Protein AF-0000000082644321 (afdb_homodimer)

InterPro domains:
  IPR001509 NAD-dependent epimerase/dehydratase [PF01370] (3-243)
  IPR020904 Short-chain dehydrogenase/reductase, conserved site [PS00061] (139-167)
  IPR036291 NAD(P)-binding domain superfamily [SSF51735] (1-312)

Structure (mmCIF, N/CA/C/O backbone):
data_AF-0000000082644321-model_v1
#
loop_
_entity.id
_entity.type
_entity.pdbx_description
1 polymer 'UDP-glucuronate 4-epimerase'
#
loop_
_atom_site.group_PDB
_atom_site.id
_atom_site.type_symbol
_atom_site.label_atom_id
_atom_site.label_alt_id
_atom_site.label_comp_id
_atom_site.label_asym_id
_atom_site.label_entity_id
_atom_site.label_seq_id
_atom_site.pdbx_PDB_ins_code
_atom_site.Cartn_x
_atom_site.Cartn_y
_atom_site.Cartn_z
_atom_site.occupancy
_atom_site.B_iso_or_equiv
_atom_site.auth_seq_id
_atom_site.auth_comp_id
_atom_site.auth_asym_id
_atom_site.auth_atom_id
_atom_site.pdbx_PDB_model_num
ATOM 1 N N . MET A 1 1 ? -21.078 19.312 14.055 1 96.12 1 MET A N 1
ATOM 2 C CA . MET A 1 1 ? -20.812 17.891 13.828 1 96.12 1 MET A CA 1
ATOM 3 C C . MET A 1 1 ? -19.859 17.344 14.883 1 96.12 1 MET A C 1
ATOM 5 O O . MET A 1 1 ? -19.094 18.109 15.484 1 96.12 1 MET A O 1
ATOM 9 N N . LYS A 1 2 ? -20.047 16.109 15.242 1 97.94 2 LYS A N 1
ATOM 10 C CA . LYS A 1 2 ? -19.062 15.414 16.062 1 97.94 2 LYS A CA 1
ATOM 11 C C . LYS A 1 2 ? -17.891 14.922 15.203 1 97.94 2 LYS A C 1
ATOM 13 O O . LYS A 1 2 ? -18.094 14.102 14.305 1 97.94 2 LYS A O 1
ATOM 18 N N . ILE A 1 3 ? -16.656 15.367 15.453 1 98.69 3 ILE A N 1
ATOM 19 C CA . ILE A 1 3 ? -15.508 15.102 14.586 1 98.69 3 ILE A CA 1
ATOM 20 C C . ILE A 1 3 ? -14.375 14.484 15.398 1 98.69 3 ILE A C 1
ATOM 22 O O . ILE A 1 3 ? -13.984 15.023 16.438 1 98.69 3 ILE A O 1
ATOM 26 N N . PHE A 1 4 ? -13.922 13.289 14.969 1 98.88 4 PHE A N 1
ATOM 27 C CA . PHE A 1 4 ? -12.727 12.68 15.539 1 98.88 4 PHE A CA 1
ATOM 28 C C . PHE A 1 4 ? -11.477 13.125 14.781 1 98.88 4 PHE A C 1
ATOM 30 O O . PHE A 1 4 ? -11.484 13.203 13.555 1 98.88 4 PHE A O 1
ATOM 37 N N . ILE A 1 5 ? -10.438 13.461 15.492 1 98.88 5 ILE A N 1
ATOM 38 C CA . ILE A 1 5 ? -9.117 13.695 14.922 1 98.88 5 ILE A CA 1
ATOM 39 C C . ILE A 1 5 ? -8.102 12.742 15.547 1 98.88 5 ILE A C 1
ATOM 41 O O . ILE A 1 5 ? -7.801 12.852 16.734 1 98.88 5 ILE A O 1
ATOM 45 N N . THR A 1 6 ? -7.625 11.766 14.766 1 98.94 6 THR A N 1
ATOM 46 C CA . THR A 1 6 ? -6.473 11.016 15.25 1 98.94 6 THR A CA 1
ATOM 47 C C . THR A 1 6 ? -5.172 11.75 14.93 1 98.94 6 THR A C 1
ATOM 49 O O . THR A 1 6 ? -5.059 12.398 13.891 1 98.94 6 THR A O 1
ATOM 52 N N . GLY A 1 7 ? -4.176 11.594 15.82 1 98.56 7 GLY A N 1
ATOM 53 C CA . GLY A 1 7 ? -3 12.438 15.695 1 98.56 7 GLY A CA 1
ATOM 54 C C . GLY A 1 7 ? -3.277 13.898 16 1 98.56 7 GLY A C 1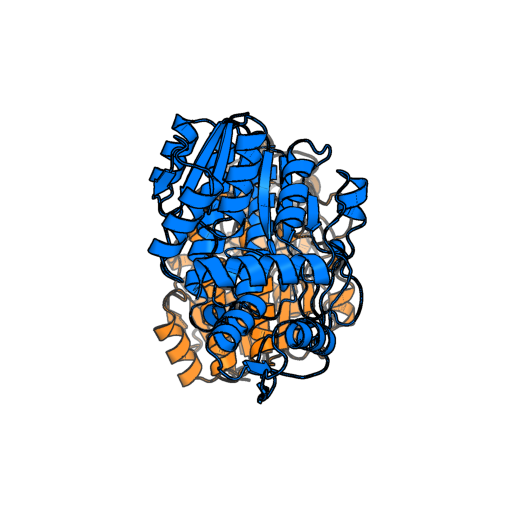
ATOM 55 O O . GLY A 1 7 ? -2.609 14.789 15.477 1 98.56 7 GLY A O 1
ATOM 56 N N . GLY A 1 8 ? -4.254 14.125 16.844 1 98.06 8 GLY A N 1
ATOM 57 C CA . GLY A 1 8 ? -4.758 15.469 17.062 1 98.06 8 GLY A CA 1
ATOM 58 C C . GLY A 1 8 ? -3.844 16.312 17.922 1 98.06 8 GLY A C 1
ATOM 59 O O . GLY A 1 8 ? -3.988 17.547 17.969 1 98.06 8 GLY A O 1
ATOM 60 N N . ALA A 1 9 ? -2.881 15.695 18.578 1 96.62 9 ALA A N 1
ATOM 61 C CA . ALA A 1 9 ? -1.948 16.453 19.406 1 96.62 9 ALA A CA 1
ATOM 62 C C . ALA A 1 9 ? -0.674 16.781 18.641 1 96.62 9 ALA A C 1
ATOM 64 O O . ALA A 1 9 ? 0.211 17.469 19.156 1 96.62 9 ALA A O 1
ATOM 65 N N . GLY A 1 10 ? -0.604 16.328 17.422 1 97.31 10 GLY A N 1
ATOM 66 C CA . GLY A 1 10 ? 0.549 16.625 16.578 1 97.31 10 GLY A CA 1
ATOM 67 C C . GLY A 1 10 ? 0.489 18 15.938 1 97.31 10 GLY A C 1
ATOM 68 O O . GLY A 1 10 ? -0.424 18.781 16.219 1 97.31 10 GLY A O 1
ATOM 69 N N . PHE A 1 11 ? 1.438 18.266 15.07 1 98.06 11 PHE A N 1
ATOM 70 C CA . PHE A 1 11 ? 1.616 19.547 14.406 1 98.06 11 PHE A CA 1
ATOM 71 C C . PHE A 1 11 ? 0.347 19.969 13.672 1 98.06 11 PHE A C 1
ATOM 73 O O . PHE A 1 11 ? -0.399 20.828 14.148 1 98.06 11 PHE A O 1
ATOM 80 N N . ILE A 1 12 ? -0.082 19.203 12.656 1 98.69 12 ILE A N 1
ATOM 81 C CA . ILE A 1 12 ? -1.228 19.578 11.836 1 98.69 12 ILE A CA 1
ATOM 82 C C . ILE A 1 12 ? -2.521 19.328 12.609 1 98.69 12 ILE A C 1
ATOM 84 O O . ILE A 1 12 ? -3.449 20.141 12.547 1 98.69 12 ILE A O 1
ATOM 88 N N . GLY A 1 13 ? -2.545 18.266 13.414 1 98.5 13 GLY A N 1
ATOM 89 C CA . GLY A 1 13 ? -3.734 17.875 14.148 1 98.5 13 GLY A CA 1
ATOM 90 C C . GLY A 1 13 ? -4.191 18.922 15.141 1 98.5 13 GLY A C 1
ATOM 91 O O . GLY A 1 13 ? -5.391 19.203 15.258 1 98.5 13 GLY A O 1
ATOM 92 N N . SER A 1 14 ? -3.25 19.547 15.875 1 97.88 14 SER A N 1
ATOM 93 C CA . SER A 1 14 ? -3.613 20.547 16.875 1 97.88 14 SER A CA 1
ATOM 94 C C . SER A 1 14 ? -4.156 21.812 16.219 1 97.88 14 SER A C 1
ATOM 96 O O . SER A 1 14 ? -5.098 22.438 16.719 1 97.88 14 SER A O 1
ATOM 98 N N . HIS A 1 15 ? -3.541 22.188 15.086 1 98.56 15 HIS A N 1
ATOM 99 C CA . HIS A 1 15 ? -4.047 23.328 14.336 1 98.56 15 HIS A CA 1
ATOM 100 C C . HIS A 1 15 ? -5.453 23.062 13.812 1 98.56 15 HIS A C 1
ATOM 102 O O . HIS A 1 15 ? -6.305 23.953 13.828 1 98.56 15 HIS A O 1
ATOM 108 N N . LEU A 1 16 ? -5.68 21.859 13.32 1 98.69 16 LEU A N 1
ATOM 109 C CA . LEU A 1 16 ? -7 21.484 12.812 1 98.69 16 LEU A CA 1
ATOM 110 C C . LEU A 1 16 ? -8.031 21.5 13.938 1 98.69 16 LEU A C 1
ATOM 112 O O . LEU A 1 16 ? -9.141 22.016 13.75 1 98.69 16 LEU A O 1
ATOM 116 N N . ALA A 1 17 ? -7.664 20.922 15.102 1 98.12 17 ALA A N 1
ATOM 117 C CA . ALA A 1 17 ? -8.57 20.922 16.25 1 98.12 17 ALA A CA 1
ATOM 118 C C . ALA A 1 17 ? -8.992 22.344 16.609 1 98.12 17 ALA A C 1
ATOM 120 O O . ALA A 1 17 ? -10.18 22.625 16.797 1 98.12 17 ALA A O 1
ATOM 121 N N . ALA A 1 18 ? -8.016 23.266 16.688 1 97.75 18 ALA A N 1
ATOM 122 C CA . ALA A 1 18 ? -8.297 24.656 17.016 1 97.75 18 ALA A CA 1
ATOM 123 C C . ALA A 1 18 ? -9.273 25.281 16.016 1 97.75 18 ALA A C 1
ATOM 125 O O . ALA A 1 18 ? -10.227 25.953 16.422 1 97.75 18 ALA A O 1
ATOM 126 N N . LYS A 1 19 ? -9.008 25.047 14.75 1 97.88 19 LYS A N 1
ATOM 127 C CA . LYS A 1 19 ? -9.852 25.609 13.703 1 97.88 19 LYS A CA 1
ATOM 128 C C . LYS A 1 19 ? -11.273 25.047 13.781 1 97.88 19 LYS A C 1
ATOM 130 O O . LYS A 1 19 ? -12.242 25.812 13.695 1 97.88 19 LYS A O 1
ATOM 135 N N . LEU A 1 20 ? -11.438 23.75 13.938 1 97.88 20 LEU A N 1
ATOM 136 C CA . LEU A 1 20 ? -12.75 23.125 13.992 1 97.88 20 LEU A CA 1
ATOM 137 C C . LEU A 1 20 ? -13.531 23.594 15.219 1 97.88 20 LEU A C 1
ATOM 139 O O . LEU A 1 20 ? -14.742 23.812 15.141 1 97.88 20 LEU A O 1
ATOM 143 N N . LEU A 1 21 ? -12.836 23.766 16.359 1 96.81 21 LEU A N 1
ATOM 144 C CA . LEU A 1 21 ? -13.469 24.297 17.562 1 96.81 21 LEU A CA 1
ATOM 145 C C . LEU A 1 21 ? -13.992 25.719 17.328 1 96.81 21 LEU A C 1
ATOM 147 O O . LEU A 1 21 ? -15.102 26.047 17.766 1 96.81 21 LEU A O 1
ATOM 151 N N . SER A 1 22 ? -13.188 26.5 16.609 1 96 22 SER A N 1
ATOM 152 C CA . SER A 1 22 ? -13.602 27.859 16.297 1 96 22 SER A CA 1
ATOM 153 C C . SER A 1 22 ? -14.844 27.891 15.422 1 96 22 SER A C 1
ATOM 155 O O . SER A 1 22 ? -15.578 28.875 15.406 1 96 22 SER A O 1
ATOM 157 N N . LEU A 1 23 ? -15.062 26.844 14.703 1 96.44 23 LEU A N 1
ATOM 158 C CA . LEU A 1 23 ? -16.234 26.719 13.844 1 96.44 23 LEU A CA 1
ATOM 159 C C . LEU A 1 23 ? -17.359 26 14.562 1 96.44 23 LEU A C 1
ATOM 161 O O . LEU A 1 23 ? -18.344 25.594 13.938 1 96.44 23 LEU A O 1
ATOM 165 N N . GLN A 1 24 ? -17.188 25.719 15.852 1 95.56 24 GLN A N 1
ATOM 166 C CA . GLN A 1 24 ? -18.203 25.234 16.781 1 95.56 24 GLN A CA 1
ATOM 167 C C . GLN A 1 24 ? -18.531 23.766 16.516 1 95.56 24 GLN A C 1
ATOM 169 O O . GLN A 1 24 ? -19.672 23.344 16.672 1 95.56 24 GLN A O 1
ATOM 174 N N . HIS A 1 25 ? -17.609 22.984 15.992 1 96.94 25 HIS A N 1
ATOM 175 C CA . HIS A 1 25 ? -17.75 21.531 15.922 1 96.94 25 HIS A CA 1
ATOM 176 C C . HIS A 1 25 ? -17.438 20.875 17.266 1 96.94 25 HIS A C 1
ATOM 178 O O . HIS A 1 25 ? -16.75 21.469 18.094 1 96.94 25 HIS A O 1
ATOM 184 N N . ASP A 1 26 ? -18.062 19.734 17.5 1 97 26 ASP A N 1
ATOM 185 C CA . ASP A 1 26 ? -17.719 18.906 18.641 1 97 26 ASP A CA 1
ATOM 186 C C . ASP A 1 26 ? -16.531 18 18.328 1 97 26 ASP A C 1
ATOM 188 O O . ASP A 1 26 ? -16.672 17 17.641 1 97 26 ASP A O 1
ATOM 192 N N . VAL A 1 27 ? -15.344 18.359 18.906 1 97.88 27 VAL A N 1
ATOM 193 C CA . VAL A 1 27 ? -14.102 17.719 18.516 1 97.88 27 VAL A CA 1
ATOM 194 C C . VAL A 1 27 ? -13.641 16.734 19.594 1 97.88 27 VAL A C 1
ATOM 196 O O . VAL A 1 27 ? -13.641 17.078 20.781 1 97.88 27 VAL A O 1
ATOM 199 N N . ILE A 1 28 ? -13.312 15.516 19.234 1 98.12 28 ILE A N 1
ATOM 200 C CA . ILE A 1 28 ? -12.656 14.523 20.078 1 98.12 28 ILE A CA 1
ATOM 201 C C . ILE A 1 28 ? -11.297 14.164 19.5 1 98.12 28 ILE A C 1
ATOM 203 O O . ILE A 1 28 ? -11.18 13.852 18.312 1 98.12 28 ILE A O 1
ATOM 207 N N . VAL A 1 29 ? -10.297 14.234 20.328 1 98.19 29 VAL A N 1
ATOM 208 C CA . VAL A 1 29 ? -8.93 14.008 19.875 1 98.19 29 VAL A CA 1
ATOM 209 C C . VAL A 1 29 ? -8.422 12.664 20.391 1 98.19 29 VAL A C 1
ATOM 211 O O . VAL A 1 29 ? -8.664 12.297 21.531 1 98.19 29 VAL A O 1
ATOM 214 N N . ILE A 1 30 ? -7.809 11.891 19.5 1 98.75 30 ILE A N 1
ATOM 215 C CA . ILE A 1 30 ? -7.109 10.656 19.828 1 98.75 30 ILE A CA 1
ATOM 216 C C . ILE A 1 30 ? -5.625 10.797 19.5 1 98.75 30 ILE A C 1
ATOM 218 O O . ILE A 1 30 ? -5.27 11.195 18.375 1 98.75 30 ILE A O 1
ATOM 222 N N . ASP A 1 31 ? -4.777 10.562 20.438 1 98.56 31 ASP A N 1
ATOM 223 C CA . ASP A 1 31 ? -3.332 10.625 20.234 1 98.56 31 ASP A CA 1
ATOM 224 C C . ASP A 1 31 ? -2.604 9.711 21.219 1 98.56 31 ASP A C 1
ATOM 226 O O . ASP A 1 31 ? -3.02 9.578 22.375 1 98.56 31 ASP A O 1
ATOM 230 N N . ASN A 1 32 ? -1.516 9.102 20.766 1 98.19 32 ASN A N 1
ATOM 231 C CA . ASN A 1 32 ? -0.769 8.266 21.703 1 98.19 32 ASN A CA 1
ATOM 232 C C . ASN A 1 32 ? 0.466 8.992 22.234 1 98.19 32 ASN A C 1
ATOM 234 O O . ASN A 1 32 ? 1.257 8.414 22.969 1 98.19 32 ASN A O 1
ATOM 238 N N . PHE A 1 33 ? 0.651 10.227 21.812 1 97.56 33 PHE A N 1
ATOM 239 C CA . PHE A 1 33 ? 1.799 11.031 22.188 1 97.56 33 PHE A CA 1
ATOM 240 C C . PHE A 1 33 ? 3.102 10.281 21.953 1 97.56 33 PHE A C 1
ATOM 242 O O . PHE A 1 33 ? 3.945 10.188 22.844 1 97.56 33 PHE A O 1
ATOM 249 N N . HIS A 1 34 ? 3.209 9.734 20.719 1 95.88 34 HIS A N 1
ATOM 250 C CA . HIS A 1 34 ? 4.414 9.016 20.312 1 95.88 34 HIS A CA 1
ATOM 251 C C . HIS A 1 34 ? 5.66 9.867 20.547 1 95.88 34 HIS A C 1
ATOM 253 O O . HIS A 1 34 ? 5.66 11.062 20.25 1 95.88 34 HIS A O 1
ATOM 259 N N . PRO A 1 35 ? 6.711 9.30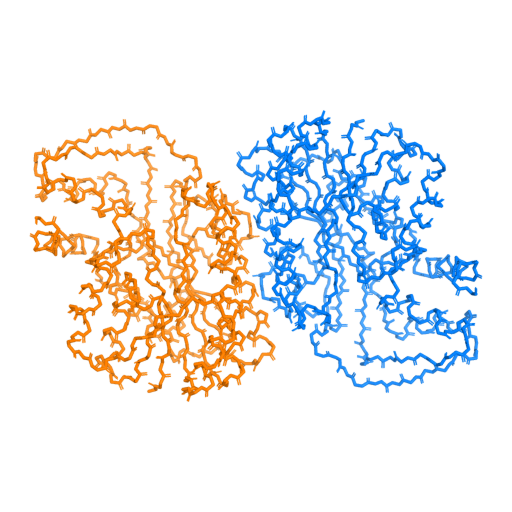5 20.953 1 95.56 35 PRO A N 1
ATOM 260 C CA . PRO A 1 35 ? 7.867 10.078 21.406 1 95.56 35 PRO A CA 1
ATOM 261 C C . PRO A 1 35 ? 8.891 10.312 20.297 1 95.56 35 PRO A C 1
ATOM 263 O O . PRO A 1 35 ? 10.07 10.555 20.578 1 95.56 35 PRO A O 1
ATOM 266 N N . TYR A 1 36 ? 8.5 10.125 19.047 1 92.81 36 TYR A N 1
ATOM 267 C CA . TYR A 1 36 ? 9.461 10.43 18 1 92.81 36 TYR A CA 1
ATOM 268 C C . TYR A 1 36 ? 9.883 11.891 18.047 1 92.81 36 TYR A C 1
ATOM 270 O O . TYR A 1 36 ? 10.898 12.266 17.453 1 92.81 36 TYR A O 1
ATOM 278 N N . TYR A 1 37 ? 9.125 12.805 18.734 1 93.06 37 TYR A N 1
ATOM 279 C CA . TYR A 1 37 ? 9.602 14.07 19.281 1 93.06 37 TYR A CA 1
ATOM 280 C C . TYR A 1 37 ? 8.945 14.367 20.625 1 93.06 37 TYR A C 1
ATOM 282 O O . TYR A 1 37 ? 8.086 13.617 21.078 1 93.06 37 T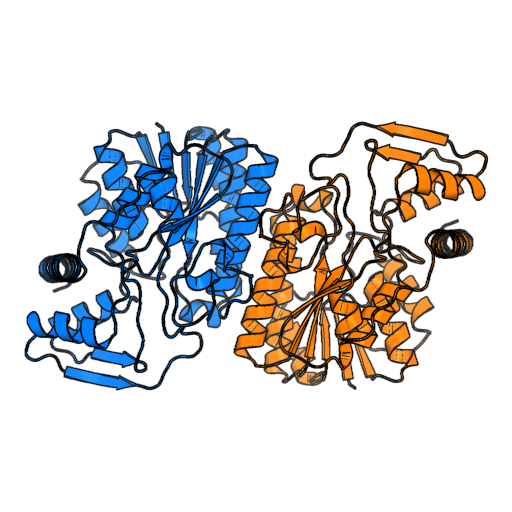YR A O 1
ATOM 290 N N . SER A 1 38 ? 9.203 15.453 21.266 1 95.5 38 SER A N 1
ATOM 291 C CA . SER A 1 38 ? 8.883 15.727 22.672 1 95.5 38 SER A CA 1
ATOM 292 C C . SER A 1 38 ? 7.383 15.641 22.922 1 95.5 38 SER A C 1
ATOM 294 O O . SER A 1 38 ? 6.602 16.359 22.281 1 95.5 38 SER A O 1
ATOM 296 N N . THR A 1 39 ? 7.035 14.742 23.891 1 97 39 THR A N 1
ATOM 297 C CA . THR A 1 39 ? 5.633 14.609 24.281 1 97 39 THR A CA 1
ATOM 298 C C . THR A 1 39 ? 5.156 15.859 25.016 1 97 39 THR A C 1
ATOM 300 O O . THR A 1 39 ? 4 16.266 24.875 1 97 39 THR A O 1
ATOM 303 N N . GLU A 1 40 ? 6.043 16.438 25.75 1 96.38 40 GLU A N 1
ATOM 304 C CA . GLU A 1 40 ? 5.73 17.672 26.453 1 96.38 40 GLU A CA 1
ATOM 305 C C . GLU A 1 40 ? 5.426 18.797 25.484 1 96.38 40 GLU A C 1
ATOM 307 O O . GLU A 1 40 ? 4.508 19.594 25.703 1 96.38 40 GLU A O 1
ATOM 312 N N . ARG A 1 41 ? 6.18 18.812 24.422 1 95.81 41 ARG A N 1
ATOM 313 C CA . ARG A 1 41 ? 5.938 19.812 23.391 1 95.81 41 ARG A CA 1
ATOM 314 C C . ARG A 1 41 ? 4.559 19.641 22.766 1 95.81 41 ARG A C 1
ATOM 316 O O . ARG A 1 41 ? 3.844 20.609 22.531 1 95.81 41 ARG A O 1
ATOM 323 N N . LYS A 1 42 ? 4.18 18.406 22.531 1 96.62 42 LYS A N 1
ATOM 324 C CA . LYS A 1 42 ? 2.863 18.109 21.953 1 96.62 42 LYS A CA 1
ATOM 325 C C . LYS A 1 42 ? 1.749 18.594 22.891 1 96.62 42 LYS A C 1
ATOM 327 O O . LYS A 1 42 ? 0.763 19.172 22.438 1 96.62 42 LYS A O 1
ATOM 332 N N . ARG A 1 43 ? 1.938 18.344 24.156 1 95.25 43 ARG A N 1
ATOM 333 C CA . ARG A 1 43 ? 0.938 18.75 25.141 1 95.25 43 ARG A CA 1
ATOM 334 C C . ARG A 1 43 ? 0.833 20.266 25.219 1 95.25 43 ARG A C 1
ATOM 336 O O . ARG A 1 43 ? -0.268 20.828 25.281 1 95.25 43 ARG A O 1
ATOM 343 N N . GLN A 1 44 ? 1.966 20.922 25.219 1 95.06 44 GLN A N 1
ATOM 344 C CA . GLN A 1 44 ? 1.982 22.375 25.266 1 95.06 44 GLN A CA 1
ATOM 345 C C . GLN A 1 44 ? 1.327 22.969 24.016 1 95.06 44 GLN A C 1
ATOM 347 O O . GLN A 1 44 ? 0.508 23.891 24.125 1 95.06 44 GLN A O 1
ATOM 352 N N . GLN A 1 45 ? 1.729 22.469 22.844 1 95.75 45 GLN A N 1
ATOM 353 C CA . GLN A 1 45 ? 1.171 22.906 21.562 1 95.75 45 GLN A CA 1
ATOM 354 C C . GLN A 1 45 ? -0.351 22.797 21.562 1 95.75 45 GLN A C 1
ATOM 356 O O . GLN A 1 45 ? -1.047 23.75 21.203 1 95.75 45 GLN A O 1
ATOM 361 N N . PHE A 1 46 ? -0.82 21.625 22.016 1 95.88 46 PHE A N 1
ATOM 362 C CA . PHE A 1 46 ? -2.256 21.375 22.016 1 95.88 46 PHE A CA 1
ATOM 363 C C . PHE A 1 46 ? -2.979 22.344 22.938 1 95.88 46 PHE A C 1
ATOM 365 O O . PHE A 1 46 ? -4.012 22.906 22.562 1 95.88 46 PHE A O 1
ATOM 372 N N . ARG A 1 47 ? -2.453 22.578 24.078 1 94.44 47 ARG A N 1
ATOM 373 C CA . ARG A 1 47 ? -3.049 23.484 25.047 1 94.44 47 ARG A CA 1
ATOM 374 C C . ARG A 1 47 ? -3.059 24.922 24.531 1 94.44 47 ARG A C 1
ATOM 376 O O . ARG A 1 47 ? -4.07 25.625 24.641 1 94.44 47 ARG A O 1
ATOM 383 N N . GLU A 1 48 ? -1.98 25.328 23.969 1 94.94 48 GLU A N 1
ATOM 384 C CA . GLU A 1 48 ? -1.841 26.719 23.5 1 94.94 48 GLU A CA 1
ATOM 385 C C . GLU A 1 48 ? -2.781 27 22.344 1 94.94 48 GLU A C 1
ATOM 387 O O . GLU A 1 48 ? -3.322 28.094 22.219 1 94.94 48 GLU A O 1
ATOM 392 N N . LEU A 1 49 ? -2.951 26.047 21.469 1 95.5 49 LEU A N 1
ATOM 393 C CA . LEU A 1 49 ? -3.721 26.281 20.25 1 95.5 49 LEU A CA 1
ATOM 394 C C . LEU A 1 49 ? -5.215 26.125 20.516 1 95.5 49 LEU A C 1
ATOM 396 O O . LEU A 1 49 ? -6.027 26.844 19.938 1 95.5 49 LEU A O 1
ATOM 400 N N . THR A 1 50 ? -5.609 25.188 21.344 1 94.19 50 THR A N 1
ATOM 401 C CA . THR A 1 50 ? -7.027 24.891 21.516 1 94.19 50 THR A CA 1
ATOM 402 C C . THR A 1 50 ? -7.59 25.609 22.734 1 94.19 50 THR A C 1
ATOM 404 O O . THR A 1 50 ? -8.805 25.703 22.906 1 94.19 50 THR A O 1
ATOM 407 N N . GLY A 1 51 ? -6.762 26.25 23.281 1 84.31 51 GLY A N 1
ATOM 408 C CA . GLY A 1 51 ? -7.207 26.938 24.484 1 84.31 51 GLY A CA 1
ATOM 409 C C . GLY A 1 51 ? -7.621 25.984 25.594 1 84.31 51 GLY A C 1
ATOM 410 O O . GLY A 1 51 ? -7.617 24.766 25.406 1 84.31 51 GLY A O 1
ATOM 411 N N . SER A 1 52 ? -7.613 26.406 26.906 1 63.81 52 SER A N 1
ATOM 412 C CA . SER A 1 52 ? -8.078 25.703 28.094 1 63.81 52 SER A CA 1
ATOM 413 C C . SER A 1 52 ? -9.398 25 27.844 1 63.81 52 SER A C 1
ATOM 415 O O . SER A 1 52 ? -10.062 24.562 28.781 1 63.81 52 SER A O 1
ATOM 417 N N . SER A 1 53 ? -9.57 24.797 26.531 1 64.44 53 SER A N 1
ATOM 418 C CA . SER A 1 53 ? -10.875 24.219 26.219 1 64.44 53 SER A CA 1
ATOM 419 C C . SER A 1 53 ? -10.945 22.75 26.641 1 64.44 53 SER A C 1
ATOM 421 O O . SER A 1 53 ? -9.914 22.125 26.906 1 64.44 53 SER A O 1
ATOM 423 N N . SER A 1 54 ? -12.102 22.312 27 1 79.19 54 SER A N 1
ATOM 424 C CA . SER A 1 54 ? -12.57 21 27.469 1 79.19 54 SER A CA 1
ATOM 425 C C . SER A 1 54 ? -12.609 19.984 26.328 1 79.19 54 SER A C 1
ATOM 427 O O . SER A 1 54 ? -13.57 19.219 26.219 1 79.19 54 SER A O 1
ATOM 429 N N . VAL A 1 55 ? -11.602 20.172 25.359 1 91 55 VAL A N 1
ATOM 430 C CA . VAL A 1 55 ? -11.617 19.172 24.281 1 91 55 VAL A CA 1
ATOM 431 C C . VAL A 1 55 ? -11.172 17.812 24.844 1 91 55 VAL A C 1
ATOM 433 O O . VAL A 1 55 ? -10.102 17.703 25.438 1 91 55 VAL A O 1
ATOM 436 N N . PRO A 1 56 ? -12 16.797 24.75 1 94.62 56 PRO A N 1
ATOM 437 C CA . PRO A 1 56 ? -11.57 15.461 25.188 1 94.62 56 PRO A CA 1
ATOM 438 C C . PRO A 1 56 ? -10.375 14.938 24.406 1 94.62 56 PRO A C 1
ATOM 440 O O . PRO A 1 56 ? -10.383 14.961 23.172 1 94.62 56 PRO A O 1
ATOM 443 N N . VAL A 1 57 ? -9.359 14.562 25.141 1 96.19 57 VAL A N 1
ATOM 444 C CA . VAL A 1 57 ? -8.18 13.922 24.562 1 96.19 57 VAL A CA 1
ATOM 445 C C . VAL A 1 57 ? -8.055 12.5 25.094 1 96.19 57 VAL A C 1
ATOM 447 O O . VAL A 1 57 ? -7.898 12.289 26.297 1 96.19 57 VAL A O 1
ATOM 450 N N . TYR A 1 58 ? -8.125 11.555 24.203 1 98.06 58 TYR A N 1
ATOM 451 C CA . TYR A 1 58 ? -7.961 10.156 24.562 1 98.06 58 TYR A CA 1
ATOM 452 C C . TYR A 1 58 ? -6.59 9.633 24.141 1 98.06 58 TYR A C 1
ATOM 454 O O . TYR A 1 58 ? -6.27 9.617 22.953 1 98.06 58 TYR A O 1
ATOM 462 N N . GLU A 1 59 ? -5.805 9.289 25.125 1 98.12 59 GLU A N 1
ATOM 463 C CA . GLU A 1 59 ? -4.496 8.711 24.844 1 98.12 59 GLU A CA 1
ATOM 464 C C . GLU A 1 59 ? -4.613 7.219 24.531 1 98.12 59 GLU A C 1
ATOM 466 O O . GLU A 1 59 ? -4.57 6.383 25.438 1 98.12 59 GLU A O 1
ATOM 471 N N . ILE A 1 60 ? -4.727 6.863 23.266 1 98.31 60 ILE A N 1
ATOM 472 C CA . ILE A 1 60 ? -4.941 5.504 22.781 1 98.31 60 ILE A CA 1
ATOM 473 C C . ILE A 1 60 ? -3.936 5.184 21.672 1 98.31 60 ILE A C 1
ATOM 475 O O . ILE A 1 60 ? -3.688 6.012 20.797 1 98.31 60 ILE A O 1
ATOM 479 N N . ASP A 1 61 ? -3.262 4.094 21.844 1 98.62 61 ASP A N 1
ATOM 480 C CA . ASP A 1 61 ? -2.514 3.52 20.734 1 98.62 61 ASP A CA 1
ATOM 481 C C . ASP A 1 61 ? -3.453 2.887 19.703 1 98.62 61 ASP A C 1
ATOM 483 O O . ASP A 1 61 ? -4.125 1.897 20 1 98.62 61 ASP A O 1
ATOM 487 N N . LEU A 1 62 ? -3.471 3.41 18.547 1 98.81 62 LEU A N 1
ATOM 488 C CA . LEU A 1 62 ? -4.426 3 17.516 1 98.81 62 LEU A CA 1
ATOM 489 C C . LEU A 1 62 ? -4.129 1.582 17.031 1 98.81 62 LEU A C 1
ATOM 491 O O . LEU A 1 62 ? -4.949 0.974 16.344 1 98.81 62 LEU A O 1
ATOM 495 N N . LEU A 1 63 ? -2.982 1.039 17.406 1 98.69 63 LEU A N 1
ATOM 496 C CA . LEU A 1 63 ? -2.715 -0.369 17.141 1 98.69 63 LEU A CA 1
ATOM 497 C C . LEU A 1 63 ? -3.6 -1.267 18 1 98.69 63 LEU A C 1
ATOM 499 O O . LEU A 1 63 ? -3.752 -2.455 17.703 1 98.69 63 LEU A O 1
ATOM 503 N N . ASP A 1 64 ? -4.098 -0.697 19.062 1 98.69 64 ASP A N 1
ATOM 504 C CA . ASP A 1 64 ? -5.098 -1.391 19.859 1 98.69 64 ASP A CA 1
ATOM 505 C C . ASP A 1 64 ? -6.484 -1.28 19.234 1 98.69 64 ASP A C 1
ATOM 507 O O . ASP A 1 64 ? -7.254 -0.377 19.562 1 98.69 64 ASP A O 1
ATOM 511 N N . GLY A 1 65 ? -6.844 -2.25 18.422 1 98.44 65 GLY A N 1
ATOM 512 C 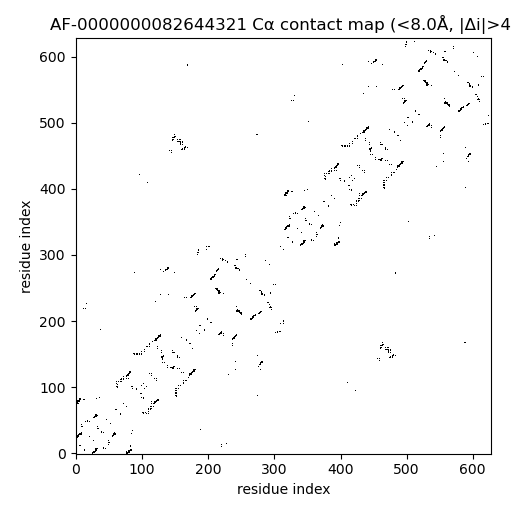CA . GLY A 1 65 ? -8.086 -2.23 17.656 1 98.44 65 GLY A CA 1
ATOM 513 C C . GLY A 1 65 ? -9.32 -2.229 18.531 1 98.44 65 GLY A C 1
ATOM 514 O O . GLY A 1 65 ? -10.305 -1.557 18.219 1 98.44 65 GLY A O 1
ATOM 515 N N . GLU A 1 66 ? -9.25 -2.918 19.578 1 98.44 66 GLU A N 1
ATOM 516 C CA . GLU A 1 66 ? -10.398 -3.027 20.484 1 98.44 66 GLU A CA 1
ATOM 517 C C . GLU A 1 66 ? -10.703 -1.693 21.156 1 98.44 66 GLU A C 1
ATOM 519 O O . GLU A 1 66 ? -11.859 -1.264 21.188 1 98.44 66 GLU A O 1
ATOM 524 N N . LYS A 1 67 ? -9.672 -1.047 21.672 1 98.69 67 LYS A N 1
ATOM 525 C CA . LYS A 1 67 ? -9.859 0.252 22.312 1 98.69 67 LYS A CA 1
ATOM 526 C C . LYS A 1 67 ? -10.32 1.301 21.312 1 98.69 67 LYS A C 1
ATOM 528 O O . LYS A 1 67 ? -11.156 2.15 21.625 1 98.69 67 LYS A O 1
ATOM 533 N N . THR A 1 68 ? -9.773 1.211 20.125 1 98.81 68 THR A N 1
ATOM 534 C CA . THR A 1 68 ? -10.164 2.133 19.062 1 98.81 68 THR A CA 1
ATOM 535 C C . THR A 1 68 ? -11.641 1.974 18.719 1 98.81 68 THR A C 1
ATOM 537 O O . THR A 1 68 ? -12.391 2.951 18.719 1 98.81 68 THR A O 1
ATOM 540 N N . GLU A 1 69 ? -12.031 0.788 18.5 1 98.69 69 GLU A N 1
ATOM 541 C CA . GLU A 1 69 ? -13.414 0.509 18.125 1 98.69 69 GLU A CA 1
ATOM 542 C C . GLU A 1 69 ? -14.383 0.912 19.234 1 98.69 69 GLU A C 1
ATOM 544 O O . GLU A 1 69 ? -15.461 1.438 18.969 1 98.69 69 GLU A O 1
ATOM 549 N N . ALA A 1 70 ? -13.977 0.624 20.453 1 98.75 70 ALA A N 1
ATOM 550 C CA . ALA A 1 70 ? -14.836 0.955 21.594 1 98.75 70 ALA A CA 1
ATOM 551 C C . ALA A 1 70 ? -15.102 2.457 21.656 1 98.75 70 ALA A C 1
ATOM 553 O O . ALA A 1 70 ? -16.219 2.883 21.938 1 98.75 70 ALA A O 1
ATOM 554 N N . LEU A 1 71 ? -14.086 3.246 21.438 1 98.81 71 LEU A N 1
ATOM 555 C CA . LEU A 1 71 ? -14.234 4.695 21.484 1 98.81 71 LEU A CA 1
ATOM 556 C C . LEU A 1 71 ? -15.156 5.18 20.359 1 98.81 71 LEU A C 1
ATOM 558 O O . LEU A 1 71 ? -16 6.051 20.578 1 98.81 71 LEU A O 1
ATOM 562 N N . PHE A 1 72 ? -14.969 4.672 19.172 1 98.88 72 PHE A N 1
ATOM 563 C CA . PHE A 1 72 ? -15.789 5.047 18.016 1 98.88 72 PHE A CA 1
ATOM 564 C C . PHE A 1 72 ? -17.25 4.68 18.25 1 98.88 72 PHE A C 1
ATOM 566 O O . PHE A 1 72 ? -18.156 5.445 17.906 1 98.88 72 PHE A O 1
ATOM 573 N N . ARG A 1 73 ? -17.406 3.512 18.812 1 98.44 73 ARG A N 1
ATOM 574 C CA . ARG A 1 73 ? -18.766 3.072 19.125 1 98.44 73 ARG A CA 1
ATOM 575 C C . ARG A 1 73 ? -19.422 3.992 20.141 1 98.44 73 ARG A C 1
ATOM 577 O O . ARG A 1 73 ? -20.609 4.312 20.031 1 98.44 73 ARG A O 1
ATOM 584 N N . ARG A 1 74 ? -18.672 4.406 21.109 1 98.25 74 ARG A N 1
ATOM 585 C CA . ARG A 1 74 ? -19.172 5.246 22.203 1 98.25 74 ARG A CA 1
ATOM 586 C C . ARG A 1 74 ? -19.641 6.598 21.672 1 98.25 74 ARG A C 1
ATOM 588 O O . ARG A 1 74 ? -20.703 7.078 22.047 1 98.25 74 ARG A O 1
ATOM 595 N N . TYR A 1 75 ? -18.844 7.211 20.703 1 98.19 75 TYR A N 1
ATOM 596 C CA . TYR A 1 75 ? -19.094 8.602 20.344 1 98.19 75 TYR A CA 1
ATOM 597 C C . TYR A 1 75 ? -19.812 8.688 19 1 98.19 75 TYR A C 1
ATOM 599 O O . TYR A 1 75 ? -20.438 9.703 18.688 1 98.19 75 TYR A O 1
ATOM 607 N N . GLN A 1 76 ? -19.625 7.648 18.109 1 98.5 76 GLN A N 1
ATOM 608 C CA . GLN A 1 76 ? -20.25 7.59 16.797 1 98.5 76 GLN A CA 1
ATOM 609 C C . GLN A 1 76 ? -20.016 8.883 16.016 1 98.5 76 GLN A C 1
ATOM 611 O O . GLN A 1 76 ? -20.969 9.57 15.648 1 98.5 76 GLN A O 1
ATOM 616 N N . PRO A 1 77 ? -18.781 9.188 15.719 1 98.75 77 PRO A N 1
ATOM 617 C CA . PRO A 1 77 ? -18.484 10.445 15.031 1 98.75 77 PRO A CA 1
ATOM 618 C C . PRO A 1 77 ? -19.141 10.531 13.656 1 98.75 77 PRO A C 1
ATOM 620 O O . PRO A 1 77 ? -19.297 9.508 12.984 1 98.75 77 PRO A O 1
ATOM 623 N N . ASP A 1 78 ? -19.5 11.797 13.266 1 98.56 78 ASP A N 1
ATOM 624 C CA . ASP A 1 78 ? -19.969 12.07 11.914 1 98.56 78 ASP A CA 1
ATOM 625 C C . ASP A 1 78 ? -18.828 11.992 10.898 1 98.56 78 ASP A C 1
ATOM 627 O O . ASP A 1 78 ? -19.031 11.508 9.781 1 98.56 78 ASP A O 1
ATOM 631 N N . CYS A 1 79 ? -17.688 12.516 11.312 1 98.38 79 CYS A N 1
ATOM 632 C CA . CYS A 1 79 ? -16.516 12.609 10.453 1 98.38 79 CYS A CA 1
ATOM 633 C C . CYS A 1 79 ? -15.242 12.266 11.219 1 98.38 79 CYS A C 1
ATOM 635 O O . CYS A 1 79 ? -15.172 12.469 12.43 1 98.38 79 CYS A O 1
ATOM 637 N N . VAL A 1 80 ? -14.32 11.703 10.5 1 98.94 80 VAL A N 1
ATOM 638 C CA . VAL A 1 80 ? -13.039 11.328 11.094 1 98.94 80 VAL A CA 1
ATOM 639 C C . VAL A 1 80 ? -11.898 11.906 10.266 1 98.94 80 VAL A C 1
ATOM 641 O O . VAL A 1 80 ? -11.797 11.641 9.062 1 98.94 80 VAL A O 1
ATOM 644 N N . TYR A 1 81 ? -11.078 12.781 10.852 1 98.94 81 TYR A N 1
ATOM 645 C CA . TYR A 1 81 ? -9.773 13.117 10.297 1 98.94 81 TYR A CA 1
ATOM 646 C C . TYR A 1 81 ? -8.695 12.18 10.828 1 98.94 81 TYR A C 1
ATOM 648 O O . TYR A 1 81 ? -8.359 12.219 12.016 1 98.94 81 TYR A O 1
ATOM 656 N N . HIS A 1 82 ? -8.164 11.336 9.992 1 99 82 HIS A N 1
ATOM 657 C CA . HIS A 1 82 ? -7.094 10.438 10.398 1 99 82 HIS A CA 1
ATOM 658 C C . HIS A 1 82 ? -5.727 11.008 10.016 1 99 82 HIS A C 1
ATOM 660 O O . HIS A 1 82 ? -5.254 10.789 8.898 1 99 82 HIS A O 1
ATOM 666 N N . LEU A 1 83 ? -5.043 11.617 10.984 1 98.88 83 LEU A N 1
ATOM 667 C CA . LEU A 1 83 ? -3.75 12.258 10.758 1 98.88 83 LEU A CA 1
ATOM 668 C C . LEU A 1 83 ? -2.635 11.492 11.461 1 98.88 83 LEU A C 1
ATOM 670 O O . LEU A 1 83 ? -1.453 11.727 11.195 1 98.88 83 LEU A O 1
ATOM 674 N N . ALA A 1 84 ? -2.988 10.547 12.359 1 98.81 84 ALA A N 1
ATOM 675 C CA . ALA A 1 84 ? -1.992 9.797 13.125 1 98.81 84 ALA A CA 1
ATOM 676 C C . ALA A 1 84 ? -1.074 9.008 12.195 1 98.81 84 ALA A C 1
ATOM 678 O O . ALA A 1 84 ? -1.545 8.289 11.305 1 98.81 84 ALA A O 1
ATOM 679 N N . ALA A 1 85 ? 0.19 9.18 12.383 1 98.38 85 ALA A N 1
ATOM 680 C CA . ALA A 1 85 ? 1.184 8.461 11.586 1 98.38 85 ALA A CA 1
ATOM 681 C C . ALA A 1 85 ? 2.586 8.656 12.156 1 98.38 85 ALA A C 1
ATOM 683 O O . ALA A 1 85 ? 2.822 9.57 12.945 1 98.38 85 ALA A O 1
ATOM 684 N N . LEU A 1 86 ? 3.49 7.77 11.82 1 97.25 86 LEU A N 1
ATOM 685 C CA . LEU A 1 86 ? 4.918 8.055 11.898 1 97.25 86 LEU A CA 1
ATOM 686 C C . LEU A 1 86 ? 5.395 8.789 10.648 1 97.25 86 LEU A C 1
ATOM 688 O O . LEU A 1 86 ? 5.238 8.281 9.531 1 97.25 86 LEU A O 1
ATOM 692 N N . PRO A 1 87 ? 5.875 9.969 10.883 1 94.44 87 PRO A N 1
ATOM 693 C CA . PRO A 1 87 ? 6.285 10.75 9.719 1 94.44 87 PRO A CA 1
ATOM 694 C C . PRO A 1 87 ? 7.766 10.578 9.383 1 94.44 87 PRO A C 1
ATOM 696 O O . PRO A 1 87 ? 8.531 10.062 10.195 1 94.44 87 PRO A O 1
ATOM 699 N N . GLY A 1 88 ? 8.156 10.93 8.148 1 91.94 88 GLY A N 1
ATOM 700 C CA . GLY A 1 88 ? 9.547 11.18 7.801 1 91.94 88 GLY A CA 1
ATOM 701 C C . GLY A 1 88 ? 10.203 9.992 7.117 1 91.94 88 GLY A C 1
ATOM 702 O O . GLY A 1 88 ? 10.062 8.852 7.566 1 91.94 88 GLY A O 1
ATOM 703 N N . VAL A 1 89 ? 10.992 10.25 6.141 1 91.12 89 VAL A N 1
ATOM 704 C CA . VAL A 1 89 ? 11.648 9.266 5.289 1 91.12 89 VAL A CA 1
ATOM 705 C C . VAL A 1 89 ? 12.844 8.664 6.023 1 91.12 89 VAL A C 1
ATOM 707 O O . VAL A 1 89 ? 13 7.441 6.07 1 91.12 89 VAL A O 1
ATOM 710 N N . PRO A 1 90 ? 13.617 9.461 6.738 1 90.81 90 PRO A N 1
ATOM 711 C CA . PRO A 1 90 ? 14.883 8.922 7.25 1 90.81 90 PRO A CA 1
ATOM 712 C C . PRO A 1 90 ? 14.664 7.77 8.234 1 90.81 90 PRO A C 1
ATOM 714 O O . PRO A 1 90 ? 15.281 6.707 8.094 1 90.81 90 PRO A O 1
ATOM 717 N N . ASN A 1 91 ? 13.758 7.977 9.141 1 93.69 91 ASN A N 1
ATOM 718 C CA . ASN A 1 91 ? 13.531 6.934 10.141 1 93.69 91 ASN A CA 1
ATOM 719 C C . ASN A 1 91 ? 12.867 5.707 9.531 1 93.69 91 ASN A C 1
ATOM 721 O O . ASN A 1 91 ? 13 4.598 10.055 1 93.69 91 ASN A O 1
ATOM 725 N N . SER A 1 92 ? 12.148 5.859 8.445 1 96.12 92 SER A N 1
ATOM 726 C CA . SER A 1 92 ? 11.461 4.746 7.797 1 96.12 92 SER A CA 1
ATOM 727 C C . SER A 1 92 ? 12.461 3.768 7.184 1 96.12 92 SER A C 1
ATOM 729 O O . SER A 1 92 ? 12.148 2.59 6.992 1 96.12 92 SER A O 1
ATOM 731 N N . LEU A 1 93 ? 13.664 4.262 6.859 1 95.25 93 LEU A N 1
ATOM 732 C CA . LEU A 1 93 ? 14.727 3.414 6.316 1 95.25 93 LEU A CA 1
ATOM 733 C C . LEU A 1 93 ? 15.281 2.488 7.395 1 95.25 93 LEU A C 1
ATOM 735 O O . LEU A 1 93 ? 15.68 1.358 7.102 1 95.25 93 LEU A O 1
ATOM 739 N N . LEU A 1 94 ? 15.211 2.994 8.641 1 95.19 94 LEU A N 1
ATOM 740 C CA . LEU A 1 94 ? 15.797 2.271 9.758 1 95.19 94 LEU A CA 1
ATOM 741 C C . LEU A 1 94 ? 14.773 1.321 10.383 1 95.19 94 LEU A C 1
ATOM 743 O O . LEU A 1 94 ? 15.133 0.237 10.844 1 95.19 94 LEU A O 1
ATOM 747 N N . GLN A 1 95 ? 13.531 1.728 10.367 1 97.06 95 GLN A N 1
ATOM 748 C CA . GLN A 1 95 ? 12.492 0.96 11.039 1 97.06 95 GLN A CA 1
ATOM 749 C C . GLN A 1 95 ? 11.258 0.824 10.148 1 97.06 95 GLN A C 1
ATOM 751 O O . GLN A 1 95 ? 10.148 1.197 10.555 1 97.06 95 GLN A O 1
ATOM 756 N N . PRO A 1 96 ? 11.438 0.167 9.023 1 98.19 96 PRO A N 1
ATOM 757 C CA . PRO A 1 96 ? 10.336 0.124 8.062 1 98.19 96 PRO A CA 1
ATOM 758 C C . PRO A 1 96 ? 9.102 -0.594 8.609 1 98.19 96 PRO A C 1
ATOM 760 O O . PRO A 1 96 ? 7.969 -0.211 8.297 1 98.19 96 PRO A O 1
ATOM 763 N N . LEU A 1 97 ? 9.258 -1.651 9.422 1 98.75 97 LEU A N 1
ATOM 764 C CA . LEU A 1 97 ? 8.125 -2.439 9.898 1 98.75 97 LEU A CA 1
ATOM 765 C C . LEU A 1 97 ? 7.289 -1.643 10.891 1 98.75 97 LEU A C 1
ATOM 767 O O . LEU A 1 97 ? 6.074 -1.833 10.977 1 98.75 97 LEU A O 1
ATOM 771 N N . GLU A 1 98 ? 7.934 -0.741 11.648 1 98.31 98 GLU A N 1
ATOM 772 C CA . GLU A 1 98 ? 7.184 0.144 12.539 1 98.31 98 GLU A CA 1
ATOM 773 C C . GLU A 1 98 ? 6.258 1.064 11.742 1 98.31 98 GLU A C 1
ATOM 775 O O . GLU A 1 98 ? 5.156 1.383 12.195 1 98.31 98 GLU A O 1
ATOM 780 N N . TYR A 1 99 ? 6.719 1.507 10.609 1 98.69 99 TYR A N 1
ATOM 781 C CA . TYR A 1 99 ? 5.895 2.346 9.742 1 98.69 99 TYR A CA 1
ATOM 782 C C . TYR A 1 99 ? 4.695 1.568 9.211 1 98.69 99 TYR A C 1
ATOM 784 O O . TYR A 1 99 ? 3.619 2.135 9.016 1 98.69 99 TYR A O 1
ATOM 792 N N . VAL A 1 100 ? 4.859 0.26 8.953 1 98.94 100 VAL A N 1
ATOM 793 C CA . VAL A 1 100 ? 3.727 -0.573 8.562 1 98.94 100 VAL A CA 1
ATOM 794 C C . VAL A 1 100 ? 2.721 -0.643 9.711 1 98.94 100 VAL A C 1
ATOM 796 O O . VAL A 1 100 ? 1.512 -0.553 9.492 1 98.94 100 VAL A O 1
ATOM 799 N N . ASP A 1 101 ? 3.215 -0.796 10.914 1 98.75 101 ASP A N 1
ATOM 800 C CA . ASP A 1 101 ? 2.328 -0.87 12.07 1 98.75 101 ASP A CA 1
ATOM 801 C C . ASP A 1 101 ? 1.538 0.426 12.234 1 98.75 101 ASP A C 1
ATOM 803 O O . ASP A 1 101 ? 0.305 0.414 12.219 1 98.75 101 ASP A O 1
ATOM 807 N N . TYR A 1 102 ? 2.193 1.53 12.234 1 98.56 102 TYR A N 1
ATOM 808 C CA . TYR A 1 102 ? 1.562 2.775 12.656 1 98.56 102 TYR A CA 1
ATOM 809 C C . TYR A 1 102 ? 0.872 3.463 11.484 1 98.56 102 TYR A C 1
ATOM 811 O O . TYR A 1 102 ? -0.117 4.176 11.672 1 98.56 102 TYR A O 1
ATOM 819 N N . ASP A 1 103 ? 1.363 3.246 10.281 1 98.75 103 ASP A N 1
ATOM 820 C CA . ASP A 1 103 ? 0.801 3.992 9.156 1 98.75 103 ASP A CA 1
ATOM 821 C C . ASP A 1 103 ? -0.185 3.135 8.367 1 98.75 103 ASP A C 1
ATOM 823 O O . ASP A 1 103 ? -1.014 3.662 7.625 1 98.75 103 ASP A O 1
ATOM 827 N N . ILE A 1 104 ? -0.116 1.802 8.547 1 98.94 104 ILE A N 1
ATOM 828 C CA . ILE A 1 104 ? -1.041 0.952 7.805 1 98.94 104 ILE A CA 1
ATOM 829 C C . ILE A 1 104 ? -1.986 0.249 8.773 1 98.94 104 ILE A C 1
ATOM 831 O O . ILE A 1 104 ? -3.199 0.469 8.742 1 98.94 104 ILE A O 1
ATOM 835 N N . LYS A 1 105 ? -1.469 -0.526 9.734 1 98.94 105 LYS A N 1
ATOM 836 C CA . LYS A 1 105 ? -2.336 -1.281 10.633 1 98.94 105 LYS A CA 1
ATOM 837 C C . LYS A 1 105 ? -3.211 -0.347 11.469 1 98.94 105 LYS A C 1
ATOM 839 O O . LYS A 1 105 ? -4.406 -0.595 11.641 1 98.94 105 LYS A O 1
ATOM 844 N N . ALA A 1 106 ? -2.588 0.7 11.984 1 98.94 106 ALA A N 1
ATOM 845 C CA . ALA A 1 106 ? -3.365 1.679 12.742 1 98.94 106 ALA A CA 1
ATOM 846 C C . ALA A 1 106 ? -4.453 2.305 11.875 1 98.94 106 ALA A C 1
ATOM 848 O O . ALA A 1 106 ? -5.57 2.533 12.336 1 98.94 106 ALA A O 1
ATOM 849 N N . THR A 1 107 ? -4.113 2.611 10.617 1 98.94 107 THR A N 1
ATOM 850 C CA . THR A 1 107 ? -5.086 3.16 9.68 1 98.94 107 THR A CA 1
ATOM 851 C C . THR A 1 107 ? -6.25 2.191 9.477 1 98.94 107 THR A C 1
ATOM 853 O O . THR A 1 107 ? -7.414 2.596 9.492 1 98.94 107 THR A O 1
ATOM 856 N N . ILE A 1 108 ? -5.965 0.908 9.336 1 98.94 108 ILE A N 1
ATOM 857 C CA . ILE A 1 108 ? -6.996 -0.11 9.172 1 98.94 108 ILE A CA 1
ATOM 858 C C . ILE A 1 108 ? -7.945 -0.089 10.367 1 98.94 108 ILE A C 1
ATOM 860 O O . ILE A 1 108 ? -9.164 -0.098 10.203 1 98.94 108 ILE A O 1
ATOM 864 N N . ASN A 1 109 ? -7.379 -0.039 11.57 1 98.94 109 ASN A N 1
ATOM 865 C CA . ASN A 1 109 ? -8.195 -0.008 12.781 1 98.94 109 ASN A CA 1
ATOM 866 C C . ASN A 1 109 ? -9.117 1.208 12.805 1 98.94 109 ASN A C 1
ATOM 868 O O . ASN A 1 109 ? -10.281 1.103 13.188 1 98.94 109 ASN A O 1
ATOM 872 N N . VAL A 1 110 ? -8.625 2.32 12.32 1 98.94 110 VAL A N 1
ATOM 873 C CA . VAL A 1 110 ? -9.375 3.57 12.359 1 98.94 110 VAL A CA 1
ATOM 874 C C . VAL A 1 110 ? -10.492 3.535 11.32 1 98.94 110 VAL A C 1
ATOM 876 O O . VAL A 1 110 ? -11.648 3.834 11.633 1 98.94 110 VAL A O 1
ATOM 879 N N . VAL A 1 111 ? -10.148 3.172 10.078 1 98.94 111 VAL A N 1
ATOM 880 C CA . VAL A 1 111 ? -11.133 3.242 9 1 98.94 111 VAL A CA 1
ATOM 881 C C . VAL A 1 111 ? -12.188 2.156 9.195 1 98.94 111 VAL A C 1
ATOM 883 O O . VAL A 1 111 ? -13.359 2.355 8.867 1 98.94 111 VAL A O 1
ATOM 886 N N . ASN A 1 112 ? -11.781 0.988 9.758 1 98.88 112 ASN A N 1
ATOM 887 C CA . ASN A 1 112 ? -12.742 -0.05 10.109 1 98.88 112 ASN A CA 1
ATOM 888 C C . ASN A 1 112 ? -13.695 0.417 11.211 1 98.88 112 ASN A C 1
ATOM 890 O O . ASN A 1 112 ? -14.906 0.248 11.102 1 98.88 112 ASN A O 1
ATOM 894 N N . ALA A 1 113 ? -13.141 1.025 12.266 1 98.94 113 ALA A N 1
ATOM 895 C CA . ALA A 1 113 ? -13.938 1.527 13.383 1 98.94 113 ALA A CA 1
ATOM 896 C C . ALA A 1 113 ? -14.898 2.623 12.914 1 98.94 113 ALA A C 1
ATOM 898 O O . ALA A 1 113 ? -16.047 2.674 13.352 1 98.94 113 ALA A O 1
ATOM 899 N N . ALA A 1 114 ? -14.422 3.521 12.055 1 98.94 114 ALA A N 1
ATOM 900 C CA . ALA A 1 114 ? -15.25 4.59 11.508 1 98.94 114 ALA A CA 1
ATOM 901 C C . ALA A 1 114 ? -16.453 4.016 10.766 1 98.94 114 ALA A C 1
ATOM 903 O O . ALA A 1 114 ? -17.594 4.461 10.977 1 98.94 114 ALA A O 1
ATOM 904 N N . GLY A 1 115 ? -16.188 3.061 9.883 1 98.75 115 GLY A N 1
ATOM 905 C CA . GLY A 1 115 ? -17.266 2.43 9.141 1 98.75 115 GLY A CA 1
ATOM 906 C C . GLY A 1 115 ? -18.297 1.763 10.039 1 98.75 115 GLY A C 1
ATOM 907 O O . GLY A 1 115 ? -19.5 1.953 9.859 1 98.75 115 GLY A O 1
ATOM 908 N N . LYS A 1 116 ? -17.812 0.994 11.023 1 98.62 116 LYS A N 1
ATOM 909 C CA . LYS A 1 116 ? -18.688 0.28 11.945 1 98.62 116 LYS A CA 1
ATOM 910 C C . LYS A 1 116 ? -19.531 1.252 12.76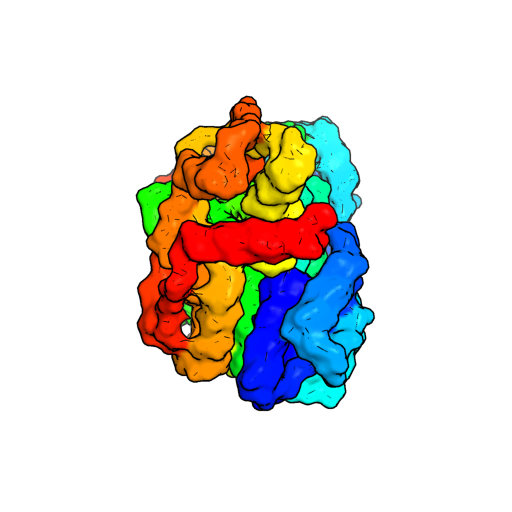6 1 98.62 116 LYS A C 1
ATOM 912 O O . LYS A 1 116 ? -20.672 0.947 13.117 1 98.62 116 LYS A O 1
ATOM 917 N N . ALA A 1 117 ? -18.953 2.424 13.023 1 98.75 117 ALA A N 1
ATOM 918 C CA . ALA A 1 117 ? -19.641 3.414 13.852 1 98.75 117 ALA A CA 1
ATOM 919 C C . ALA A 1 117 ? -20.594 4.262 13.008 1 98.75 117 ALA A C 1
ATOM 921 O O . ALA A 1 117 ? -21.328 5.094 13.547 1 98.75 117 ALA A O 1
ATOM 922 N N . GLY A 1 118 ? -20.547 4.09 11.664 1 98.56 118 GLY A N 1
ATOM 923 C CA . GLY A 1 118 ? -21.484 4.77 10.789 1 98.56 118 GLY A CA 1
ATOM 924 C C . GLY A 1 118 ? -21.031 6.152 10.367 1 98.56 118 GLY A C 1
ATOM 925 O O . GLY A 1 118 ? -21.844 7.004 10.008 1 98.56 118 GLY A O 1
ATOM 926 N N . ALA A 1 119 ? -19.719 6.445 10.5 1 98.56 119 ALA A N 1
ATOM 927 C CA . ALA A 1 119 ? -19.203 7.727 10.023 1 98.56 119 ALA A CA 1
ATOM 928 C C . ALA A 1 119 ? -19.594 7.961 8.562 1 98.56 119 ALA A C 1
ATOM 930 O O . ALA A 1 119 ? -19.578 7.031 7.754 1 98.56 119 ALA A O 1
ATOM 931 N N . SER A 1 120 ? -19.906 9.203 8.227 1 97.94 120 SER A N 1
ATOM 932 C CA . SER A 1 120 ? -20.312 9.547 6.867 1 97.94 120 SER A CA 1
ATOM 933 C C . SER A 1 120 ? -19.125 9.945 6.008 1 97.94 120 SER A C 1
ATOM 935 O O . SER A 1 120 ? -19.172 9.828 4.781 1 97.94 120 SER A O 1
ATOM 937 N N . HIS A 1 121 ? -18.062 10.43 6.68 1 98.69 121 HIS A N 1
ATOM 938 C CA . HIS A 1 121 ? -16.922 10.977 5.953 1 98.69 121 HIS A CA 1
ATOM 939 C C . HIS A 1 121 ? -15.617 10.703 6.691 1 98.69 121 HIS A C 1
ATOM 941 O O . HIS A 1 121 ? -15.516 10.961 7.895 1 98.69 121 HIS A O 1
ATOM 947 N N . VAL A 1 122 ? -14.688 10.062 6.023 1 98.88 122 VAL A N 1
ATOM 948 C CA . VAL A 1 122 ? -13.336 9.852 6.531 1 98.88 122 VAL A CA 1
ATOM 949 C C . VAL A 1 122 ? -12.344 10.633 5.672 1 98.88 122 VAL A C 1
ATOM 951 O O . VAL A 1 122 ? -12.359 10.531 4.445 1 98.88 122 VAL A O 1
ATOM 954 N N . LEU A 1 123 ? -11.531 11.484 6.277 1 98.94 123 LEU A N 1
ATOM 955 C CA . LEU A 1 123 ? -10.508 12.297 5.637 1 98.94 123 LEU A CA 1
ATOM 956 C C . LEU A 1 123 ? -9.109 11.867 6.082 1 98.94 123 LEU A C 1
ATOM 958 O O . LEU A 1 123 ? -8.781 11.953 7.266 1 98.94 123 LEU A O 1
ATOM 962 N N . PHE A 1 124 ? -8.312 11.383 5.191 1 98.94 124 PHE A N 1
ATOM 963 C CA . PHE A 1 124 ? -7.047 10.719 5.48 1 98.94 124 PHE A CA 1
ATOM 964 C C . PHE A 1 124 ? -5.867 11.586 5.055 1 98.94 124 PHE A C 1
ATOM 966 O O . PHE A 1 124 ? -5.855 12.125 3.947 1 98.94 124 PHE A O 1
ATOM 973 N N . ALA A 1 125 ? -4.91 11.703 5.934 1 98.88 125 ALA A N 1
ATOM 974 C CA . ALA A 1 125 ? -3.678 12.438 5.66 1 98.88 125 ALA A CA 1
ATOM 975 C C . ALA A 1 125 ? -2.625 11.539 5.023 1 98.88 125 ALA A C 1
ATOM 977 O O . ALA A 1 125 ? -2.006 10.719 5.707 1 98.88 125 ALA A O 1
ATOM 978 N N . SER A 1 126 ? -2.428 11.664 3.768 1 98.75 126 SER A N 1
ATOM 979 C CA . SER A 1 126 ? -1.319 11.023 3.062 1 98.75 126 SER A CA 1
ATOM 980 C C . SER A 1 126 ? -0.18 12.008 2.822 1 98.75 126 SER A C 1
ATOM 982 O O . SER A 1 126 ? 0.109 12.852 3.676 1 98.75 126 SER A O 1
ATOM 984 N N . SER A 1 127 ? 0.628 11.773 1.868 1 97.75 127 SER A N 1
ATOM 985 C CA . SER A 1 127 ? 1.86 12.539 1.709 1 97.75 127 SER A CA 1
ATOM 986 C C . SER A 1 127 ? 2.229 12.695 0.238 1 97.75 127 SER A C 1
ATOM 988 O O . SER A 1 127 ? 1.961 11.805 -0.571 1 97.75 127 SER A O 1
ATOM 990 N N . SER A 1 128 ? 2.893 13.828 -0.047 1 96.31 128 SER A N 1
ATOM 991 C CA . SER A 1 128 ? 3.422 14.031 -1.392 1 96.31 128 SER A CA 1
ATOM 992 C C . SER A 1 128 ? 4.535 13.031 -1.701 1 96.31 128 SER A C 1
ATOM 994 O O . SER A 1 128 ? 4.922 12.867 -2.861 1 96.31 128 SER A O 1
ATOM 996 N N . SER A 1 129 ? 5.039 12.344 -0.705 1 95.69 129 SER A N 1
ATOM 997 C CA . SER A 1 129 ? 6.105 11.367 -0.915 1 95.69 129 SER A CA 1
ATOM 998 C C . SER A 1 129 ? 5.641 10.227 -1.819 1 95.69 129 SER A C 1
ATOM 1000 O O . SER A 1 129 ? 6.461 9.508 -2.393 1 95.69 129 SER A O 1
ATOM 1002 N N . VAL A 1 130 ? 4.336 10.031 -2.021 1 97.5 130 VAL A N 1
ATOM 1003 C CA . VAL A 1 130 ? 3.797 8.906 -2.779 1 97.5 130 VAL A CA 1
ATOM 1004 C C . VAL A 1 130 ? 4.082 9.102 -4.266 1 97.5 130 VAL A C 1
ATOM 1006 O O . VAL A 1 130 ? 3.945 8.172 -5.059 1 97.5 130 VAL A O 1
ATOM 1009 N N . TYR A 1 131 ? 4.508 10.328 -4.66 1 96.31 131 TYR A N 1
ATOM 1010 C CA . TYR A 1 131 ? 4.734 1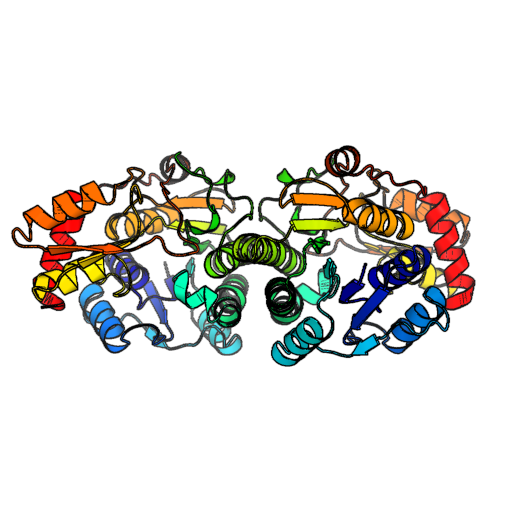0.625 -6.07 1 96.31 131 TYR A CA 1
ATOM 1011 C C . TYR A 1 131 ? 6.094 10.109 -6.523 1 96.31 131 TYR A C 1
ATOM 1013 O O . TYR A 1 131 ? 6.355 9.992 -7.723 1 96.31 131 TYR A O 1
ATOM 1021 N N . GLY A 1 132 ? 6.934 9.711 -5.574 1 93.69 132 GLY A N 1
ATOM 1022 C CA . GLY A 1 132 ? 8.289 9.344 -5.965 1 93.69 132 GLY A CA 1
ATOM 1023 C C . GLY A 1 132 ? 9.055 10.477 -6.613 1 93.69 132 GLY A C 1
ATOM 1024 O O . GLY A 1 132 ? 8.836 11.648 -6.289 1 93.69 132 GLY A O 1
ATOM 1025 N N . ASP A 1 133 ? 9.977 10.094 -7.398 1 88.5 133 ASP A N 1
ATOM 1026 C CA . ASP A 1 133 ? 10.836 11.086 -8.047 1 88.5 133 ASP A CA 1
ATOM 1027 C C . ASP A 1 133 ? 10.383 11.352 -9.477 1 88.5 133 ASP A C 1
ATOM 1029 O O . ASP A 1 133 ? 10.859 10.703 -10.414 1 88.5 133 ASP A O 1
ATOM 1033 N N . GLN A 1 134 ? 9.328 12.078 -9.695 1 85.12 134 GLN A N 1
ATOM 1034 C CA . GLN A 1 134 ? 8.773 12.312 -11.023 1 85.12 134 GLN A CA 1
ATOM 1035 C C . GLN A 1 134 ? 9.242 13.656 -11.586 1 85.12 134 GLN A C 1
ATOM 1037 O O . GLN A 1 134 ? 8.742 14.109 -12.609 1 85.12 134 GLN A O 1
ATOM 1042 N N . GLY A 1 135 ? 10.156 14.289 -11.148 1 69.56 135 GLY A N 1
ATOM 1043 C CA . GLY A 1 135 ? 11.031 15.422 -11.406 1 69.56 135 GLY A CA 1
ATOM 1044 C C . GLY A 1 135 ? 10.297 16.625 -11.984 1 69.56 135 GLY A C 1
ATOM 1045 O O . GLY A 1 135 ? 9.141 16.516 -12.383 1 69.56 135 GLY A O 1
ATOM 1046 N N . ASN A 1 136 ? 10.438 17.828 -12.141 1 77.69 136 ASN A N 1
ATOM 1047 C CA . ASN A 1 136 ? 10.469 19.266 -12.359 1 77.69 136 ASN A CA 1
ATOM 1048 C C . ASN A 1 136 ? 9.188 19.766 -13.016 1 77.69 136 ASN A C 1
ATOM 1050 O O . ASN A 1 136 ? 9.234 20.531 -13.984 1 77.69 136 ASN A O 1
ATOM 1054 N N . MET A 1 137 ? 8.062 19.125 -12.523 1 88.75 137 MET A N 1
ATOM 1055 C CA . MET A 1 137 ? 6.746 19.578 -12.961 1 88.75 137 MET A CA 1
ATOM 1056 C C . MET A 1 137 ? 5.734 19.484 -11.828 1 88.75 137 MET A C 1
ATOM 1058 O O . MET A 1 137 ? 5.957 18.781 -10.844 1 88.75 137 MET A O 1
ATOM 1062 N N . PRO A 1 138 ? 4.652 20.344 -11.961 1 94.69 138 PRO A N 1
ATOM 1063 C CA . PRO A 1 138 ? 3.59 20.188 -10.961 1 94.69 138 PRO A CA 1
ATOM 1064 C C . PRO A 1 138 ? 3.016 18.766 -10.93 1 94.69 138 PRO A C 1
ATOM 1066 O O . PRO A 1 138 ? 2.738 18.188 -11.977 1 94.69 138 PRO A O 1
ATOM 1069 N N . LEU A 1 139 ? 2.91 18.25 -9.797 1 96.94 139 LEU A N 1
ATOM 1070 C CA . LEU A 1 139 ? 2.451 16.875 -9.633 1 96.94 139 LEU A CA 1
ATOM 1071 C C . LEU A 1 139 ? 0.929 16.812 -9.555 1 96.94 139 LEU A C 1
ATOM 1073 O O . LEU A 1 139 ? 0.323 17.422 -8.672 1 96.94 139 LEU A O 1
ATOM 1077 N N . LYS A 1 140 ? 0.373 16.172 -10.484 1 97.56 140 LYS A N 1
ATOM 1078 C CA . LYS A 1 140 ? -1.066 15.93 -10.484 1 97.56 140 LYS A CA 1
ATOM 1079 C C . LYS A 1 140 ? -1.399 14.625 -9.773 1 97.56 140 LYS A C 1
ATOM 1081 O O . LYS A 1 140 ? -0.598 13.688 -9.773 1 97.56 140 LYS A O 1
ATOM 1086 N N . GLU A 1 141 ? -2.586 14.539 -9.203 1 97.94 141 GLU A N 1
ATOM 1087 C CA . GLU A 1 141 ? -2.959 13.43 -8.336 1 97.94 141 GLU A CA 1
ATOM 1088 C C . GLU A 1 141 ? -2.809 12.094 -9.062 1 97.94 141 GLU A C 1
ATOM 1090 O O . GLU A 1 141 ? -2.377 11.102 -8.461 1 97.94 141 GLU A O 1
ATOM 1095 N N . GLU A 1 142 ? -3.059 12.031 -10.375 1 96.06 142 GLU A N 1
ATOM 1096 C CA . GLU A 1 142 ? -3.049 10.781 -11.133 1 96.06 142 GLU A CA 1
ATOM 1097 C C . GLU A 1 142 ? -1.622 10.336 -11.43 1 96.06 142 GLU A C 1
ATOM 1099 O O . GLU A 1 142 ? -1.405 9.219 -11.914 1 96.06 142 GLU A O 1
ATOM 1104 N N . MET A 1 143 ? -0.647 11.156 -11.086 1 96.19 143 MET A N 1
ATOM 1105 C CA . MET A 1 143 ? 0.742 10.867 -11.422 1 96.19 143 MET A CA 1
ATOM 1106 C C . MET A 1 143 ? 1.354 9.891 -10.414 1 96.19 143 MET A C 1
ATOM 1108 O O . MET A 1 143 ? 2.443 9.367 -10.641 1 96.19 143 MET A O 1
ATOM 1112 N N . ALA A 1 144 ? 0.727 9.672 -9.266 1 96.5 144 ALA A N 1
ATOM 1113 C CA . ALA A 1 144 ? 1.209 8.664 -8.328 1 96.5 144 ALA A CA 1
ATOM 1114 C C . ALA A 1 144 ? 0.99 7.254 -8.867 1 96.5 144 ALA A C 1
ATOM 1116 O O . ALA A 1 144 ? -0.15 6.828 -9.078 1 96.5 144 ALA A O 1
ATOM 1117 N N . THR A 1 145 ? 2.064 6.492 -9.047 1 94.88 145 THR A N 1
ATOM 1118 C CA . THR A 1 145 ? 1.974 5.203 -9.719 1 94.88 145 THR A CA 1
ATOM 1119 C C . THR A 1 145 ? 2.332 4.066 -8.766 1 94.88 145 THR A C 1
ATOM 1121 O O . THR A 1 145 ? 2.264 2.893 -9.141 1 94.88 145 THR A O 1
ATOM 1124 N N . GLY A 1 146 ? 2.756 4.387 -7.609 1 96.94 146 GLY A N 1
ATOM 1125 C CA . GLY A 1 146 ? 3.246 3.377 -6.688 1 96.94 146 GLY A CA 1
ATOM 1126 C C . GLY A 1 146 ? 4.75 3.193 -6.746 1 96.94 146 GLY A C 1
ATOM 1127 O O . GLY A 1 146 ? 5.34 2.559 -5.871 1 96.94 146 GLY A O 1
ATOM 1128 N N . ASN A 1 147 ? 5.441 3.734 -7.793 1 96.62 147 ASN A N 1
ATOM 1129 C CA . ASN A 1 147 ? 6.895 3.711 -7.883 1 96.62 147 ASN A CA 1
ATOM 1130 C C . ASN A 1 147 ? 7.531 4.727 -6.934 1 96.62 147 ASN A C 1
ATOM 1132 O O . ASN A 1 147 ? 8.086 5.734 -7.379 1 96.62 147 ASN A O 1
ATOM 1136 N N . VAL A 1 148 ? 7.512 4.422 -5.652 1 97.06 148 VAL A N 1
ATOM 1137 C CA . VAL A 1 148 ? 7.984 5.305 -4.59 1 97.06 148 VAL A CA 1
ATOM 1138 C C . VAL A 1 148 ? 9.445 4.996 -4.273 1 97.06 148 VAL A C 1
ATOM 1140 O O . VAL A 1 148 ? 10 4.008 -4.766 1 97.06 148 VAL A O 1
ATOM 1143 N N . ILE A 1 149 ? 10.07 5.859 -3.375 1 95.5 149 ILE A N 1
ATOM 1144 C CA . ILE A 1 149 ? 11.516 5.719 -3.26 1 95.5 149 ILE A CA 1
ATOM 1145 C C . ILE A 1 149 ? 11.898 5.547 -1.792 1 95.5 149 ILE A C 1
ATOM 1147 O O . ILE A 1 149 ? 13.078 5.645 -1.438 1 95.5 149 ILE A O 1
ATOM 1151 N N . SER A 1 150 ? 10.875 5.383 -0.888 1 96.94 150 SER A N 1
ATOM 1152 C CA . SER A 1 150 ? 11.164 5.133 0.521 1 96.94 150 SER A CA 1
ATOM 1153 C C . SER A 1 150 ? 10.07 4.285 1.165 1 96.94 150 SER A C 1
ATOM 1155 O O . SER A 1 150 ? 8.922 4.293 0.711 1 96.94 150 SER A O 1
ATOM 1157 N N . PRO A 1 151 ? 10.43 3.555 2.303 1 98.31 151 PRO A N 1
ATOM 1158 C CA . PRO A 1 151 ? 9.406 2.801 3.029 1 98.31 151 PRO A CA 1
ATOM 1159 C C . PRO A 1 151 ? 8.305 3.695 3.584 1 98.31 151 PRO A C 1
ATOM 1161 O O . PRO A 1 151 ? 7.141 3.279 3.65 1 98.31 151 PRO A O 1
ATOM 1164 N N . TYR A 1 152 ? 8.656 4.945 3.977 1 98.12 152 TYR A N 1
ATOM 1165 C CA . TYR A 1 152 ? 7.641 5.891 4.414 1 98.12 152 TYR A CA 1
ATOM 1166 C C . TYR A 1 152 ? 6.613 6.137 3.312 1 98.12 152 TYR A C 1
ATOM 1168 O O . TYR A 1 152 ? 5.406 6.043 3.549 1 98.12 152 TYR A O 1
ATOM 1176 N N . ALA A 1 153 ? 7.137 6.449 2.125 1 98.19 153 ALA A N 1
ATOM 1177 C CA . ALA A 1 153 ? 6.266 6.707 0.98 1 98.19 153 ALA A CA 1
ATOM 1178 C C . ALA A 1 153 ? 5.406 5.488 0.657 1 98.19 153 ALA A C 1
ATOM 1180 O O . ALA A 1 153 ? 4.215 5.621 0.366 1 98.19 153 ALA A O 1
ATOM 1181 N N . ALA A 1 154 ? 6.016 4.316 0.738 1 98.81 154 ALA A N 1
ATOM 1182 C CA . ALA A 1 154 ? 5.289 3.074 0.469 1 98.81 154 ALA A CA 1
ATOM 1183 C C . ALA A 1 154 ? 4.184 2.852 1.497 1 98.81 154 ALA A C 1
ATOM 1185 O O . ALA A 1 154 ? 3.084 2.416 1.15 1 98.81 154 ALA A O 1
ATOM 1186 N N . ALA A 1 155 ? 4.492 3.119 2.75 1 98.88 155 ALA A N 1
ATOM 1187 C CA . ALA A 1 155 ? 3.5 2.953 3.811 1 98.88 155 ALA A CA 1
ATOM 1188 C C . ALA A 1 155 ? 2.303 3.875 3.59 1 98.88 155 ALA A C 1
ATOM 1190 O O . ALA A 1 155 ? 1.152 3.449 3.717 1 98.88 155 ALA A O 1
ATOM 1191 N N . LYS A 1 156 ? 2.572 5.121 3.258 1 98.88 156 LYS A N 1
ATOM 1192 C CA . LYS A 1 156 ? 1.49 6.066 3.002 1 98.88 156 LYS A CA 1
ATOM 1193 C C . LYS A 1 156 ? 0.684 5.66 1.771 1 98.88 156 LYS A C 1
ATOM 1195 O O . LYS A 1 156 ? -0.547 5.715 1.783 1 98.88 156 LYS A O 1
ATOM 1200 N N . TYR A 1 157 ? 1.403 5.281 0.731 1 98.75 157 TYR A N 1
ATOM 1201 C CA . TYR A 1 157 ? 0.737 4.836 -0.488 1 98.75 157 TYR A CA 1
ATOM 1202 C C . TYR A 1 157 ? -0.129 3.609 -0.22 1 98.75 157 TYR A C 1
ATOM 1204 O O . TYR A 1 157 ? -1.268 3.533 -0.687 1 98.75 157 TYR A O 1
ATOM 1212 N N . GLY A 1 158 ? 0.42 2.625 0.512 1 98.81 158 GLY A N 1
ATOM 1213 C CA . GLY A 1 158 ? -0.349 1.46 0.918 1 98.81 158 GLY A CA 1
ATOM 1214 C C . GLY A 1 158 ? -1.562 1.809 1.761 1 98.81 158 GLY A C 1
ATOM 1215 O O . GLY A 1 158 ? -2.639 1.238 1.574 1 98.81 158 GLY A O 1
ATOM 1216 N N . ALA A 1 159 ? -1.403 2.717 2.658 1 98.94 159 ALA A N 1
ATOM 1217 C CA . ALA A 1 159 ? -2.504 3.129 3.525 1 98.94 159 ALA A CA 1
ATOM 1218 C C . ALA A 1 159 ? -3.65 3.723 2.715 1 98.94 159 ALA A C 1
ATOM 1220 O O . ALA A 1 159 ? -4.82 3.529 3.049 1 98.94 159 ALA A O 1
ATOM 1221 N N . GLU A 1 160 ? -3.352 4.52 1.658 1 98.94 160 GLU A N 1
ATOM 1222 C CA . GLU A 1 160 ? -4.402 5.047 0.79 1 98.94 160 GLU A CA 1
ATOM 1223 C C . GLU A 1 160 ? -5.316 3.934 0.291 1 98.94 160 GLU A C 1
ATOM 1225 O O . GLU A 1 160 ? -6.539 4.074 0.306 1 98.94 160 GLU A O 1
ATOM 1230 N N . SER A 1 161 ? -4.699 2.838 -0.16 1 98.81 161 SER A N 1
ATOM 1231 C CA . SER A 1 161 ? -5.469 1.745 -0.743 1 98.81 161 SER A CA 1
ATOM 1232 C C . SER A 1 161 ? -6.371 1.09 0.297 1 98.81 161 SER A C 1
ATOM 1234 O O . SER A 1 161 ? -7.504 0.708 -0.009 1 98.81 161 SER A O 1
ATOM 1236 N N . PHE A 1 162 ? -5.902 0.937 1.54 1 98.94 162 PHE A N 1
ATOM 1237 C CA . PHE A 1 162 ? -6.75 0.406 2.6 1 98.94 162 PHE A CA 1
ATOM 1238 C C . PHE A 1 162 ? -7.918 1.347 2.885 1 98.94 162 PHE A C 1
ATOM 1240 O O . PHE A 1 162 ? -9.039 0.898 3.131 1 98.94 162 PHE A O 1
ATOM 1247 N N . CYS A 1 163 ? -7.625 2.662 2.857 1 98.94 163 CYS A N 1
ATOM 1248 C CA . CYS A 1 163 ? -8.719 3.615 3.023 1 98.94 163 CYS A CA 1
ATOM 1249 C C . CYS A 1 163 ? -9.781 3.414 1.955 1 98.94 163 CYS A C 1
ATOM 1251 O O . CYS A 1 163 ? -10.977 3.393 2.26 1 98.94 163 CYS A O 1
ATOM 1253 N N . TYR A 1 164 ? -9.375 3.26 0.703 1 98.75 164 TYR A N 1
ATOM 1254 C CA . TYR A 1 164 ? -10.32 3.008 -0.383 1 98.75 164 TYR A CA 1
ATOM 1255 C C . TYR A 1 164 ? -11.086 1.714 -0.149 1 98.75 164 TYR A C 1
ATOM 1257 O O . TYR A 1 164 ? -12.305 1.666 -0.339 1 98.75 164 TYR A O 1
ATOM 1265 N N . ALA A 1 165 ? -10.391 0.635 0.225 1 98.5 165 ALA A N 1
ATOM 1266 C CA . ALA A 1 165 ? -11.031 -0.659 0.449 1 98.5 165 ALA A CA 1
ATOM 1267 C C . ALA A 1 165 ? -12.164 -0.542 1.459 1 98.5 165 ALA A C 1
ATOM 1269 O O . ALA A 1 165 ? -13.273 -1.027 1.215 1 98.5 165 ALA A O 1
ATOM 1270 N N . TYR A 1 166 ? -11.922 0.155 2.539 1 98.69 166 TYR A N 1
ATOM 1271 C CA . TYR A 1 166 ? -12.914 0.222 3.607 1 98.69 166 TYR A CA 1
ATOM 1272 C C . TYR A 1 166 ? -14.016 1.219 3.268 1 98.69 166 TYR A C 1
ATOM 1274 O O . TYR A 1 166 ? -15.172 1.034 3.658 1 98.69 166 TYR A O 1
ATOM 1282 N N . ALA A 1 167 ? -13.664 2.275 2.549 1 98.62 167 ALA A N 1
ATOM 1283 C CA . ALA A 1 167 ? -14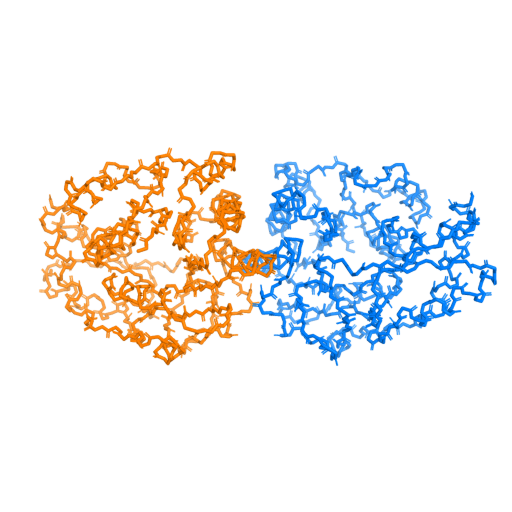.711 3.162 2.053 1 98.62 167 ALA A CA 1
ATOM 1284 C C . ALA A 1 167 ? -15.688 2.408 1.158 1 98.62 167 ALA A C 1
ATOM 1286 O O . ALA A 1 167 ? -16.906 2.607 1.25 1 98.62 167 ALA A O 1
ATOM 1287 N N . ASN A 1 168 ? -15.156 1.574 0.301 1 96.88 168 ASN A N 1
ATOM 1288 C CA . ASN A 1 168 ? -15.992 0.778 -0.592 1 96.88 168 ASN A CA 1
ATOM 1289 C C . ASN A 1 168 ? -16.797 -0.262 0.178 1 96.88 168 ASN A C 1
ATOM 1291 O O . ASN A 1 168 ? -17.922 -0.583 -0.204 1 96.88 168 ASN A O 1
ATOM 1295 N N . LEU A 1 169 ? -16.25 -0.805 1.239 1 96.31 169 LEU A N 1
ATOM 1296 C CA . LEU A 1 169 ? -16.906 -1.824 2.051 1 96.31 169 LEU A CA 1
ATOM 1297 C C . LEU A 1 169 ? -18.078 -1.229 2.832 1 96.31 169 LEU A C 1
ATOM 1299 O O . LEU A 1 169 ? -19.141 -1.838 2.922 1 96.31 169 LEU A O 1
ATOM 1303 N N . PHE A 1 170 ? -17.875 0.043 3.393 1 97.62 170 PHE A N 1
ATOM 1304 C CA . PHE A 1 170 ? -18.844 0.58 4.348 1 97.62 170 PHE A CA 1
ATOM 1305 C C . PHE A 1 170 ? -19.703 1.647 3.693 1 97.62 170 PHE A C 1
ATOM 1307 O O . PHE A 1 170 ? -20.75 2.021 4.234 1 97.62 170 PHE A O 1
ATOM 1314 N N . GLY A 1 171 ? -19.203 2.24 2.543 1 97.31 171 GLY A N 1
ATOM 1315 C CA . GLY A 1 171 ? -20.016 3.176 1.776 1 97.31 171 GLY A CA 1
ATOM 1316 C C . GLY A 1 171 ? -19.844 4.613 2.232 1 97.31 171 GLY A C 1
ATOM 1317 O O . GLY A 1 171 ? -20.547 5.508 1.734 1 97.31 171 GLY A O 1
ATOM 1318 N N . TYR A 1 172 ? -18.984 4.945 3.246 1 97.88 172 TYR A N 1
ATOM 1319 C CA . TYR A 1 172 ? -18.766 6.332 3.637 1 97.88 172 TYR A CA 1
ATOM 1320 C C . TYR A 1 172 ? -17.938 7.066 2.59 1 97.88 172 TYR A C 1
ATOM 1322 O O . TYR A 1 172 ? -17.266 6.438 1.763 1 97.88 172 TYR A O 1
ATOM 1330 N N . GLN A 1 173 ? -17.953 8.406 2.574 1 98.44 173 GLN A N 1
ATOM 1331 C CA . GLN A 1 173 ? -17.125 9.227 1.69 1 98.44 173 GLN A CA 1
ATOM 1332 C C . GLN A 1 173 ? -15.672 9.25 2.166 1 98.44 173 GLN A C 1
ATOM 1334 O O . GLN A 1 173 ? -15.406 9.383 3.361 1 98.44 173 GLN A O 1
ATOM 1339 N N . LEU A 1 174 ? -14.773 9.07 1.231 1 98.81 174 LEU A N 1
ATOM 1340 C CA . LEU A 1 174 ? -13.352 9.133 1.526 1 98.81 174 LEU A CA 1
ATOM 1341 C C . LEU A 1 174 ? -12.695 10.32 0.826 1 98.81 174 LEU A C 1
ATOM 1343 O O . LEU A 1 174 ? -12.914 10.539 -0.367 1 98.81 174 LEU A O 1
ATOM 1347 N N . THR A 1 175 ? -11.992 11.117 1.557 1 98.94 175 THR A N 1
ATOM 1348 C CA . THR A 1 175 ? -11.117 12.164 1.031 1 98.94 175 THR A CA 1
ATOM 1349 C C . THR A 1 175 ? -9.68 11.922 1.463 1 98.94 175 THR A C 1
ATOM 1351 O O . THR A 1 175 ? -9.383 11.836 2.658 1 98.94 175 THR A O 1
ATOM 1354 N N . ILE A 1 176 ? -8.82 11.75 0.545 1 98.94 176 ILE A N 1
ATOM 1355 C CA . ILE A 1 176 ? -7.398 11.609 0.829 1 98.94 176 ILE A CA 1
ATOM 1356 C C . ILE A 1 176 ? -6.676 12.914 0.506 1 98.94 176 ILE A C 1
ATOM 1358 O O . ILE A 1 176 ? -6.859 13.484 -0.573 1 98.94 176 ILE A O 1
ATOM 1362 N N . PHE A 1 177 ? -5.879 13.398 1.468 1 98.94 177 PHE A N 1
ATOM 1363 C CA . PHE A 1 177 ? -5.039 14.57 1.259 1 98.94 177 PHE A CA 1
ATOM 1364 C C . PHE A 1 177 ? -3.58 14.164 1.083 1 98.94 177 PHE A C 1
ATOM 1366 O O . PHE A 1 177 ? -3.027 13.438 1.909 1 98.94 177 PHE A O 1
ATOM 1373 N N . ARG A 1 178 ? -3.016 14.586 0.053 1 98.75 178 ARG A N 1
ATOM 1374 C CA . ARG A 1 178 ? -1.562 14.516 -0.069 1 98.75 178 ARG A CA 1
ATOM 1375 C C . ARG A 1 178 ? -0.925 15.883 0.193 1 98.75 178 ARG A C 1
ATOM 1377 O O . ARG A 1 178 ? -1.022 16.781 -0.636 1 98.75 178 ARG A O 1
ATOM 1384 N N . TYR A 1 179 ? -0.319 15.961 1.383 1 98.38 179 TYR A N 1
ATOM 1385 C CA . TYR A 1 179 ? 0.258 17.234 1.83 1 98.38 179 TYR A CA 1
ATOM 1386 C C . TYR A 1 179 ? 1.629 17.453 1.204 1 98.38 179 TYR A C 1
ATOM 1388 O O . TYR A 1 179 ? 2.418 16.516 1.066 1 98.38 179 TYR A O 1
ATOM 1396 N N . PHE A 1 180 ? 1.889 18.719 0.844 1 97.25 180 PHE A N 1
ATOM 1397 C CA . PHE A 1 180 ? 3.205 19.125 0.361 1 97.25 180 PHE A CA 1
ATOM 1398 C C . PHE A 1 180 ? 3.932 19.969 1.402 1 97.25 180 PHE A C 1
ATOM 1400 O O . PHE A 1 180 ? 3.568 21.109 1.634 1 97.25 180 PHE A O 1
ATOM 1407 N N . THR A 1 181 ? 4.961 19.562 2.004 1 95.62 181 THR A N 1
ATOM 1408 C CA . THR A 1 181 ? 5.902 20.094 2.982 1 95.62 181 THR A CA 1
ATOM 1409 C C . THR A 1 181 ? 5.25 21.172 3.832 1 95.62 181 THR A C 1
ATOM 1411 O O . THR A 1 181 ? 5.539 22.359 3.662 1 95.62 181 THR A O 1
ATOM 1414 N N . VAL A 1 182 ? 4.516 20.797 4.82 1 98.38 182 VAL A N 1
ATOM 1415 C CA . VAL A 1 182 ? 3.785 21.703 5.695 1 98.38 182 VAL A CA 1
ATOM 1416 C C . VAL A 1 182 ? 4.742 22.328 6.703 1 98.38 182 VAL A C 1
ATOM 1418 O O . VAL A 1 182 ? 5.605 21.641 7.258 1 98.38 182 VAL A O 1
ATOM 1421 N N . TYR A 1 183 ? 4.668 23.656 6.852 1 98.25 183 TYR A N 1
ATOM 1422 C CA . TYR A 1 183 ? 5.484 24.344 7.836 1 98.25 183 TYR A CA 1
ATOM 1423 C C . TYR A 1 183 ? 4.676 25.406 8.57 1 98.25 183 TYR A C 1
ATOM 1425 O O . TYR A 1 183 ? 3.559 25.734 8.156 1 98.25 183 TYR A O 1
ATOM 1433 N N . GLY A 1 184 ? 5.164 25.891 9.625 1 98.62 184 GLY A N 1
ATOM 1434 C CA . GLY A 1 184 ? 4.508 26.922 10.414 1 98.62 184 GLY A CA 1
ATOM 1435 C C . GLY A 1 184 ? 4.797 26.797 11.898 1 98.62 184 GLY A C 1
ATOM 1436 O O . GLY A 1 184 ? 5.621 25.984 12.312 1 98.62 184 GLY A O 1
ATOM 1437 N N . PRO A 1 185 ? 4.121 27.641 12.727 1 98.31 185 PRO A N 1
ATOM 1438 C CA . PRO A 1 185 ? 4.258 27.562 14.18 1 98.31 185 PRO A CA 1
ATOM 1439 C C . PRO A 1 185 ? 4.004 26.156 14.711 1 98.31 185 PRO A C 1
ATOM 1441 O O . PRO A 1 185 ? 3.061 25.484 14.281 1 98.31 185 PRO A O 1
ATOM 1444 N N . TRP A 1 186 ? 4.883 25.656 15.602 1 97.56 186 TRP A N 1
ATOM 1445 C CA . TRP A 1 186 ? 4.805 24.359 16.25 1 97.56 186 TRP A CA 1
ATOM 1446 C C . TRP A 1 186 ? 5.129 23.234 15.273 1 97.56 186 TRP A C 1
ATOM 1448 O O . TRP A 1 186 ? 4.82 22.078 15.531 1 97.56 186 TRP A O 1
ATOM 1458 N N . GLY A 1 187 ? 5.738 23.625 14.117 1 97.69 187 GLY A N 1
ATOM 1459 C CA . GLY A 1 187 ? 6.164 22.594 13.188 1 97.69 187 GLY A CA 1
ATOM 1460 C C . GLY A 1 187 ? 7.055 21.547 13.828 1 97.69 187 GLY A C 1
ATOM 1461 O O . GLY A 1 187 ? 7.754 21.828 14.805 1 97.69 187 GLY A O 1
ATOM 1462 N N . ARG A 1 188 ? 7.051 20.312 13.266 1 95.56 188 ARG A N 1
ATOM 1463 C CA . ARG A 1 188 ? 7.902 19.25 13.82 1 95.56 188 ARG A CA 1
ATOM 1464 C C . ARG A 1 188 ? 9.359 19.688 13.852 1 95.56 188 ARG A C 1
ATOM 1466 O O . ARG A 1 188 ? 9.859 20.297 12.898 1 95.56 188 ARG A O 1
ATOM 1473 N N . PRO A 1 189 ? 10.055 19.328 14.875 1 94.69 189 PRO A N 1
ATOM 1474 C CA . PRO A 1 189 ? 11.422 19.812 15.055 1 94.69 189 PRO A CA 1
ATOM 1475 C C . PRO A 1 189 ? 12.406 19.219 14.055 1 94.69 189 PRO A C 1
ATOM 1477 O O . PRO A 1 189 ? 13.484 19.766 13.836 1 94.69 189 PRO A O 1
ATOM 1480 N N . ASP A 1 190 ? 12.047 18.109 13.477 1 91.75 190 ASP A N 1
ATOM 1481 C CA . ASP A 1 190 ? 12.984 17.422 12.602 1 91.75 190 ASP A CA 1
ATOM 1482 C C . ASP A 1 190 ? 12.883 17.922 11.164 1 91.75 190 ASP A C 1
ATOM 1484 O O . ASP A 1 190 ? 13.672 17.531 10.305 1 91.75 190 ASP A O 1
ATOM 1488 N N . MET A 1 191 ? 11.984 18.844 10.875 1 93 191 MET A N 1
ATOM 1489 C CA . MET A 1 191 ? 11.812 19.359 9.523 1 93 191 MET A CA 1
ATOM 1490 C C . MET A 1 191 ? 12.789 20.5 9.258 1 93 191 MET A C 1
ATOM 1492 O O . MET A 1 191 ? 13.195 21.203 10.18 1 93 191 MET A O 1
ATOM 1496 N N . ALA A 1 192 ? 13.102 20.719 8.078 1 91.75 192 ALA A N 1
ATOM 1497 C CA . ALA A 1 192 ? 14.188 21.609 7.648 1 91.75 192 ALA A CA 1
ATOM 1498 C C . ALA A 1 192 ? 13.992 23.016 8.195 1 91.75 192 ALA A C 1
ATOM 1500 O O . ALA A 1 192 ? 14.875 23.547 8.867 1 91.75 192 ALA A O 1
ATOM 1501 N N . ILE A 1 193 ? 12.812 23.609 8 1 96.19 193 ILE A N 1
ATOM 1502 C CA . ILE A 1 193 ? 12.57 24.984 8.398 1 96.19 193 ILE A CA 1
ATOM 1503 C C . ILE A 1 193 ? 12.672 25.109 9.922 1 96.19 193 ILE A C 1
ATOM 1505 O O . ILE A 1 193 ? 13.305 26.031 10.438 1 96.19 193 ILE A O 1
ATOM 1509 N N . SER A 1 194 ? 12.07 24.172 10.625 1 96.19 194 SER A N 1
ATOM 1510 C CA . SER A 1 194 ? 12.141 24.172 12.078 1 96.19 194 SER A CA 1
ATOM 1511 C C . SER A 1 194 ? 13.578 24.031 12.562 1 96.19 194 SER A C 1
ATOM 1513 O O . SER A 1 194 ? 14.008 24.734 13.469 1 96.19 194 SER A O 1
ATOM 1515 N N . LYS A 1 195 ? 14.32 23.141 11.945 1 94.81 195 LYS A N 1
ATOM 1516 C CA . LYS A 1 195 ? 15.719 22.922 12.305 1 94.81 195 LYS A CA 1
ATOM 1517 C C . LYS A 1 195 ? 16.562 24.156 12.047 1 94.81 195 LYS A C 1
ATOM 1519 O O . LYS A 1 195 ? 17.375 24.547 12.883 1 94.81 195 LYS A O 1
ATOM 1524 N N . PHE A 1 196 ? 16.391 24.734 10.906 1 96.75 196 PHE A N 1
ATOM 1525 C CA . PHE A 1 196 ? 17.172 25.906 10.531 1 96.75 196 PHE A CA 1
ATOM 1526 C C . PHE A 1 196 ? 16.906 27.062 11.492 1 96.75 196 PHE A C 1
ATOM 1528 O O . PHE A 1 196 ? 17.844 27.672 12.008 1 96.75 196 PHE A O 1
ATOM 1535 N N . ILE A 1 197 ? 15.648 27.344 11.727 1 97.56 197 ILE A N 1
ATOM 1536 C CA . ILE A 1 197 ? 15.273 28.469 12.578 1 97.56 197 ILE A CA 1
ATOM 1537 C C . ILE A 1 197 ? 15.836 28.25 13.984 1 97.56 197 ILE A C 1
ATOM 1539 O O . ILE A 1 197 ? 16.422 29.172 14.57 1 97.56 197 ILE A O 1
ATOM 1543 N N . ARG A 1 198 ? 15.703 27.047 14.531 1 96.25 198 ARG A N 1
ATOM 1544 C CA . ARG A 1 198 ? 16.203 26.75 15.867 1 96.25 198 ARG A CA 1
ATOM 1545 C C . ARG A 1 198 ? 17.703 26.969 15.953 1 96.25 198 ARG A C 1
ATOM 1547 O O . ARG A 1 198 ? 18.188 27.578 16.906 1 96.25 198 ARG A O 1
ATOM 1554 N N . ARG A 1 199 ? 18.438 26.5 14.984 1 96.25 199 ARG A N 1
ATOM 1555 C CA . ARG A 1 199 ? 19.891 26.641 14.961 1 96.25 199 ARG A CA 1
ATOM 1556 C C . ARG A 1 199 ? 20.297 28.109 14.852 1 96.25 199 ARG A C 1
ATOM 1558 O O . ARG A 1 199 ? 21.203 28.562 15.547 1 96.25 199 ARG A O 1
ATOM 1565 N N . LEU A 1 200 ? 19.625 28.797 14.039 1 96.94 200 LEU A N 1
ATOM 1566 C CA . LEU A 1 200 ? 19.953 30.203 13.797 1 96.94 200 LEU A CA 1
ATOM 1567 C C . LEU A 1 200 ? 19.641 31.047 15.031 1 96.94 200 LEU A C 1
ATOM 1569 O O . LEU A 1 200 ? 20.391 31.969 15.352 1 96.94 200 LEU A O 1
ATOM 1573 N N . LEU A 1 201 ? 18.562 30.734 15.664 1 96.31 201 LEU A N 1
ATOM 1574 C CA . LEU A 1 201 ? 18.219 31.438 16.891 1 96.31 201 LEU A CA 1
ATOM 1575 C C . LEU A 1 201 ? 19.281 31.234 17.953 1 96.31 201 LEU A C 1
ATOM 1577 O O . LEU A 1 201 ? 19.5 32.094 18.812 1 96.31 201 LEU A O 1
ATOM 1581 N N . ASN A 1 202 ? 19.969 30.109 17.875 1 95.12 202 ASN A N 1
ATOM 1582 C CA . ASN A 1 202 ? 21.016 29.781 18.828 1 95.12 202 ASN A CA 1
ATOM 1583 C C . ASN A 1 202 ? 22.391 30.219 18.328 1 95.12 202 ASN A C 1
ATOM 1585 O O . ASN A 1 202 ? 23.422 29.875 18.922 1 95.12 202 ASN A O 1
ATOM 1589 N N . GLY A 1 203 ? 22.406 30.844 17.234 1 94.31 203 GLY A N 1
ATOM 1590 C CA . GLY A 1 203 ? 23.672 31.328 16.672 1 94.31 203 GLY A CA 1
ATOM 1591 C C . GLY A 1 203 ? 24.5 30.219 16.062 1 94.31 203 GLY A C 1
ATOM 1592 O O . GLY A 1 203 ? 25.719 30.359 15.914 1 94.31 203 GLY A O 1
ATOM 1593 N N . GLU A 1 204 ? 23.844 29.156 15.727 1 96.25 204 GLU A N 1
ATOM 1594 C CA . GLU A 1 204 ? 24.547 28.016 15.156 1 96.25 204 GLU A CA 1
ATOM 1595 C C . GLU A 1 204 ? 24.453 28.016 13.633 1 96.25 204 GLU A C 1
ATOM 1597 O O . GLU A 1 204 ? 23.562 28.656 13.055 1 96.25 204 GLU A O 1
ATOM 1602 N N . GLU A 1 205 ? 25.391 27.328 13.016 1 96.38 205 GLU A N 1
ATOM 1603 C CA . GLU A 1 205 ? 25.375 27.203 11.562 1 96.38 205 GLU A CA 1
ATOM 1604 C C . GLU A 1 205 ? 24.297 26.219 11.117 1 96.38 205 GLU A C 1
ATOM 1606 O O . GLU A 1 205 ? 23.938 25.312 11.859 1 96.38 205 GLU A O 1
ATOM 1611 N N . ILE A 1 206 ? 23.797 26.438 9.945 1 94.88 206 ILE A N 1
ATOM 1612 C CA . ILE A 1 206 ? 22.859 25.469 9.383 1 94.88 206 ILE A CA 1
ATOM 1613 C C . ILE A 1 206 ? 23.547 24.641 8.305 1 94.88 206 ILE A C 1
ATOM 1615 O O . ILE A 1 206 ? 24.469 25.109 7.641 1 94.88 206 ILE A O 1
ATOM 1619 N N . VAL A 1 207 ? 23.078 23.406 8.172 1 92.38 207 VAL A N 1
ATOM 1620 C CA . VAL A 1 207 ? 23.641 22.484 7.191 1 92.38 207 VAL A CA 1
ATOM 1621 C C . VAL A 1 207 ? 22.625 22.266 6.062 1 92.38 207 VAL A C 1
ATOM 1623 O O . VAL A 1 207 ? 21.469 21.906 6.312 1 92.38 207 VAL A O 1
ATOM 1626 N N . VAL A 1 208 ? 23.016 22.484 4.91 1 90.38 208 VAL A N 1
ATOM 1627 C CA . VAL A 1 208 ? 22.172 22.328 3.727 1 90.38 208 VAL A CA 1
ATOM 1628 C C . VAL A 1 208 ? 22.656 21.109 2.922 1 90.38 208 VAL A C 1
ATOM 1630 O O . VAL A 1 208 ? 23.828 21.047 2.541 1 90.38 208 VAL A O 1
ATOM 1633 N N . TYR A 1 209 ? 21.688 20.219 2.789 1 82.25 209 TYR A N 1
ATOM 1634 C CA . TYR A 1 209 ? 22.031 19.016 2.041 1 82.25 209 TYR A CA 1
ATOM 1635 C C . TYR A 1 209 ? 21.641 19.156 0.573 1 82.25 209 TYR A C 1
ATOM 1637 O O . TYR A 1 209 ? 20.484 19.422 0.251 1 82.25 209 TYR A O 1
ATOM 1645 N N . GLY A 1 210 ? 22.516 18.938 -0.317 1 76.62 210 GLY A N 1
ATOM 1646 C CA . GLY A 1 210 ? 22.266 18.984 -1.75 1 76.62 210 GLY A CA 1
ATOM 1647 C C . GLY A 1 210 ? 22.094 20.406 -2.277 1 76.62 210 GLY A C 1
ATOM 1648 O O . GLY A 1 210 ? 22.109 21.359 -1.508 1 76.62 210 GLY A O 1
ATOM 1649 N N . THR A 1 211 ? 22.094 20.484 -3.648 1 76.31 211 THR A N 1
ATOM 1650 C CA . THR A 1 211 ? 21.891 21.781 -4.305 1 76.31 211 THR A CA 1
ATOM 1651 C C . THR A 1 211 ? 20.75 21.688 -5.32 1 76.31 211 THR A C 1
ATOM 1653 O O . THR A 1 211 ? 20.312 20.594 -5.68 1 76.31 211 THR A O 1
ATOM 1656 N N . LYS A 1 212 ? 20.203 22.703 -5.645 1 79.62 212 LYS A N 1
ATOM 1657 C CA . LYS A 1 212 ? 19.172 22.812 -6.676 1 79.62 212 LYS A CA 1
ATOM 1658 C C . LYS A 1 212 ? 17.922 22.016 -6.297 1 79.62 212 LYS A C 1
ATOM 1660 O O . LYS A 1 212 ? 17.359 21.281 -7.117 1 79.62 212 LYS A O 1
ATOM 1665 N N . THR A 1 213 ? 17.578 22.031 -4.984 1 86.19 213 THR A N 1
ATOM 1666 C CA . THR A 1 213 ? 16.359 21.391 -4.5 1 86.19 213 THR A CA 1
ATOM 1667 C C . THR A 1 213 ? 15.242 22.422 -4.332 1 86.19 213 THR A C 1
ATOM 1669 O O . THR A 1 213 ? 15.508 23.609 -4.148 1 86.19 213 THR A O 1
ATOM 1672 N N . ALA A 1 214 ? 14.086 22.016 -4.574 1 90.81 214 ALA A N 1
ATOM 1673 C CA . ALA A 1 214 ? 12.914 22.859 -4.355 1 90.81 214 ALA A CA 1
ATOM 1674 C C . ALA A 1 214 ? 11.789 22.078 -3.691 1 90.81 214 ALA A C 1
ATOM 1676 O O . ALA A 1 214 ? 11.625 20.875 -3.947 1 90.81 214 ALA A O 1
ATOM 1677 N N . ARG A 1 215 ? 11.086 22.719 -2.854 1 93.31 215 ARG A N 1
ATOM 1678 C CA . ARG A 1 215 ? 9.938 22.125 -2.184 1 93.31 215 ARG A CA 1
ATOM 1679 C C . ARG A 1 215 ? 8.719 23.047 -2.244 1 93.31 215 ARG A C 1
ATOM 1681 O O . ARG A 1 215 ? 8.867 24.266 -2.326 1 93.31 215 ARG A O 1
ATOM 1688 N N . ASP A 1 216 ? 7.609 22.438 -2.305 1 96.06 216 ASP A N 1
ATOM 1689 C CA . ASP A 1 216 ? 6.352 23.156 -2.152 1 96.06 216 ASP A CA 1
ATOM 1690 C C . ASP A 1 216 ? 6 23.344 -0.678 1 96.06 216 ASP A C 1
ATOM 1692 O O . ASP A 1 216 ? 5.129 22.656 -0.146 1 96.06 216 ASP A O 1
ATOM 1696 N N . TYR A 1 217 ? 6.629 24.375 -0.048 1 97.12 217 TYR A N 1
ATOM 1697 C CA . TYR A 1 217 ? 6.344 24.703 1.347 1 97.12 217 TYR A CA 1
ATOM 1698 C C . TYR A 1 217 ? 4.953 25.297 1.495 1 97.12 217 TYR A C 1
ATOM 1700 O O . TYR A 1 217 ? 4.66 26.344 0.92 1 97.12 217 TYR A O 1
ATOM 1708 N N . THR A 1 218 ? 4.109 24.656 2.277 1 98.5 218 THR A N 1
ATOM 1709 C CA . THR A 1 218 ? 2.73 25.094 2.463 1 98.5 218 THR A CA 1
ATOM 1710 C C . THR A 1 218 ? 2.473 25.469 3.922 1 98.5 218 THR A C 1
ATOM 1712 O O . THR A 1 218 ? 2.668 24.641 4.816 1 98.5 218 THR A O 1
ATOM 1715 N N . PHE A 1 219 ? 2.047 26.688 4.125 1 98.81 219 PHE A N 1
ATOM 1716 C CA . PHE A 1 219 ? 1.815 27.156 5.484 1 98.81 219 PHE A CA 1
ATOM 1717 C C . PHE A 1 219 ? 0.675 26.375 6.141 1 98.81 219 PHE A C 1
ATOM 1719 O O . PHE A 1 219 ? -0.334 26.094 5.492 1 98.81 219 PHE A O 1
ATOM 1726 N N . VAL A 1 220 ? 0.761 26.047 7.402 1 98.81 220 VAL A N 1
ATOM 1727 C CA . VAL A 1 220 ? -0.117 25.125 8.117 1 98.81 220 VAL A CA 1
ATOM 1728 C C . VAL A 1 220 ? -1.552 25.641 8.078 1 98.81 220 VAL A C 1
ATOM 1730 O O . VAL A 1 220 ? -2.5 24.875 7.969 1 98.81 220 VAL A O 1
ATOM 1733 N N . ASP A 1 221 ? -1.768 26.938 8.141 1 98.69 221 ASP A N 1
ATOM 1734 C CA . ASP A 1 221 ? -3.121 27.5 8.102 1 98.69 221 ASP A CA 1
ATOM 1735 C C . ASP A 1 221 ? -3.811 27.156 6.781 1 98.69 221 ASP A C 1
ATOM 1737 O O . ASP A 1 221 ? -5.016 26.891 6.754 1 98.69 221 ASP A O 1
ATOM 1741 N N . ASP A 1 222 ? -3.043 27.25 5.719 1 98.81 222 ASP A N 1
ATOM 1742 C CA . ASP A 1 222 ? -3.602 26.922 4.41 1 98.81 222 ASP A CA 1
ATOM 1743 C C . ASP A 1 222 ? -3.969 25.453 4.316 1 98.81 222 ASP A C 1
ATOM 1745 O O . ASP A 1 222 ? -4.988 25.094 3.725 1 98.81 222 ASP A O 1
ATOM 1749 N N . ILE A 1 223 ? -3.129 24.578 4.855 1 98.81 223 ILE A N 1
ATOM 1750 C CA . ILE A 1 223 ? -3.408 23.141 4.906 1 98.81 223 ILE A CA 1
ATOM 1751 C C . ILE A 1 223 ? -4.707 22.906 5.668 1 98.81 223 ILE A C 1
ATOM 1753 O O . ILE A 1 223 ? -5.605 22.203 5.18 1 98.81 223 ILE A O 1
ATOM 1757 N N . VAL A 1 224 ? -4.809 23.484 6.852 1 98.81 224 VAL A N 1
ATOM 1758 C CA . VAL A 1 224 ? -5.961 23.297 7.727 1 98.81 224 VAL A CA 1
ATOM 1759 C C . VAL A 1 224 ? -7.219 23.828 7.047 1 98.81 224 VAL A C 1
ATOM 1761 O O . VAL A 1 224 ? -8.273 23.203 7.09 1 98.81 224 VAL A O 1
ATOM 1764 N N . ASN A 1 225 ? -7.082 24.984 6.41 1 98.56 225 ASN A N 1
ATOM 1765 C CA . ASN A 1 225 ? -8.219 25.547 5.684 1 98.56 225 ASN A CA 1
ATOM 1766 C C . ASN A 1 225 ? -8.688 24.625 4.57 1 98.56 225 ASN A C 1
ATOM 1768 O O . ASN A 1 225 ? -9.891 24.484 4.336 1 98.56 225 ASN A O 1
ATOM 1772 N N . GLY A 1 226 ? -7.734 24.047 3.867 1 98.75 226 GLY A N 1
ATOM 1773 C CA . GLY A 1 226 ? -8.086 23.078 2.852 1 98.75 226 GLY A CA 1
ATOM 1774 C C . GLY A 1 226 ? -8.805 21.859 3.412 1 98.75 226 GLY A C 1
ATOM 1775 O O . GLY A 1 226 ? -9.789 21.391 2.838 1 98.75 226 GLY A O 1
ATOM 1776 N N . MET A 1 227 ? -8.344 21.312 4.535 1 98.81 227 MET A N 1
ATOM 1777 C CA . MET A 1 227 ? -8.969 20.172 5.195 1 98.81 227 MET A CA 1
ATOM 1778 C C . MET A 1 227 ? -10.414 20.484 5.574 1 98.81 227 MET A C 1
ATOM 1780 O O . MET A 1 227 ? -11.312 19.688 5.34 1 98.81 227 MET A O 1
ATOM 1784 N N . VAL A 1 228 ? -10.609 21.656 6.16 1 98.69 228 VAL A N 1
ATOM 1785 C CA . VAL A 1 228 ? -11.938 22.062 6.613 1 98.69 228 VAL A CA 1
ATOM 1786 C C . VAL A 1 228 ? -12.859 22.266 5.414 1 98.69 228 VAL A C 1
ATOM 1788 O O . VAL A 1 228 ? -14.031 21.891 5.449 1 98.69 228 VAL A O 1
ATOM 1791 N N . ALA A 1 229 ? -12.305 22.875 4.34 1 98.38 229 ALA A N 1
ATOM 1792 C CA . ALA A 1 229 ? -13.094 23.109 3.139 1 98.38 229 ALA A CA 1
ATOM 1793 C C . ALA A 1 229 ? -13.609 21.812 2.545 1 98.38 229 ALA A C 1
ATOM 1795 O O . ALA A 1 229 ? -14.688 21.766 1.957 1 98.38 229 ALA A O 1
ATOM 1796 N N . ALA A 1 230 ? -12.867 20.75 2.697 1 98.5 230 ALA A N 1
ATOM 1797 C CA . ALA A 1 230 ? -13.188 19.453 2.098 1 98.5 230 ALA A CA 1
ATOM 1798 C C . ALA A 1 230 ? -14.281 18.734 2.896 1 98.5 230 ALA A C 1
ATOM 1800 O O . ALA A 1 230 ? -14.867 17.766 2.418 1 98.5 230 ALA A O 1
ATOM 1801 N N . LEU A 1 231 ? -14.547 19.156 4.105 1 96.94 231 LEU A N 1
ATOM 1802 C CA . LEU A 1 231 ? -15.484 18.5 5.016 1 96.94 231 LEU A CA 1
ATOM 1803 C C . LEU A 1 231 ? -16.844 18.312 4.352 1 96.94 231 LEU A C 1
ATOM 1805 O O . LEU A 1 231 ? -17.469 17.266 4.516 1 96.94 231 LEU A O 1
ATOM 1809 N N . HIS A 1 232 ? -17.234 19.234 3.533 1 92.44 232 HIS A N 1
ATOM 1810 C CA . HIS A 1 232 ? -18.578 19.172 2.973 1 92.44 232 HIS A CA 1
ATOM 1811 C C . HIS A 1 232 ? -18.531 19 1.457 1 92.44 232 HIS A C 1
ATOM 1813 O O . HIS A 1 232 ? -19.516 19.266 0.77 1 92.44 232 HIS A O 1
ATOM 1819 N N . ARG A 1 233 ? -17.328 18.609 1.016 1 94.62 233 ARG A N 1
ATOM 1820 C CA . ARG A 1 233 ? -17.234 18.453 -0.432 1 94.62 233 ARG A CA 1
ATOM 1821 C C . ARG A 1 233 ? -18.234 17.406 -0.927 1 94.62 233 ARG A C 1
ATOM 1823 O O . ARG A 1 233 ? -18.609 16.5 -0.178 1 94.62 233 ARG A O 1
ATOM 1830 N N . ARG A 1 234 ? -18.641 17.578 -2.139 1 90.12 234 ARG A N 1
ATOM 1831 C CA . ARG A 1 234 ? -19.484 16.609 -2.818 1 90.12 234 ARG A CA 1
ATOM 1832 C C . ARG A 1 234 ? -18.688 15.766 -3.799 1 90.12 234 ARG A C 1
ATOM 1834 O O . ARG A 1 234 ? -17.625 16.188 -4.262 1 90.12 234 ARG A O 1
ATOM 1841 N N . GLY A 1 235 ? -19.156 14.562 -3.957 1 89.44 235 GLY A N 1
ATOM 1842 C CA . GLY A 1 235 ? -18.469 13.68 -4.879 1 89.44 235 GLY A CA 1
ATOM 1843 C C . GLY A 1 235 ? -18.078 12.352 -4.25 1 89.44 235 GLY A C 1
ATOM 1844 O O . GLY A 1 235 ? -18.25 12.148 -3.049 1 89.44 235 GLY A O 1
ATOM 1845 N N . GLY A 1 236 ? -17.516 11.367 -5.043 1 93.81 236 GLY A N 1
ATOM 1846 C CA . GLY A 1 236 ? -17.125 10.047 -4.574 1 93.81 236 GLY A CA 1
ATOM 1847 C C . GLY A 1 236 ? -15.766 10.047 -3.891 1 93.81 236 GLY A C 1
ATOM 1848 O O . GLY A 1 236 ? -15.227 11.102 -3.561 1 93.81 236 GLY A O 1
ATOM 1849 N N . ASN A 1 237 ? -15.289 8.898 -3.482 1 98 237 ASN A N 1
ATOM 1850 C CA . ASN A 1 237 ? -13.953 8.727 -2.92 1 98 237 ASN A CA 1
ATOM 1851 C C . ASN A 1 237 ? -12.875 9.297 -3.844 1 98 237 ASN A C 1
ATOM 1853 O O . ASN A 1 237 ? -12.891 9.039 -5.047 1 98 237 ASN A O 1
ATOM 1857 N N . ASP A 1 238 ? -12.023 10.195 -3.289 1 98.12 238 ASP A N 1
ATOM 1858 C CA . ASP A 1 238 ? -11.07 10.875 -4.168 1 98.12 238 ASP A CA 1
ATOM 1859 C C . ASP A 1 238 ? -9.844 11.336 -3.389 1 98.12 238 ASP A C 1
ATOM 1861 O O . ASP A 1 238 ? -9.805 11.234 -2.162 1 98.12 238 ASP A O 1
ATOM 1865 N N . VAL A 1 239 ? -8.828 11.719 -4.098 1 98.69 239 VAL A N 1
ATOM 1866 C CA . VAL A 1 239 ? -7.551 12.18 -3.566 1 98.69 239 VAL A CA 1
ATOM 1867 C C . VAL A 1 239 ? -7.27 13.602 -4.047 1 98.69 239 VAL A C 1
ATOM 1869 O O . VAL A 1 239 ? -7.562 13.945 -5.195 1 98.69 239 VAL A O 1
ATOM 1872 N N . PHE A 1 240 ? -6.715 14.469 -3.172 1 98.81 240 PHE A N 1
ATOM 1873 C CA . PHE A 1 240 ? -6.441 15.859 -3.512 1 98.81 240 PHE A CA 1
ATOM 1874 C C . PHE A 1 240 ? -5.078 16.297 -2.99 1 98.81 240 PHE A C 1
ATOM 1876 O O . PHE A 1 240 ? -4.707 15.961 -1.862 1 98.81 240 PHE A O 1
ATOM 1883 N N . ASN A 1 241 ? -4.359 17 -3.811 1 98.69 241 ASN A N 1
ATOM 1884 C CA . ASN A 1 241 ? -3.154 17.703 -3.369 1 98.69 241 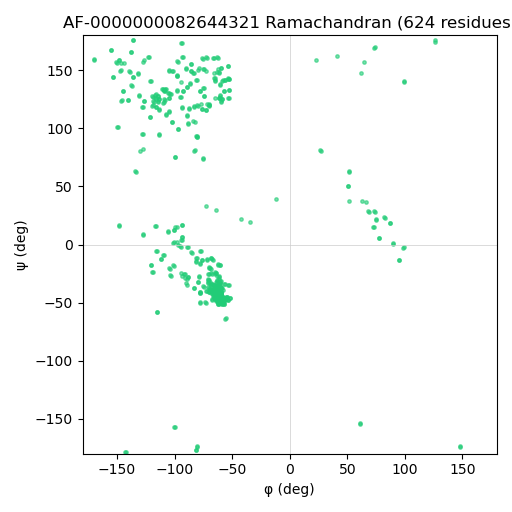ASN A CA 1
ATOM 1885 C C . ASN A 1 241 ? -3.492 18.938 -2.555 1 98.69 241 ASN A C 1
ATOM 1887 O O . ASN A 1 241 ? -4.316 19.766 -2.973 1 98.69 241 ASN A O 1
ATOM 1891 N N . LEU A 1 242 ? -2.91 19.031 -1.413 1 98.75 242 LEU A N 1
ATOM 1892 C CA . LEU A 1 242 ? -2.912 20.281 -0.677 1 98.75 242 LEU A CA 1
ATOM 1893 C C . LEU A 1 242 ? -1.504 20.859 -0.576 1 98.75 242 LEU A C 1
ATOM 1895 O O . LEU A 1 242 ? -0.734 20.469 0.307 1 98.75 242 LEU A O 1
ATOM 1899 N N . GLY A 1 243 ? -1.161 21.703 -1.436 1 98.31 243 GLY A N 1
ATOM 1900 C CA . GLY A 1 243 ? 0.105 22.422 -1.501 1 98.31 243 GLY A CA 1
ATOM 1901 C C . GLY A 1 243 ? -0.057 23.891 -1.805 1 98.31 243 GLY A C 1
ATOM 1902 O O . GLY A 1 243 ? -1.179 24.391 -1.936 1 98.31 243 GLY A O 1
ATOM 1903 N N . SER A 1 244 ? 1.017 24.578 -1.791 1 97.25 244 SER A N 1
ATOM 1904 C CA . SER A 1 244 ? 1.002 26 -2.166 1 97.25 244 SER A CA 1
ATOM 1905 C C . SER A 1 244 ? 0.958 26.156 -3.68 1 97.25 244 SER A C 1
ATOM 1907 O O . SER A 1 244 ? 0.477 27.188 -4.184 1 97.25 244 SER A O 1
ATOM 1909 N N . GLY A 1 245 ? 1.495 25.172 -4.359 1 95.25 245 GLY A N 1
ATOM 1910 C CA . GLY A 1 245 ? 1.585 25.219 -5.812 1 95.25 245 GLY A CA 1
ATOM 1911 C C . GLY A 1 245 ? 2.707 26.109 -6.312 1 95.25 245 GLY A C 1
ATOM 1912 O O . GLY A 1 245 ? 2.824 26.344 -7.516 1 95.25 245 GLY A O 1
ATOM 1913 N N . ARG A 1 246 ? 3.498 26.609 -5.41 1 93.62 246 ARG A N 1
ATOM 1914 C CA . ARG A 1 246 ? 4.609 27.5 -5.715 1 93.62 246 ARG A CA 1
ATOM 1915 C C . ARG A 1 246 ? 5.902 27 -5.082 1 93.62 246 ARG A C 1
ATOM 1917 O O . ARG A 1 246 ? 6.227 27.359 -3.945 1 93.62 246 ARG A O 1
ATOM 1924 N N . PRO A 1 247 ? 6.645 26.297 -5.824 1 93.69 247 PRO A N 1
ATOM 1925 C CA . PRO A 1 247 ? 7.863 25.734 -5.223 1 93.69 247 PRO A CA 1
ATOM 1926 C C . PRO A 1 247 ? 8.859 26.812 -4.812 1 93.69 247 PRO A C 1
ATOM 1928 O O . PRO A 1 247 ? 9 27.828 -5.496 1 93.69 247 PRO A O 1
ATOM 1931 N N . VAL A 1 248 ? 9.523 26.578 -3.711 1 95.25 248 VAL A N 1
ATOM 1932 C CA . VAL A 1 248 ? 10.578 27.422 -3.162 1 95.25 248 VAL A CA 1
ATOM 1933 C C . VAL A 1 248 ? 11.914 26.672 -3.193 1 95.25 248 VAL A C 1
ATOM 1935 O O . VAL A 1 248 ? 12.023 25.562 -2.656 1 95.25 248 VAL A O 1
ATOM 1938 N N . THR A 1 249 ? 12.852 27.297 -3.832 1 93.38 249 THR A N 1
ATOM 1939 C CA . THR A 1 249 ? 14.164 26.672 -3.881 1 93.38 249 THR A CA 1
ATOM 1940 C C . THR A 1 249 ? 14.891 26.828 -2.551 1 93.38 249 THR A C 1
ATOM 1942 O O . THR A 1 249 ? 14.531 27.688 -1.741 1 93.38 249 THR A O 1
ATOM 1945 N N . MET A 1 250 ? 15.875 25.969 -2.359 1 93 250 MET A N 1
ATOM 1946 C CA . MET A 1 250 ? 16.703 26.094 -1.167 1 93 250 MET A CA 1
ATOM 1947 C C . MET A 1 250 ? 17.359 27.469 -1.115 1 93 250 MET A C 1
ATOM 1949 O O . MET A 1 250 ? 17.453 28.078 -0.048 1 93 250 MET A O 1
ATOM 1953 N N . GLU A 1 251 ? 17.781 27.953 -2.256 1 92.81 251 GLU A N 1
ATOM 1954 C CA . GLU A 1 251 ? 18.391 29.281 -2.346 1 92.81 251 GLU A CA 1
ATOM 1955 C C . GLU A 1 251 ? 17.422 30.359 -1.907 1 92.81 251 GLU A C 1
ATOM 1957 O O . GLU A 1 251 ? 17.797 31.297 -1.184 1 92.81 251 GLU A O 1
ATOM 1962 N N . GLU A 1 252 ? 16.234 30.219 -2.346 1 95.19 252 GLU A N 1
ATOM 1963 C CA . GLU A 1 252 ? 15.211 31.188 -1.949 1 95.19 252 GLU A CA 1
ATOM 1964 C C . GLU A 1 252 ? 14.938 31.109 -0.449 1 95.19 252 GLU A C 1
ATOM 1966 O O . GLU A 1 252 ? 14.789 32.156 0.211 1 95.19 252 GLU A O 1
ATOM 1971 N N . LEU A 1 253 ? 14.797 29.906 0.048 1 96.38 253 LEU A N 1
ATOM 1972 C CA . LEU A 1 253 ? 14.602 29.719 1.48 1 96.38 253 LEU A CA 1
ATOM 1973 C C . LEU A 1 253 ? 15.719 30.391 2.277 1 96.38 253 LEU A C 1
ATOM 1975 O O . LEU A 1 253 ? 15.453 31.125 3.229 1 96.38 253 LEU A O 1
ATOM 1979 N N . LEU A 1 254 ? 16.969 30.203 1.857 1 95.12 254 LEU A N 1
ATOM 1980 C CA . LEU A 1 254 ? 18.125 30.766 2.549 1 95.12 254 LEU A CA 1
ATOM 1981 C C . LEU A 1 254 ? 18.125 32.281 2.461 1 95.12 254 LEU A C 1
ATOM 1983 O O . LEU A 1 254 ? 18.484 32.969 3.422 1 95.12 254 LEU A O 1
ATOM 1987 N N . HIS A 1 255 ? 17.734 32.719 1.344 1 95.81 255 HIS A N 1
ATOM 1988 C CA . HIS A 1 255 ? 17.641 34.156 1.156 1 95.81 255 HIS A CA 1
ATOM 1989 C C . HIS A 1 255 ? 16.656 34.781 2.137 1 95.81 255 HIS A C 1
ATOM 1991 O O . HIS A 1 255 ? 16.938 35.812 2.752 1 95.81 255 HIS A O 1
ATOM 1997 N N . HIS A 1 256 ? 15.5 34.188 2.264 1 96.88 256 HIS A N 1
ATOM 1998 C CA . HIS A 1 256 ? 14.492 34.688 3.197 1 96.88 256 HIS A CA 1
ATOM 1999 C C . HIS A 1 256 ? 14.984 34.594 4.637 1 96.88 256 HIS A C 1
ATOM 2001 O O . HIS A 1 256 ? 14.734 35.5 5.445 1 96.88 256 HIS A O 1
ATOM 2007 N N . LEU A 1 257 ? 15.664 33.531 4.973 1 97.5 257 LEU A N 1
ATOM 2008 C CA . LEU A 1 257 ? 16.203 33.344 6.316 1 97.5 257 LEU A CA 1
ATOM 2009 C C . LEU A 1 257 ? 17.25 34.406 6.625 1 97.5 257 LEU A C 1
ATOM 2011 O O . LEU A 1 257 ? 17.312 34.906 7.75 1 97.5 257 LEU A O 1
ATOM 2015 N N . GLN A 1 258 ? 18.016 34.75 5.648 1 96.81 258 GLN A N 1
ATOM 2016 C CA . GLN A 1 258 ? 19.078 35.75 5.824 1 96.81 258 GLN A CA 1
ATOM 2017 C C . GLN A 1 258 ? 18.531 37.094 6.195 1 96.81 258 GLN A C 1
ATOM 2019 O O . GLN A 1 258 ? 19.156 37.875 6.934 1 96.81 258 GLN A O 1
ATOM 2024 N N . LYS A 1 259 ? 17.391 37.406 5.707 1 96.94 259 LYS A N 1
ATOM 2025 C CA . LYS A 1 259 ? 16.734 38.656 6.043 1 96.94 259 LYS A CA 1
ATOM 2026 C C . LYS A 1 259 ? 16.453 38.75 7.539 1 96.94 259 LYS A C 1
ATOM 2028 O O . LYS A 1 259 ? 16.484 39.844 8.117 1 96.94 259 LYS A O 1
ATOM 2033 N N . HIS A 1 260 ? 16.188 37.656 8.141 1 96.69 260 HIS A N 1
ATOM 2034 C CA . HIS A 1 260 ? 15.852 37.594 9.562 1 96.69 260 HIS A CA 1
ATOM 2035 C C . HIS A 1 260 ? 17.078 37.312 10.406 1 96.69 260 HIS A C 1
ATOM 2037 O O . HIS A 1 260 ? 17.109 37.625 11.602 1 96.69 260 HIS A O 1
ATOM 2043 N N . PHE A 1 261 ? 18.031 36.688 9.734 1 97.31 261 PHE A N 1
ATOM 2044 C CA . PHE A 1 261 ? 19.297 36.312 10.383 1 97.31 261 PHE A CA 1
ATOM 2045 C C . PHE A 1 261 ? 20.484 36.781 9.539 1 97.31 261 PHE A C 1
ATOM 2047 O O . PHE A 1 261 ? 21.156 35.969 8.914 1 97.31 261 PHE A O 1
ATOM 2054 N N . PRO A 1 262 ? 20.859 37.938 9.594 1 96.19 262 PRO A N 1
ATOM 2055 C CA . PRO A 1 262 ? 21.859 38.5 8.695 1 96.19 262 PRO A CA 1
ATOM 2056 C C . PRO A 1 262 ? 23.234 37.875 8.867 1 96.19 262 PRO A C 1
ATOM 2058 O O . PRO A 1 262 ? 24.062 37.906 7.945 1 96.19 262 PRO A O 1
ATOM 2061 N N . THR A 1 263 ? 23.547 37.312 9.984 1 95.44 263 THR A N 1
ATOM 2062 C CA . THR A 1 263 ? 24.859 36.75 10.242 1 95.44 263 THR A CA 1
ATOM 2063 C C . THR A 1 263 ? 24.859 35.25 10.078 1 95.44 263 THR A C 1
ATOM 2065 O O . THR A 1 263 ? 25.766 34.562 10.555 1 95.44 263 THR A O 1
ATOM 2068 N N . MET A 1 264 ? 23.781 34.688 9.484 1 95.75 264 MET A N 1
ATOM 2069 C CA . MET A 1 264 ? 23.656 33.25 9.391 1 95.75 264 MET A CA 1
ATOM 2070 C C . MET A 1 264 ? 24.828 32.625 8.641 1 95.75 264 MET A C 1
ATOM 2072 O O . MET A 1 264 ? 25.312 33.219 7.668 1 95.75 264 MET A O 1
ATOM 2076 N N . LYS A 1 265 ? 25.297 31.5 9.07 1 95.94 265 LYS A N 1
ATOM 2077 C CA . LYS A 1 265 ? 26.328 30.688 8.43 1 95.94 265 LYS A CA 1
ATOM 2078 C C . LYS A 1 265 ? 25.75 29.391 7.871 1 95.94 265 LYS A C 1
ATOM 2080 O O . LYS A 1 265 ? 24.938 28.734 8.531 1 95.94 265 LYS A O 1
ATOM 2085 N N . VAL A 1 266 ? 26.156 29.125 6.629 1 94.44 266 VAL A N 1
ATOM 2086 C CA . VAL A 1 266 ? 25.625 27.953 5.938 1 94.44 266 VAL A CA 1
ATOM 2087 C C . VAL A 1 266 ? 26.75 27 5.594 1 94.44 266 VAL A C 1
ATOM 2089 O O . VAL A 1 266 ? 27.781 27.422 5.059 1 94.44 266 VAL A O 1
ATOM 2092 N N . ARG A 1 267 ? 26.625 25.766 5.969 1 93.88 267 ARG A N 1
ATOM 2093 C CA . ARG A 1 267 ? 27.5 24.688 5.547 1 93.88 267 ARG A CA 1
ATOM 2094 C C . ARG A 1 267 ? 26.797 23.75 4.582 1 93.88 267 ARG A C 1
ATOM 2096 O O . ARG A 1 267 ? 25.688 23.281 4.863 1 93.88 267 ARG A O 1
ATOM 2103 N N . TYR A 1 268 ? 27.438 23.422 3.467 1 90.75 268 TYR A N 1
ATOM 2104 C CA . TYR A 1 268 ? 26.844 22.547 2.471 1 90.75 268 TYR A CA 1
ATOM 2105 C C . TYR A 1 268 ? 27.344 21.109 2.631 1 90.75 268 TYR A C 1
ATOM 2107 O O . TYR A 1 268 ? 28.531 20.891 2.891 1 90.75 268 TYR A O 1
ATOM 2115 N N . ALA A 1 269 ? 26.406 20.172 2.627 1 87.62 269 ALA A N 1
ATOM 2116 C CA . ALA A 1 269 ? 26.703 18.75 2.727 1 87.62 269 ALA A CA 1
ATOM 2117 C C . ALA A 1 269 ? 26.156 17.984 1.527 1 87.62 269 ALA A C 1
ATOM 2119 O O . ALA A 1 269 ? 25.328 18.5 0.782 1 87.62 269 ALA A O 1
ATOM 2120 N N . PRO A 1 270 ? 26.688 16.703 1.252 1 81.44 270 PRO A N 1
ATOM 2121 C CA . PRO A 1 270 ? 26.203 15.898 0.123 1 81.44 270 PRO A CA 1
ATOM 2122 C C . PRO A 1 270 ? 24.734 15.531 0.241 1 81.44 270 PRO A C 1
ATOM 2124 O O . PRO A 1 270 ? 24.172 15.555 1.34 1 81.44 270 PRO A O 1
ATOM 2127 N N . GLU A 1 271 ? 24.125 15.164 -0.899 1 77.44 271 GLU A N 1
ATOM 2128 C CA . GLU A 1 271 ? 22.719 14.766 -0.968 1 77.44 271 GLU A CA 1
ATOM 2129 C C . GLU A 1 271 ? 22.453 13.516 -0.129 1 77.44 271 GLU A C 1
ATOM 2131 O O . GLU A 1 271 ? 23.344 12.672 0.026 1 77.44 271 GLU A O 1
ATOM 2136 N N . ARG A 1 272 ? 21.219 13.461 0.342 1 71.19 272 ARG A N 1
ATOM 2137 C CA . ARG A 1 272 ? 20.797 12.32 1.147 1 71.19 272 ARG A CA 1
ATOM 2138 C C . ARG A 1 272 ? 20.047 11.297 0.297 1 71.19 272 ARG A C 1
ATOM 2140 O O . ARG A 1 272 ? 19.312 11.656 -0.614 1 71.19 272 ARG A O 1
ATOM 2147 N N . VAL A 1 273 ? 20.234 10.023 0.609 1 71.12 273 VAL A N 1
ATOM 2148 C CA . VAL A 1 273 ? 19.562 8.922 -0.082 1 71.12 273 VAL A CA 1
ATOM 2149 C C . VAL A 1 273 ? 18.062 8.992 0.153 1 71.12 273 VAL A C 1
ATOM 2151 O O . VAL A 1 273 ? 17.609 9.242 1.273 1 71.12 273 VAL A O 1
ATOM 2154 N N . GLY A 1 274 ? 17.266 8.992 -0.866 1 69.06 274 GLY A N 1
ATOM 2155 C CA . GLY A 1 274 ? 15.812 8.922 -0.753 1 69.06 274 GLY A CA 1
ATOM 2156 C C . GLY A 1 274 ? 15.141 10.281 -0.87 1 69.06 274 GLY A C 1
ATOM 2157 O O . GLY A 1 274 ? 13.906 10.367 -0.889 1 69.06 274 GLY A O 1
ATOM 2158 N N . ASP A 1 275 ? 16.062 11.289 -0.999 1 72.19 275 ASP A N 1
ATOM 2159 C CA . ASP A 1 275 ? 15.453 12.609 -1.138 1 72.19 275 ASP A CA 1
ATOM 2160 C C . ASP A 1 275 ? 15.125 12.906 -2.598 1 72.19 275 ASP A C 1
ATOM 2162 O O . ASP A 1 275 ? 15.898 12.562 -3.498 1 72.19 275 ASP A O 1
ATOM 2166 N N . VAL A 1 276 ? 13.93 13.508 -2.76 1 73.62 276 VAL A N 1
ATOM 2167 C CA . VAL A 1 276 ? 13.523 13.977 -4.082 1 73.62 276 VAL A CA 1
ATOM 2168 C C . VAL A 1 276 ? 14.07 15.383 -4.324 1 73.62 276 VAL A C 1
ATOM 2170 O O . VAL A 1 276 ? 14.219 16.156 -3.383 1 73.62 276 VAL A O 1
ATOM 2173 N N . LYS A 1 277 ? 14.367 15.742 -5.566 1 77.5 277 LYS A N 1
ATOM 2174 C CA . LYS A 1 277 ? 14.992 17.016 -5.895 1 77.5 277 LYS A CA 1
ATOM 2175 C C . LYS A 1 277 ? 13.969 18.156 -5.859 1 77.5 277 LYS A C 1
ATOM 2177 O O . LYS A 1 277 ? 14.203 19.188 -5.223 1 77.5 277 LYS A O 1
ATOM 2182 N N . ALA A 1 278 ? 12.875 17.922 -6.531 1 81.56 278 ALA A N 1
ATOM 2183 C CA . ALA A 1 278 ? 11.852 18.969 -6.559 1 81.56 278 ALA A CA 1
ATOM 2184 C C . ALA A 1 278 ? 10.453 18.359 -6.574 1 81.56 278 ALA A C 1
ATOM 2186 O O . ALA A 1 278 ? 10.195 17.406 -7.309 1 81.56 278 ALA A O 1
ATOM 2187 N N . THR A 1 279 ? 9.625 18.891 -5.711 1 87.25 279 THR A N 1
ATOM 2188 C CA . THR A 1 279 ? 8.234 18.438 -5.641 1 87.25 279 THR A CA 1
ATOM 2189 C C . THR A 1 279 ? 7.297 19.625 -5.406 1 87.25 279 THR A C 1
ATOM 2191 O O . THR A 1 279 ? 7.547 20.453 -4.527 1 87.25 279 THR A O 1
ATOM 2194 N N . TRP A 1 280 ? 6.324 19.781 -6.305 1 93.94 280 TRP A N 1
ATOM 2195 C CA . TRP A 1 280 ? 5.289 20.766 -5.996 1 93.94 280 TRP A CA 1
ATOM 2196 C C . TRP A 1 280 ? 3.947 20.359 -6.59 1 93.94 280 TRP A C 1
ATOM 2198 O O . TRP A 1 280 ? 3.896 19.547 -7.516 1 93.94 280 TRP A O 1
ATOM 2208 N N . ALA A 1 281 ? 2.934 20.875 -6.055 1 97.25 281 ALA A N 1
ATOM 2209 C CA . ALA A 1 281 ? 1.58 20.375 -6.27 1 97.25 281 ALA A CA 1
ATOM 2210 C C . ALA A 1 281 ? 0.895 21.094 -7.418 1 97.25 281 ALA A C 1
ATOM 2212 O O . ALA A 1 281 ? 1.038 22.312 -7.562 1 97.25 281 ALA A O 1
ATOM 2213 N N . ASP A 1 282 ? 0.277 20.375 -8.328 1 98.31 282 ASP A N 1
ATOM 2214 C CA . ASP A 1 282 ? -0.88 20.922 -9.031 1 98.31 282 ASP A CA 1
ATOM 2215 C C . ASP A 1 282 ? -2.121 20.906 -8.141 1 98.31 282 ASP A C 1
ATOM 2217 O O . ASP A 1 282 ? -2.59 19.828 -7.742 1 98.31 282 ASP A O 1
ATOM 2221 N N . ILE A 1 283 ? -2.701 22.094 -7.797 1 98.5 283 ILE A N 1
ATOM 2222 C CA . ILE A 1 283 ? -3.756 22.156 -6.793 1 98.5 283 ILE A CA 1
ATOM 2223 C C . ILE A 1 283 ? -5.105 22.391 -7.473 1 98.5 283 ILE A C 1
ATOM 2225 O O . ILE A 1 283 ? -6.094 22.703 -6.809 1 98.5 283 ILE A O 1
ATOM 2229 N N . THR A 1 284 ? -5.188 22.266 -8.773 1 98.5 284 THR A N 1
ATOM 2230 C CA . THR A 1 284 ? -6.379 22.547 -9.562 1 98.5 284 THR A CA 1
ATOM 2231 C C . THR A 1 284 ? -7.559 21.703 -9.086 1 98.5 284 THR A C 1
ATOM 2233 O O . THR A 1 284 ? -8.672 22.219 -8.938 1 98.5 284 THR A O 1
ATOM 2236 N N . LYS A 1 285 ? -7.355 20.438 -8.898 1 98.19 285 LYS A N 1
ATOM 2237 C CA . LYS A 1 285 ? -8.422 19.516 -8.516 1 98.19 285 LYS A CA 1
ATOM 2238 C C . LYS A 1 285 ? -9.094 19.969 -7.215 1 98.19 285 LYS A C 1
ATOM 2240 O O . LYS A 1 285 ? -10.32 19.984 -7.117 1 98.19 285 LYS A O 1
ATOM 2245 N N . ALA A 1 286 ? -8.305 20.266 -6.176 1 98.56 286 ALA A N 1
ATOM 2246 C CA . ALA A 1 286 ? -8.836 20.719 -4.887 1 98.56 286 ALA A CA 1
ATOM 2247 C C . ALA A 1 286 ? -9.547 22.047 -5.016 1 98.56 286 ALA A C 1
ATOM 2249 O O . ALA A 1 286 ? -10.586 22.281 -4.383 1 98.56 286 ALA A O 1
ATOM 2250 N N . GLN A 1 287 ? -8.961 22.953 -5.805 1 98.31 287 GLN A N 1
ATOM 2251 C CA . GLN A 1 287 ? -9.594 24.234 -6.062 1 98.31 287 GLN A CA 1
ATOM 2252 C C . GLN A 1 287 ? -10.992 24.047 -6.656 1 98.31 287 GLN A C 1
ATOM 2254 O O . GLN A 1 287 ? -11.945 24.703 -6.219 1 98.31 287 GLN A O 1
ATOM 2259 N N . GLN A 1 288 ? -11.102 23.219 -7.602 1 97.94 288 GLN A N 1
ATOM 2260 C CA . GLN A 1 288 ? -12.367 22.984 -8.297 1 97.94 288 GLN A CA 1
ATOM 2261 C C . GLN A 1 288 ? -13.359 22.25 -7.402 1 97.94 288 GLN A C 1
ATOM 2263 O O . GLN A 1 288 ? -14.555 22.547 -7.422 1 97.94 288 GLN A O 1
ATOM 2268 N N . ALA A 1 289 ? -12.898 21.328 -6.59 1 98 289 ALA A N 1
ATOM 2269 C CA . ALA A 1 289 ? -13.773 20.438 -5.828 1 98 289 ALA A CA 1
ATOM 2270 C C . ALA A 1 289 ? -14.352 21.156 -4.609 1 98 289 ALA A C 1
ATOM 2272 O O . ALA A 1 289 ? -15.516 20.953 -4.262 1 98 289 ALA A O 1
ATOM 2273 N N . PHE A 1 290 ? -13.477 21.938 -3.941 1 97.94 290 PHE A N 1
ATOM 2274 C CA . PHE A 1 290 ? -14 22.5 -2.705 1 97.94 290 PHE A CA 1
ATOM 2275 C C . PHE A 1 290 ? -13.375 23.859 -2.426 1 97.94 290 PHE A C 1
ATOM 2277 O O . PHE A 1 290 ? -13.336 24.312 -1.276 1 97.94 290 PHE A O 1
ATOM 2284 N N . GLY A 1 291 ? -12.742 24.547 -3.402 1 97.75 291 GLY A N 1
ATOM 2285 C CA . GLY A 1 291 ? -12.328 25.938 -3.318 1 97.75 291 GLY A CA 1
ATOM 2286 C C . GLY A 1 291 ? -11.008 26.125 -2.586 1 97.75 291 GLY A C 1
ATOM 2287 O O . GLY A 1 291 ? -10.758 27.188 -2.006 1 97.75 291 GLY A O 1
ATOM 2288 N N . TYR A 1 292 ? -10.18 25.125 -2.537 1 98.38 292 TYR A N 1
ATOM 2289 C CA . TYR A 1 292 ? -8.875 25.234 -1.896 1 98.38 292 TYR A CA 1
ATOM 2290 C C . TYR A 1 292 ? -8.039 26.328 -2.547 1 98.38 292 TYR A C 1
ATOM 2292 O O . TYR A 1 292 ? -7.855 26.328 -3.766 1 98.38 292 TYR A O 1
ATOM 2300 N N . LYS A 1 293 ? -7.566 27.25 -1.774 1 97.19 293 LYS A N 1
ATOM 2301 C CA . LYS A 1 293 ? -6.734 28.359 -2.229 1 97.19 293 LYS A CA 1
ATOM 2302 C C . LYS A 1 293 ? -5.766 28.812 -1.137 1 97.19 293 LYS A C 1
ATOM 2304 O O . LYS A 1 293 ? -6.137 29.562 -0.238 1 97.19 293 LYS A O 1
ATOM 2309 N N . PRO A 1 294 ? -4.527 28.375 -1.276 1 97.94 294 PRO A N 1
ATOM 2310 C CA . PRO A 1 294 ? -3.553 28.875 -0.303 1 97.94 294 PRO A CA 1
ATOM 2311 C C . PRO A 1 294 ? -3.4 30.391 -0.343 1 97.94 294 PRO A C 1
ATOM 2313 O O . PRO A 1 294 ? -3.336 30.984 -1.425 1 97.94 294 PRO A O 1
ATOM 2316 N N . THR A 1 295 ? -3.326 31.047 0.83 1 98.06 295 THR A N 1
ATOM 2317 C CA . THR A 1 295 ? -3.371 32.5 0.868 1 98.06 295 THR A CA 1
ATOM 2318 C C . THR A 1 295 ? -2.105 33.062 1.508 1 98.06 295 THR A C 1
ATOM 2320 O O . THR A 1 295 ? -1.809 34.25 1.366 1 98.06 295 THR A O 1
ATOM 2323 N N . VAL A 1 296 ? -1.353 32.312 2.209 1 98.38 296 VAL A N 1
ATOM 2324 C CA . VAL A 1 296 ? -0.183 32.812 2.932 1 98.38 296 VAL A CA 1
ATOM 2325 C C . VAL A 1 296 ? 1.062 32.656 2.061 1 98.38 296 VAL A C 1
ATOM 2327 O O . VAL A 1 296 ? 1.417 31.547 1.658 1 98.38 296 VAL A O 1
ATOM 2330 N N . SER A 1 297 ? 1.712 33.781 1.736 1 97.62 297 SER A N 1
ATOM 2331 C CA . SER A 1 297 ? 2.959 33.688 0.982 1 97.62 297 SER A CA 1
ATOM 2332 C C . SER A 1 297 ? 4.059 33.031 1.801 1 97.62 297 SER A C 1
ATOM 2334 O O . SER A 1 297 ? 3.969 32.969 3.027 1 97.62 297 SER A O 1
ATOM 2336 N N . PHE A 1 298 ? 5.09 32.531 1.086 1 97.94 298 PHE A N 1
ATOM 2337 C CA . PHE A 1 298 ? 6.195 31.906 1.789 1 97.94 298 PHE A CA 1
ATOM 2338 C C . PHE A 1 298 ? 6.867 32.875 2.744 1 97.94 298 PHE A C 1
ATOM 2340 O O . PHE A 1 298 ? 7.191 32.531 3.879 1 97.94 298 PHE A O 1
ATOM 2347 N N . GLU A 1 299 ? 7.043 34.094 2.275 1 97.5 299 GLU A N 1
ATOM 2348 C CA . GLU A 1 299 ? 7.68 35.125 3.082 1 97.5 299 GLU A CA 1
ATOM 2349 C C . GLU A 1 299 ? 6.887 35.406 4.355 1 97.5 299 GLU A C 1
ATOM 2351 O O . GLU A 1 299 ? 7.457 35.438 5.449 1 97.5 299 GLU A O 1
ATOM 2356 N N . GLU A 1 300 ? 5.59 35.562 4.215 1 98.19 300 GLU A N 1
ATOM 2357 C CA . GLU A 1 300 ? 4.723 35.844 5.355 1 98.19 300 GLU A CA 1
ATOM 2358 C C . GLU A 1 300 ? 4.715 34.656 6.328 1 98.19 300 GLU A C 1
ATOM 2360 O O . GLU A 1 300 ? 4.812 34.844 7.543 1 98.19 300 GLU A O 1
ATOM 2365 N N . GLY A 1 301 ? 4.57 33.438 5.777 1 98.56 301 GLY A N 1
ATOM 2366 C CA . GLY A 1 301 ? 4.555 32.25 6.613 1 98.56 301 GLY A CA 1
ATOM 2367 C C . GLY A 1 301 ? 5.844 32.031 7.383 1 98.56 301 GLY A C 1
ATOM 2368 O O . GLY A 1 301 ? 5.82 31.688 8.562 1 98.56 301 GLY A O 1
ATOM 2369 N N . LEU A 1 302 ? 6.965 32.281 6.68 1 98.5 302 LEU A N 1
ATOM 2370 C CA . LEU A 1 302 ? 8.266 32.156 7.332 1 98.5 302 LEU A CA 1
ATOM 2371 C C . LEU A 1 302 ? 8.422 33.156 8.461 1 98.5 302 LEU A C 1
ATOM 2373 O O . LEU A 1 302 ? 8.922 32.812 9.539 1 98.5 302 LEU A O 1
ATOM 2377 N N . ALA A 1 303 ? 7.992 34.375 8.211 1 98.38 303 ALA A N 1
ATOM 2378 C CA . ALA A 1 303 ? 8.062 35.406 9.234 1 98.38 303 ALA A CA 1
ATOM 2379 C C . ALA A 1 303 ? 7.246 35.031 10.461 1 98.38 303 ALA A C 1
ATOM 2381 O O . ALA A 1 303 ? 7.703 35.219 11.602 1 98.38 303 ALA A O 1
ATOM 2382 N N . LYS A 1 304 ? 6.039 34.531 10.242 1 98.44 304 LYS A N 1
ATOM 2383 C CA . LYS A 1 304 ? 5.18 34.094 11.336 1 98.44 304 LYS A CA 1
ATOM 2384 C C . LYS A 1 304 ? 5.828 32.969 12.117 1 98.44 304 LYS A C 1
ATOM 2386 O O . LYS A 1 304 ? 5.727 32.906 13.344 1 98.44 304 LYS A O 1
ATOM 2391 N N . THR A 1 305 ? 6.473 32.062 11.383 1 98.56 305 THR A N 1
ATOM 2392 C CA . THR A 1 305 ? 7.121 30.906 11.992 1 98.56 305 THR A CA 1
ATOM 2393 C C . THR A 1 305 ? 8.297 31.344 12.859 1 98.56 305 THR A C 1
ATOM 2395 O O . THR A 1 305 ? 8.484 30.844 13.969 1 98.56 305 THR A O 1
ATOM 2398 N N . ILE A 1 306 ? 9.086 32.281 12.359 1 98.12 306 ILE A N 1
ATOM 2399 C CA . ILE A 1 306 ? 10.242 32.812 13.086 1 98.12 306 ILE A CA 1
ATOM 2400 C C . ILE A 1 306 ? 9.781 33.531 14.336 1 98.12 306 ILE A C 1
ATOM 2402 O O . ILE A 1 306 ? 10.352 33.375 15.414 1 98.12 306 ILE A O 1
ATOM 2406 N N . ALA A 1 307 ? 8.719 34.375 14.195 1 98 307 ALA A N 1
ATOM 2407 C CA . ALA A 1 307 ? 8.164 35.125 15.336 1 98 307 ALA A CA 1
ATOM 2408 C C . ALA A 1 307 ? 7.719 34.156 16.438 1 98 307 ALA A C 1
ATOM 2410 O O . ALA A 1 307 ? 7.98 34.375 17.609 1 98 307 ALA A O 1
ATOM 2411 N N . TRP A 1 308 ? 7.016 33.094 16.047 1 97.94 308 TRP A N 1
ATOM 2412 C CA . TRP A 1 308 ? 6.609 32.062 16.984 1 97.94 308 TRP A CA 1
ATOM 2413 C C . TRP A 1 308 ? 7.82 31.453 17.672 1 97.94 308 TRP A C 1
ATOM 2415 O O . TRP A 1 308 ? 7.824 31.266 18.891 1 97.94 308 TRP A O 1
ATOM 2425 N N . ALA A 1 309 ? 8.844 31.109 16.906 1 97.5 309 ALA A N 1
ATOM 2426 C CA . ALA A 1 309 ? 10.016 30.406 17.438 1 97.5 309 ALA A CA 1
ATOM 2427 C C . ALA A 1 309 ? 10.758 31.266 18.453 1 97.5 309 ALA A C 1
ATOM 2429 O O . ALA A 1 309 ? 11.312 30.766 19.422 1 97.5 309 ALA A O 1
ATOM 2430 N N . LYS A 1 310 ? 10.789 32.562 18.219 1 96.38 310 LYS A N 1
ATOM 2431 C CA . LYS A 1 310 ? 11.438 33.5 19.141 1 96.38 310 LYS A CA 1
ATOM 2432 C C . LYS A 1 310 ? 10.758 33.469 20.5 1 96.38 310 LYS A C 1
ATOM 2434 O O . LYS A 1 310 ? 11.406 33.656 21.531 1 96.38 310 LYS A O 1
ATOM 2439 N N . ASN A 1 311 ? 9.461 33.156 20.469 1 95 311 ASN A N 1
ATOM 2440 C CA . ASN A 1 311 ? 8.68 33.156 21.703 1 95 311 ASN A CA 1
ATOM 2441 C C . ASN A 1 311 ? 8.711 31.797 22.391 1 95 311 ASN A C 1
ATOM 2443 O O . ASN A 1 311 ? 8.672 31.719 23.609 1 95 311 ASN A O 1
ATOM 2447 N N . TYR A 1 312 ? 8.844 30.703 21.578 1 92.5 312 TYR A N 1
ATOM 2448 C CA . TYR A 1 312 ? 8.594 29.391 22.141 1 92.5 312 TYR A CA 1
ATOM 2449 C C . TYR A 1 312 ? 9.828 28.516 22.062 1 92.5 312 TYR A C 1
ATOM 2451 O O . TYR A 1 312 ? 9.93 27.5 22.75 1 92.5 312 TYR A O 1
ATOM 2459 N N . GLU A 1 313 ? 10.719 28.781 21.172 1 84.69 313 GLU A N 1
ATOM 2460 C CA . GLU A 1 313 ? 11.867 27.906 20.938 1 84.69 313 GLU A CA 1
ATOM 2461 C C . GLU A 1 313 ? 13.156 28.562 21.406 1 84.69 313 GLU A C 1
ATOM 2463 O O . GLU A 1 313 ? 14.219 27.922 21.406 1 84.69 313 GLU A O 1
ATOM 2468 N N . ALA A 1 314 ? 13.164 29.922 21.812 1 72.75 314 ALA A N 1
ATOM 2469 C CA . ALA A 1 314 ? 14.367 30.641 22.234 1 72.75 314 ALA A CA 1
ATOM 2470 C C . ALA A 1 314 ? 14.688 30.359 23.703 1 72.75 314 ALA A C 1
ATOM 2472 O O . ALA A 1 314 ? 13.789 30.094 24.5 1 72.75 314 ALA A O 1
ATOM 2473 N N . MET B 1 1 ? 21.625 -20.203 -12.766 1 96.12 1 MET B N 1
ATOM 2474 C CA . MET B 1 1 ? 21.516 -19.156 -11.75 1 96.12 1 MET B CA 1
ATOM 2475 C C . MET B 1 1 ? 21.016 -19.75 -10.438 1 96.12 1 MET B C 1
ATOM 2477 O O . MET B 1 1 ? 20.375 -20.797 -10.422 1 96.12 1 MET B O 1
ATOM 2481 N N . LYS B 1 2 ? 21.484 -19.188 -9.352 1 98 2 LYS B N 1
ATOM 2482 C CA . LYS B 1 2 ? 20.891 -19.5 -8.055 1 98 2 LYS B CA 1
ATOM 2483 C C . LYS B 1 2 ? 19.609 -18.703 -7.832 1 98 2 LYS B C 1
ATOM 2485 O O . LYS B 1 2 ? 19.625 -17.469 -7.809 1 98 2 LYS B O 1
ATOM 2490 N N . ILE B 1 3 ? 18.438 -19.359 -7.641 1 98.69 3 ILE B N 1
ATOM 2491 C CA . ILE B 1 3 ? 17.141 -18.703 -7.605 1 98.69 3 ILE B CA 1
ATOM 2492 C C . ILE B 1 3 ? 16.406 -19.078 -6.324 1 98.69 3 ILE B C 1
ATOM 2494 O O . ILE B 1 3 ? 16.266 -20.266 -6 1 98.69 3 ILE B O 1
ATOM 2498 N N . PHE B 1 4 ? 16.016 -18.047 -5.543 1 98.88 4 PHE B N 1
ATOM 2499 C CA . PHE B 1 4 ? 15.141 -18.25 -4.391 1 98.88 4 PHE B CA 1
ATOM 2500 C C . PHE B 1 4 ? 13.68 -18.156 -4.797 1 98.88 4 PHE B C 1
ATOM 2502 O O . PHE B 1 4 ? 13.305 -17.281 -5.582 1 98.88 4 PHE B O 1
ATOM 2509 N N . ILE B 1 5 ? 12.859 -19.062 -4.316 1 98.88 5 ILE B N 1
ATOM 2510 C CA . ILE B 1 5 ? 11.414 -18.969 -4.434 1 98.88 5 ILE B CA 1
ATOM 2511 C C . ILE B 1 5 ? 10.781 -18.984 -3.041 1 98.88 5 ILE B C 1
ATOM 2513 O O . ILE B 1 5 ? 10.836 -19.984 -2.33 1 98.88 5 ILE B O 1
ATOM 2517 N N . THR B 1 6 ? 10.227 -17.828 -2.625 1 98.94 6 THR B N 1
ATOM 2518 C CA . THR B 1 6 ? 9.391 -17.859 -1.431 1 98.94 6 THR B CA 1
ATOM 2519 C C . THR B 1 6 ? 7.969 -18.297 -1.78 1 98.94 6 THR B C 1
ATOM 2521 O O . THR B 1 6 ? 7.461 -17.953 -2.848 1 98.94 6 THR B O 1
ATOM 2524 N N . GLY B 1 7 ? 7.32 -19 -0.828 1 98.56 7 GLY B N 1
ATOM 2525 C CA . GLY B 1 7 ? 6.055 -19.609 -1.189 1 98.56 7 GLY B CA 1
ATOM 2526 C C . GLY B 1 7 ? 6.203 -20.75 -2.186 1 98.56 7 GLY B C 1
ATOM 2527 O O . GLY B 1 7 ? 5.293 -21.016 -2.973 1 98.56 7 GLY B O 1
ATOM 2528 N N . GLY B 1 8 ? 7.348 -21.391 -2.156 1 98 8 GLY B N 1
ATOM 2529 C CA . GLY B 1 8 ? 7.699 -22.344 -3.195 1 98 8 GLY B CA 1
ATOM 2530 C C . GLY B 1 8 ? 6.973 -23.672 -3.055 1 98 8 GLY B C 1
ATOM 2531 O O . GLY B 1 8 ? 6.953 -24.469 -3.99 1 98 8 GLY B O 1
ATOM 2532 N N . ALA B 1 9 ? 6.352 -23.906 -1.905 1 96.5 9 ALA B N 1
ATOM 2533 C CA . ALA B 1 9 ? 5.613 -25.141 -1.701 1 96.5 9 ALA B CA 1
ATOM 2534 C C . ALA B 1 9 ? 4.133 -24.969 -2.025 1 96.5 9 ALA B C 1
ATOM 2536 O O . ALA B 1 9 ? 3.359 -25.922 -1.971 1 96.5 9 ALA B O 1
ATOM 2537 N N . GLY B 1 10 ? 3.77 -23.75 -2.375 1 97.38 10 GLY B N 1
ATOM 2538 C CA . GLY B 1 10 ? 2.389 -23.469 -2.742 1 97.38 10 GLY B CA 1
ATOM 2539 C C . GLY B 1 10 ? 2.061 -23.875 -4.168 1 97.38 10 GLY B C 1
ATOM 2540 O O . GLY B 1 10 ? 2.896 -24.453 -4.867 1 97.38 10 GLY B O 1
ATOM 2541 N N . PHE B 1 11 ? 0.863 -23.531 -4.602 1 98.12 11 PHE B N 1
ATOM 2542 C CA . PHE B 1 11 ? 0.312 -23.891 -5.902 1 98.12 11 PHE B CA 1
ATOM 2543 C C . PHE B 1 11 ? 1.228 -23.422 -7.023 1 98.12 11 PHE B C 1
ATOM 2545 O O . PHE B 1 11 ? 1.95 -24.219 -7.621 1 98.12 11 PHE B O 1
ATOM 2552 N N . ILE B 1 12 ? 1.429 -22.109 -7.191 1 98.69 12 ILE B N 1
ATOM 2553 C CA . ILE B 1 12 ? 2.209 -21.562 -8.297 1 98.69 12 ILE B CA 1
ATOM 2554 C C . ILE B 1 12 ? 3.697 -21.812 -8.047 1 98.69 12 ILE B C 1
ATOM 2556 O O . ILE B 1 12 ? 4.438 -22.156 -8.969 1 98.69 12 ILE B O 1
ATOM 2560 N N . GLY B 1 13 ? 4.109 -21.719 -6.773 1 98.5 13 GLY B N 1
ATOM 2561 C CA . GLY B 1 13 ? 5.508 -21.844 -6.402 1 98.5 13 GLY B CA 1
ATOM 2562 C C . GLY B 1 13 ? 6.094 -23.203 -6.742 1 98.5 13 GLY B C 1
ATOM 2563 O O . GLY B 1 13 ? 7.219 -23.297 -7.242 1 98.5 13 GLY B O 1
ATOM 2564 N N . SER B 1 14 ? 5.344 -24.281 -6.504 1 97.81 14 SER B N 1
ATOM 2565 C CA . SER B 1 14 ? 5.848 -25.625 -6.781 1 97.81 14 SER B CA 1
ATOM 2566 C C . SER B 1 14 ? 5.98 -25.875 -8.281 1 97.81 14 SER B C 1
ATOM 2568 O O . SER B 1 14 ? 6.93 -26.516 -8.727 1 97.81 14 SER B O 1
ATOM 2570 N N . HIS B 1 15 ? 5 -25.359 -9.039 1 98.56 15 HIS B N 1
ATOM 2571 C CA . HIS B 1 15 ? 5.09 -25.469 -10.484 1 98.56 15 HIS B CA 1
ATOM 2572 C C . HIS B 1 15 ? 6.293 -24.703 -11.023 1 98.56 15 HIS B C 1
ATOM 2574 O O . HIS B 1 15 ? 6.977 -25.172 -11.938 1 98.56 15 HIS B O 1
ATOM 2580 N N . LEU B 1 16 ? 6.531 -23.516 -10.477 1 98.62 16 LEU B N 1
ATOM 2581 C CA . LEU B 1 16 ? 7.676 -22.703 -10.883 1 98.62 16 LEU B CA 1
ATOM 2582 C C . LEU B 1 16 ? 8.984 -23.406 -10.555 1 98.62 16 LEU B C 1
ATOM 2584 O O . LEU B 1 16 ? 9.898 -23.438 -11.383 1 98.62 16 LEU B O 1
ATOM 2588 N N . ALA B 1 17 ? 9.07 -23.969 -9.32 1 98 17 ALA B N 1
ATOM 2589 C CA . ALA B 1 17 ? 10.273 -24.703 -8.922 1 98 17 ALA B CA 1
ATOM 2590 C C . ALA B 1 17 ? 10.578 -25.828 -9.898 1 98 17 ALA B C 1
ATOM 2592 O O . ALA B 1 17 ? 11.719 -25.984 -10.352 1 98 17 ALA B O 1
ATOM 2593 N N . ALA B 1 18 ? 9.555 -26.609 -10.258 1 97.56 18 ALA B N 1
ATOM 2594 C CA . ALA B 1 18 ? 9.719 -27.719 -11.188 1 97.56 18 ALA B CA 1
ATOM 2595 C C . ALA B 1 18 ? 10.25 -27.234 -12.531 1 97.56 18 ALA B C 1
ATOM 2597 O O . ALA B 1 18 ? 11.172 -27.828 -13.094 1 97.56 18 ALA B O 1
ATOM 2598 N N . LYS B 1 19 ? 9.648 -26.156 -13.023 1 97.75 19 LYS B N 1
ATOM 2599 C CA . LYS B 1 19 ? 10.047 -25.625 -14.32 1 97.75 19 LYS B CA 1
ATOM 2600 C C . LYS B 1 19 ? 11.492 -25.125 -14.281 1 97.75 19 LYS B C 1
ATOM 2602 O O . LYS B 1 19 ? 12.273 -25.406 -15.195 1 97.75 19 LYS B O 1
ATOM 2607 N N . LEU B 1 20 ? 11.875 -24.359 -13.266 1 97.81 20 LEU B N 1
ATOM 2608 C CA . LEU B 1 20 ? 13.219 -23.812 -13.148 1 97.81 20 LEU B CA 1
ATOM 2609 C C . LEU B 1 20 ? 14.258 -24.938 -13.023 1 97.81 20 LEU B C 1
ATOM 2611 O O . LEU B 1 20 ? 15.352 -24.844 -13.586 1 97.81 20 LEU B O 1
ATOM 2615 N N . LEU B 1 21 ? 13.93 -26 -12.281 1 96.56 21 LEU B N 1
ATOM 2616 C CA . LEU B 1 21 ? 14.812 -27.156 -12.156 1 96.56 21 LEU B CA 1
ATOM 2617 C C . LEU B 1 21 ? 15.031 -27.812 -13.516 1 96.56 21 LEU B C 1
ATOM 2619 O O . LEU B 1 21 ? 16.156 -28.203 -13.852 1 96.56 21 LEU B O 1
ATOM 2623 N N . SER B 1 22 ? 13.953 -27.906 -14.289 1 95.81 22 SER B N 1
ATOM 2624 C CA . SER B 1 22 ? 14.055 -28.5 -15.617 1 95.81 22 SER B CA 1
ATOM 2625 C C . SER B 1 22 ? 14.953 -27.672 -16.516 1 95.81 22 SER B C 1
ATOM 2627 O O . SER B 1 22 ? 15.508 -28.188 -17.5 1 95.81 22 SER B O 1
ATOM 2629 N N . LEU B 1 23 ? 15.078 -26.438 -16.234 1 96.38 23 LEU B N 1
ATOM 2630 C CA . LEU B 1 23 ? 15.938 -25.531 -17 1 96.38 23 LEU B CA 1
ATOM 2631 C C . LEU B 1 23 ? 17.328 -25.438 -16.375 1 96.38 23 LEU B C 1
ATOM 2633 O O . LEU B 1 23 ? 18.125 -24.578 -16.734 1 96.38 23 LEU B O 1
ATOM 2637 N N . GLN B 1 24 ? 17.594 -26.25 -15.352 1 95.31 24 GLN B N 1
ATOM 2638 C CA . GLN B 1 24 ? 18.906 -26.484 -14.742 1 95.31 24 GLN B CA 1
ATOM 2639 C C . GLN B 1 24 ? 19.344 -25.281 -13.898 1 95.31 24 GLN B C 1
ATOM 2641 O O . GLN B 1 24 ? 20.531 -24.969 -13.828 1 95.31 24 GLN B O 1
ATOM 2646 N N . HIS B 1 25 ? 18.406 -24.531 -13.336 1 96.81 25 HIS B N 1
ATOM 2647 C CA . HIS B 1 25 ? 18.719 -23.531 -12.336 1 96.81 25 HIS B CA 1
ATOM 2648 C C . HIS B 1 25 ? 18.922 -24.156 -10.961 1 96.81 25 HIS B C 1
ATOM 2650 O O . HIS B 1 25 ? 18.453 -25.266 -10.711 1 96.81 25 HIS B O 1
ATOM 2656 N N . ASP B 1 26 ? 19.766 -23.516 -10.148 1 96.88 26 ASP B N 1
ATOM 2657 C CA . ASP B 1 26 ? 19.906 -23.875 -8.742 1 96.88 26 ASP B CA 1
ATOM 2658 C C . ASP B 1 26 ? 18.812 -23.234 -7.891 1 96.88 26 ASP B C 1
ATOM 2660 O O . ASP B 1 26 ? 18.875 -22.047 -7.586 1 96.88 26 ASP B O 1
ATOM 2664 N N . VAL B 1 27 ? 17.828 -24.078 -7.465 1 97.69 27 VAL B N 1
ATOM 2665 C CA . VAL B 1 27 ? 16.625 -23.531 -6.844 1 97.69 27 VAL B CA 1
ATOM 2666 C C . VAL B 1 27 ? 16.656 -23.781 -5.34 1 97.69 27 VAL B C 1
ATOM 2668 O O . VAL B 1 27 ? 16.953 -24.906 -4.898 1 97.69 27 VAL B O 1
ATOM 2671 N N . ILE B 1 28 ? 16.422 -22.766 -4.527 1 98 28 ILE B N 1
ATOM 2672 C CA . ILE B 1 28 ? 16.188 -22.859 -3.09 1 98 28 ILE B CA 1
ATOM 2673 C C . ILE B 1 28 ? 14.781 -22.391 -2.754 1 98 28 ILE B C 1
ATOM 2675 O O . ILE B 1 28 ? 14.359 -21.312 -3.18 1 98 28 ILE B O 1
ATOM 2679 N N . VAL B 1 29 ? 14.078 -23.203 -2.002 1 98.06 29 VAL B N 1
ATOM 2680 C CA . VAL B 1 29 ? 12.68 -22.906 -1.696 1 98.06 29 VAL B CA 1
ATOM 2681 C C . VAL B 1 29 ? 12.547 -22.5 -0.231 1 98.06 29 VAL B C 1
ATOM 2683 O O . VAL B 1 29 ? 13.18 -23.094 0.646 1 98.06 29 VAL B O 1
ATOM 2686 N N . ILE B 1 30 ? 11.812 -21.422 0.009 1 98.75 30 ILE B N 1
ATOM 2687 C CA . ILE B 1 30 ? 11.422 -20.984 1.345 1 98.75 30 ILE B CA 1
ATOM 2688 C C . ILE B 1 30 ? 9.906 -21.031 1.486 1 98.75 30 ILE B C 1
ATOM 2690 O O . ILE B 1 30 ? 9.18 -20.5 0.643 1 98.75 30 ILE B O 1
ATOM 2694 N N . ASP B 1 31 ? 9.414 -21.703 2.475 1 98.62 31 ASP B N 1
ATOM 2695 C CA . ASP B 1 31 ? 7.984 -21.797 2.746 1 98.62 31 ASP B CA 1
ATOM 2696 C C . ASP B 1 31 ? 7.723 -22.062 4.23 1 98.62 31 ASP B C 1
ATOM 2698 O O . ASP B 1 31 ? 8.477 -22.781 4.883 1 98.62 31 ASP B O 1
ATOM 2702 N N . ASN B 1 32 ? 6.648 -21.469 4.742 1 98.19 32 ASN B N 1
ATOM 2703 C CA . ASN B 1 32 ? 6.348 -21.734 6.145 1 98.19 32 ASN B CA 1
ATOM 2704 C C . ASN B 1 32 ? 5.238 -22.781 6.281 1 98.19 32 ASN B C 1
ATOM 2706 O O . ASN B 1 32 ? 4.801 -23.078 7.395 1 98.19 32 ASN B O 1
ATOM 2710 N N . PHE B 1 33 ? 4.762 -23.297 5.16 1 97.56 33 PHE B N 1
ATOM 2711 C CA . PHE B 1 33 ? 3.682 -24.266 5.129 1 97.56 33 PHE B CA 1
ATOM 2712 C C . PHE B 1 33 ? 2.49 -23.797 5.945 1 97.56 33 PHE B C 1
ATOM 2714 O O . PHE B 1 33 ? 1.98 -24.516 6.801 1 97.56 33 PHE B O 1
ATOM 2721 N N . HIS B 1 34 ? 2.08 -22.531 5.66 1 95.88 34 HIS B N 1
ATOM 2722 C CA . HIS B 1 34 ? 0.93 -21.938 6.332 1 95.88 34 HIS B CA 1
ATOM 2723 C C . HIS B 1 34 ? -0.302 -22.828 6.203 1 95.88 34 HIS B C 1
ATOM 2725 O O . HIS B 1 34 ? -0.562 -23.391 5.133 1 95.88 34 HIS B O 1
ATOM 2731 N N . PRO B 1 35 ? -1.083 -22.922 7.188 1 95.5 35 PRO B N 1
ATOM 2732 C CA . PRO B 1 35 ? -2.15 -23.922 7.227 1 95.5 35 PRO B CA 1
ATOM 2733 C C . PRO B 1 35 ? -3.484 -23.391 6.711 1 95.5 35 PRO B C 1
ATOM 2735 O O . PRO B 1 35 ? -4.543 -23.922 7.043 1 95.5 35 PRO B O 1
ATOM 2738 N N . TYR B 1 36 ? -3.463 -22.281 5.996 1 92.81 36 TYR B N 1
ATOM 2739 C CA . TYR B 1 36 ? -4.727 -21.812 5.438 1 92.81 36 TYR B CA 1
ATOM 2740 C C . TYR B 1 36 ? -5.32 -22.859 4.496 1 92.81 36 TYR B C 1
ATOM 2742 O O . TYR B 1 36 ? -6.504 -22.797 4.156 1 92.81 36 TYR B O 1
ATOM 2750 N N . TYR B 1 37 ? -4.531 -23.875 3.988 1 93 37 TYR B N 1
ATOM 2751 C CA . TYR B 1 37 ? -4.992 -25.172 3.504 1 93 37 TYR B CA 1
ATOM 2752 C C . TYR B 1 37 ? -4.004 -26.266 3.865 1 93 37 TYR B C 1
ATOM 2754 O O . TYR B 1 37 ? -2.947 -26 4.441 1 93 37 TYR B O 1
ATOM 2762 N N . SER B 1 38 ? -4.199 -27.484 3.52 1 95.44 38 SER B N 1
ATOM 2763 C CA . SER B 1 38 ? -3.516 -28.656 4.035 1 95.44 38 SER B CA 1
ATOM 2764 C C . SER B 1 38 ? -2.012 -28.578 3.793 1 95.44 38 SER B C 1
ATOM 2766 O O . SER B 1 38 ? -1.568 -28.453 2.65 1 95.44 38 SER B O 1
ATOM 2768 N N . THR B 1 39 ? -1.263 -28.672 4.926 1 97 39 THR B N 1
ATOM 2769 C CA . THR B 1 39 ? 0.192 -28.688 4.828 1 97 39 THR B CA 1
ATOM 2770 C C . THR B 1 39 ? 0.686 -29.969 4.184 1 97 39 THR B C 1
ATOM 2772 O O . THR B 1 39 ? 1.678 -29.969 3.451 1 97 39 THR B O 1
ATOM 2775 N N . GLU B 1 40 ? -0.002 -31.031 4.457 1 96.38 40 GLU B N 1
ATOM 2776 C CA . GLU B 1 40 ? 0.332 -32.312 3.848 1 96.38 40 GLU B CA 1
ATOM 2777 C C . GLU B 1 40 ? 0.16 -32.25 2.332 1 96.38 40 GLU B C 1
ATOM 2779 O O . GLU B 1 40 ? 0.98 -32.812 1.591 1 96.38 40 GLU B O 1
ATOM 2784 N N . ARG B 1 41 ? -0.87 -31.578 1.912 1 95.81 41 ARG B N 1
ATOM 2785 C CA . ARG B 1 41 ? -1.095 -31.422 0.479 1 95.81 41 ARG B CA 1
ATOM 2786 C C . ARG B 1 41 ? 0.044 -30.641 -0.168 1 95.81 41 ARG B C 1
ATOM 2788 O O . ARG B 1 41 ? 0.507 -31 -1.254 1 95.81 41 ARG B O 1
ATOM 2795 N N . LYS B 1 42 ? 0.5 -29.609 0.504 1 96.56 42 LYS B N 1
ATOM 2796 C CA . LYS B 1 42 ? 1.609 -28.797 -0.004 1 96.56 42 LYS B CA 1
ATOM 2797 C C . LYS B 1 42 ? 2.875 -29.641 -0.149 1 96.56 42 LYS B C 1
ATOM 2799 O O . LYS B 1 42 ? 3.584 -29.547 -1.151 1 96.56 42 LYS B O 1
ATOM 2804 N N . ARG B 1 43 ? 3.104 -30.484 0.827 1 95.12 43 ARG B N 1
ATOM 2805 C CA . ARG B 1 43 ? 4.285 -31.328 0.802 1 95.12 43 ARG B CA 1
ATOM 2806 C C . ARG B 1 43 ? 4.195 -32.375 -0.32 1 95.12 43 ARG B C 1
ATOM 2808 O O . ARG B 1 43 ? 5.176 -32.594 -1.024 1 95.12 43 ARG B O 1
ATOM 2815 N N . GLN B 1 44 ? 3.043 -32.938 -0.468 1 94.88 44 GLN B N 1
ATOM 2816 C CA . GLN B 1 44 ? 2.832 -33.906 -1.529 1 94.88 44 GLN B CA 1
ATOM 2817 C C . GLN B 1 44 ? 2.988 -33.281 -2.906 1 94.88 44 GLN B C 1
ATOM 2819 O O . GLN B 1 44 ? 3.66 -33.812 -3.781 1 94.88 44 GLN B O 1
ATOM 2824 N N . GLN B 1 45 ? 2.322 -32.125 -3.096 1 95.69 45 GLN B N 1
ATOM 2825 C CA . GLN B 1 45 ? 2.396 -31.359 -4.348 1 95.69 45 GLN B CA 1
ATOM 2826 C C . GLN B 1 45 ? 3.846 -31.062 -4.723 1 95.69 45 GLN B C 1
ATOM 2828 O O . GLN B 1 45 ? 4.258 -31.312 -5.859 1 95.69 45 GLN B O 1
ATOM 2833 N N . PHE B 1 46 ? 4.59 -30.578 -3.723 1 95.69 46 PHE B N 1
ATOM 2834 C CA . PHE B 1 46 ? 5.977 -30.219 -3.965 1 95.69 46 PHE B CA 1
ATOM 2835 C C . PHE B 1 46 ? 6.801 -31.438 -4.375 1 95.69 46 PHE B C 1
ATOM 2837 O O . PHE B 1 46 ? 7.582 -31.375 -5.324 1 95.69 46 PHE B O 1
ATOM 2844 N N . ARG B 1 47 ? 6.621 -32.531 -3.719 1 94.25 47 ARG B N 1
ATOM 2845 C CA . ARG B 1 47 ? 7.352 -33.75 -4.004 1 94.25 47 ARG B CA 1
ATOM 2846 C C . ARG B 1 47 ? 7 -34.281 -5.387 1 94.25 47 ARG B C 1
ATOM 2848 O O . ARG B 1 47 ? 7.887 -34.688 -6.152 1 94.25 47 ARG B O 1
ATOM 2855 N N . GLU B 1 48 ? 5.758 -34.281 -5.699 1 94.69 48 GLU B N 1
ATOM 2856 C CA . GLU B 1 48 ? 5.293 -34.844 -6.965 1 94.69 48 GLU B CA 1
ATOM 2857 C C . GLU B 1 48 ? 5.781 -34 -8.148 1 94.69 48 GLU B C 1
ATOM 2859 O O . GLU B 1 48 ? 6.102 -34.562 -9.203 1 94.69 48 GLU B O 1
ATOM 2864 N N . LEU B 1 49 ? 5.816 -32.719 -8 1 95.38 49 LEU B N 1
ATOM 2865 C CA . LEU B 1 49 ? 6.141 -31.844 -9.117 1 95.38 49 LEU B CA 1
ATOM 2866 C C . LEU B 1 49 ? 7.652 -31.734 -9.305 1 95.38 49 LEU B C 1
ATOM 2868 O O . LEU B 1 49 ? 8.141 -31.641 -10.43 1 95.38 49 LEU B O 1
ATOM 2872 N N . THR B 1 50 ? 8.422 -31.703 -8.242 1 93.94 50 THR B N 1
ATOM 2873 C CA . THR B 1 50 ? 9.852 -31.422 -8.344 1 93.94 50 THR B CA 1
ATOM 2874 C C . THR B 1 50 ? 10.656 -32.719 -8.328 1 93.94 50 THR B C 1
ATOM 2876 O O . THR B 1 50 ? 11.844 -32.719 -8.656 1 93.94 50 THR B O 1
ATOM 2879 N N . GLY B 1 51 ? 9.984 -33.688 -8.273 1 83.5 51 GLY B N 1
ATOM 2880 C CA . GLY B 1 51 ? 10.695 -34.938 -8.188 1 83.5 51 GLY B CA 1
ATOM 2881 C C . GLY B 1 51 ? 11.555 -35.062 -6.945 1 83.5 51 GLY B C 1
ATOM 2882 O O . GLY B 1 51 ? 11.734 -34.094 -6.211 1 83.5 51 GLY B O 1
ATOM 2883 N N . SER B 1 52 ? 11.766 -36.344 -6.332 1 62.72 52 SER B N 1
ATOM 2884 C CA . SER B 1 52 ? 12.664 -36.656 -5.223 1 62.72 52 SER B CA 1
ATOM 2885 C C . SER B 1 52 ? 13.914 -35.812 -5.273 1 62.72 52 SER B C 1
ATOM 2887 O O . SER B 1 52 ? 14.898 -36.062 -4.578 1 62.72 52 SER B O 1
ATOM 2889 N N . SER B 1 53 ? 13.75 -34.719 -6.039 1 62.22 53 SER B N 1
ATOM 2890 C CA . SER B 1 53 ? 14.945 -33.906 -6.238 1 62.22 53 SER B CA 1
ATOM 2891 C C . SER B 1 53 ? 15.414 -33.281 -4.93 1 62.22 53 SER B C 1
ATOM 2893 O O . SER B 1 53 ? 14.641 -33.188 -3.971 1 62.22 53 SER B O 1
ATOM 2895 N N . SER B 1 54 ? 16.719 -33.094 -4.75 1 77.12 54 SER B N 1
ATOM 2896 C CA . SER B 1 54 ? 17.656 -32.5 -3.789 1 77.12 54 SER B CA 1
ATOM 2897 C C . SER B 1 54 ? 17.469 -31 -3.668 1 77.12 54 SER B C 1
ATOM 2899 O O . SER B 1 54 ? 18.391 -30.281 -3.281 1 77.12 54 SER B O 1
ATOM 2901 N N . VAL B 1 55 ? 16.047 -30.578 -3.939 1 90.75 55 VAL B N 1
ATOM 2902 C CA . VAL B 1 55 ? 15.875 -29.125 -3.82 1 90.75 55 VAL B CA 1
ATOM 2903 C C . VAL B 1 55 ? 15.82 -28.734 -2.346 1 90.75 55 VAL B C 1
ATOM 2905 O O . VAL B 1 55 ? 15.008 -29.266 -1.586 1 90.75 55 VAL B O 1
ATOM 2908 N N . PRO B 1 56 ? 16.672 -27.906 -1.863 1 94.5 56 PRO B N 1
ATOM 2909 C CA . PRO B 1 56 ? 16.594 -27.438 -0.478 1 94.5 56 PRO B CA 1
ATOM 2910 C C . PRO B 1 56 ? 15.297 -26.688 -0.184 1 94.5 56 PRO B C 1
ATOM 2912 O O . PRO B 1 56 ? 14.922 -25.781 -0.935 1 94.5 56 PRO B O 1
ATOM 2915 N N . VAL B 1 57 ? 14.609 -27.156 0.845 1 96 57 VAL B N 1
ATOM 2916 C CA . VAL B 1 57 ? 13.414 -26.484 1.34 1 96 57 VAL B CA 1
ATOM 2917 C C . VAL B 1 57 ? 13.656 -25.984 2.762 1 96 57 VAL B C 1
ATOM 2919 O O . VAL B 1 57 ? 13.914 -26.766 3.672 1 96 57 VAL B O 1
ATOM 2922 N N . TYR B 1 58 ? 13.586 -24.688 2.932 1 98 58 TYR B N 1
ATOM 2923 C CA . TYR B 1 58 ? 13.734 -24.078 4.25 1 98 58 TYR B CA 1
ATOM 2924 C C . TYR B 1 58 ? 12.391 -23.625 4.801 1 98 58 TYR B C 1
ATOM 2926 O O . TYR B 1 58 ? 11.734 -22.766 4.211 1 98 58 TYR B O 1
ATOM 2934 N N . GLU B 1 59 ? 11.984 -24.266 5.871 1 98.06 59 GLU B N 1
ATOM 2935 C CA . GLU B 1 59 ? 10.75 -23.875 6.539 1 98.06 59 GLU B CA 1
ATOM 2936 C C . GLU B 1 59 ? 10.977 -22.656 7.441 1 98.06 59 GLU B C 1
ATOM 2938 O O . GLU B 1 59 ? 11.328 -22.812 8.617 1 98.06 59 GLU B O 1
ATOM 2943 N N . ILE B 1 60 ? 10.75 -21.453 6.938 1 98.31 60 ILE B N 1
ATOM 2944 C CA . ILE B 1 60 ? 11 -20.188 7.613 1 98.31 60 ILE B CA 1
ATOM 2945 C C . ILE B 1 60 ? 9.766 -19.297 7.508 1 98.31 60 ILE B C 1
ATOM 2947 O O . ILE B 1 60 ? 9.148 -19.188 6.441 1 98.31 60 ILE B O 1
ATOM 2951 N N . ASP B 1 61 ? 9.336 -18.812 8.617 1 98.62 61 ASP B N 1
ATOM 2952 C CA . ASP B 1 61 ? 8.375 -17.703 8.625 1 98.62 61 ASP B CA 1
ATOM 2953 C C . ASP B 1 61 ? 9.047 -16.406 8.219 1 98.62 61 ASP B C 1
ATOM 2955 O O . ASP B 1 61 ? 9.906 -15.891 8.93 1 98.62 61 ASP B O 1
ATOM 2959 N N . LEU B 1 62 ? 8.641 -15.867 7.137 1 98.81 62 LEU B N 1
ATOM 2960 C CA . LEU B 1 62 ? 9.289 -14.703 6.555 1 98.81 62 LEU B CA 1
ATOM 2961 C C . LEU B 1 62 ? 9.07 -13.469 7.426 1 98.81 62 LEU B C 1
ATOM 2963 O O . LEU B 1 62 ? 9.727 -12.438 7.23 1 98.81 62 LEU B O 1
ATOM 2967 N N . LEU B 1 63 ? 8.172 -13.555 8.398 1 98.69 63 LEU B N 1
ATOM 2968 C CA . LEU B 1 63 ? 8.039 -12.484 9.383 1 98.69 63 LEU B CA 1
ATOM 2969 C C . LEU B 1 63 ? 9.258 -12.422 10.289 1 98.69 63 LEU B C 1
ATOM 2971 O O . LEU B 1 63 ? 9.484 -11.414 10.961 1 98.69 63 LEU B O 1
ATOM 2975 N N . ASP B 1 64 ? 9.969 -13.523 10.336 1 98.69 64 ASP B N 1
ATOM 2976 C CA . ASP B 1 64 ? 11.25 -13.531 11.031 1 98.69 64 ASP B CA 1
ATOM 2977 C C . ASP B 1 64 ? 12.352 -12.93 10.156 1 98.69 64 ASP B C 1
ATOM 2979 O O . ASP B 1 64 ? 13.047 -13.656 9.438 1 98.69 64 ASP B O 1
ATOM 2983 N N . GLY B 1 65 ? 12.586 -11.648 10.297 1 98.44 65 GLY B N 1
ATOM 2984 C CA . GLY B 1 65 ? 13.523 -10.914 9.469 1 98.44 65 GLY B CA 1
ATOM 2985 C C . GLY B 1 65 ? 14.953 -11.398 9.602 1 98.44 65 GLY B C 1
ATOM 2986 O O . GLY B 1 65 ? 15.688 -11.453 8.617 1 98.44 65 GLY B O 1
ATOM 2987 N N . GLU B 1 66 ? 15.305 -11.758 10.758 1 98.44 66 GLU B N 1
ATOM 2988 C CA . GLU B 1 66 ? 16.672 -12.195 11.016 1 98.44 66 GLU B CA 1
ATOM 2989 C C . GLU B 1 66 ? 16.969 -13.516 10.312 1 98.44 66 GLU B C 1
ATOM 2991 O O . GLU B 1 66 ? 18.016 -13.664 9.672 1 98.44 66 GLU B O 1
ATOM 2996 N N . LYS B 1 67 ? 16.062 -14.469 10.453 1 98.69 67 LYS B N 1
ATOM 2997 C CA . LYS B 1 67 ? 16.25 -15.758 9.797 1 98.69 67 LYS B CA 1
ATOM 2998 C C . LYS B 1 67 ? 16.234 -15.609 8.273 1 98.69 67 LYS B C 1
ATOM 3000 O O . LYS B 1 67 ? 17 -16.281 7.574 1 98.69 67 LYS B O 1
ATOM 3005 N N . THR B 1 68 ? 15.359 -14.742 7.812 1 98.81 68 THR B N 1
ATOM 3006 C CA . THR B 1 68 ? 15.273 -14.484 6.379 1 98.81 68 THR B CA 1
ATOM 3007 C C . THR B 1 68 ? 16.594 -13.914 5.852 1 98.81 68 THR B C 1
ATOM 3009 O O . THR B 1 68 ? 17.156 -14.438 4.887 1 98.81 68 THR B O 1
ATOM 3012 N N . GLU B 1 69 ? 17.062 -12.922 6.492 1 98.69 69 GLU B N 1
ATOM 3013 C CA . GLU B 1 69 ? 18.297 -12.266 6.066 1 98.69 69 GLU B CA 1
ATOM 3014 C C . GLU B 1 69 ? 19.484 -13.227 6.125 1 98.69 69 GLU B C 1
ATOM 3016 O O . GLU B 1 69 ? 20.344 -13.203 5.25 1 98.69 69 GLU B O 1
ATOM 3021 N N . ALA B 1 70 ? 19.516 -14.008 7.18 1 98.75 70 ALA B N 1
ATOM 3022 C CA . ALA B 1 70 ? 20.609 -14.953 7.344 1 98.75 70 ALA B CA 1
ATOM 3023 C C . ALA B 1 70 ? 20.672 -15.93 6.18 1 98.75 70 ALA B C 1
ATOM 3025 O O . ALA B 1 70 ? 21.75 -16.25 5.68 1 98.75 70 ALA B O 1
ATOM 3026 N N . LEU B 1 71 ? 19.547 -16.422 5.758 1 98.81 71 LEU B N 1
ATOM 3027 C CA . LEU B 1 71 ? 19.5 -17.375 4.648 1 98.81 71 LEU B CA 1
ATOM 3028 C C . LEU B 1 71 ? 19.969 -16.719 3.352 1 98.81 71 LEU B C 1
ATOM 3030 O O . LEU B 1 71 ? 20.703 -17.312 2.576 1 98.81 71 LEU B O 1
ATOM 3034 N N . PHE B 1 72 ? 19.484 -15.508 3.084 1 98.88 72 PHE B N 1
ATOM 3035 C CA . PHE B 1 72 ? 19.859 -14.773 1.881 1 98.88 72 PHE B CA 1
ATOM 3036 C C . PHE B 1 72 ? 21.359 -14.5 1.856 1 98.88 72 PHE B C 1
ATOM 3038 O O . PHE B 1 72 ? 22 -14.602 0.806 1 98.88 72 PHE B O 1
ATOM 3045 N N . ARG B 1 73 ? 21.859 -14.148 3.016 1 98.44 73 ARG B N 1
ATOM 3046 C CA . ARG B 1 73 ? 23.281 -13.906 3.121 1 98.44 73 ARG B CA 1
ATOM 3047 C C . ARG B 1 73 ? 24.078 -15.172 2.834 1 98.44 73 ARG B C 1
ATOM 3049 O O . ARG B 1 73 ? 25.125 -15.125 2.168 1 98.44 73 ARG B O 1
ATOM 3056 N N . ARG B 1 74 ? 23.594 -16.266 3.314 1 98.25 74 ARG B N 1
ATOM 3057 C CA . ARG B 1 74 ? 24.281 -17.562 3.17 1 98.25 74 ARG B CA 1
ATOM 3058 C C . ARG B 1 74 ? 24.375 -17.969 1.703 1 98.25 74 ARG B C 1
ATOM 3060 O O . ARG B 1 74 ? 25.422 -18.391 1.24 1 98.25 74 ARG B O 1
ATOM 3067 N N . TYR B 1 75 ? 23.25 -17.75 0.913 1 98.19 75 TYR B N 1
ATOM 3068 C CA . TYR B 1 75 ? 23.188 -18.328 -0.423 1 98.19 75 TYR B CA 1
ATOM 3069 C C . TYR B 1 75 ? 23.453 -17.281 -1.491 1 98.19 75 TYR B C 1
ATOM 3071 O O . TYR B 1 75 ? 23.797 -17.609 -2.627 1 98.19 75 TYR B O 1
ATOM 3079 N N . GLN B 1 76 ? 23.141 -15.961 -1.172 1 98.5 76 GLN B N 1
ATOM 3080 C CA . GLN B 1 76 ? 23.344 -14.844 -2.09 1 98.5 76 GLN B CA 1
ATOM 3081 C C . GLN B 1 76 ? 22.703 -15.125 -3.447 1 98.5 76 GLN B C 1
ATOM 3083 O O . GLN B 1 76 ? 23.391 -15.164 -4.469 1 98.5 76 GLN B O 1
ATOM 3088 N N . PRO B 1 77 ? 21.406 -15.281 -3.484 1 98.75 77 PRO B N 1
ATOM 3089 C CA . PRO B 1 77 ? 20.734 -15.617 -4.746 1 98.75 77 PRO B CA 1
ATOM 3090 C C . PRO B 1 77 ? 20.922 -14.547 -5.816 1 98.75 77 PRO B C 1
ATOM 3092 O O . PRO B 1 77 ? 21.016 -13.359 -5.496 1 98.75 77 PRO B O 1
ATOM 3095 N N . ASP B 1 78 ? 20.969 -15.016 -7.098 1 98.56 78 ASP B N 1
ATOM 3096 C CA . ASP B 1 78 ? 20.984 -14.109 -8.242 1 98.56 78 ASP B CA 1
ATOM 3097 C C . ASP B 1 78 ? 19.609 -13.461 -8.438 1 98.56 78 ASP B C 1
ATOM 3099 O O . ASP B 1 78 ? 19.531 -12.281 -8.781 1 98.56 78 ASP B O 1
ATOM 3103 N N . CYS B 1 79 ? 18.578 -14.273 -8.242 1 98.44 79 CYS B N 1
ATOM 3104 C CA . CYS B 1 79 ? 17.203 -13.844 -8.461 1 98.44 79 CYS B CA 1
ATOM 3105 C C . CYS B 1 79 ? 16.281 -14.383 -7.367 1 98.44 79 CYS B C 1
ATOM 3107 O O . CYS B 1 79 ? 16.547 -15.43 -6.789 1 98.44 79 CYS B O 1
ATOM 3109 N N . VAL B 1 80 ? 15.273 -13.617 -7.094 1 98.94 80 VAL B N 1
ATOM 3110 C CA . VAL B 1 80 ? 14.305 -14.008 -6.082 1 98.94 80 VAL B CA 1
ATOM 3111 C C . VAL B 1 80 ? 12.891 -13.922 -6.66 1 98.94 80 VAL B C 1
ATOM 3113 O O . VAL B 1 80 ? 12.477 -12.867 -7.145 1 98.94 80 VAL B O 1
ATOM 3116 N N . TYR B 1 81 ? 12.172 -15.047 -6.723 1 98.94 81 TYR B N 1
ATOM 3117 C CA . TYR B 1 81 ? 10.719 -15.031 -6.902 1 98.94 81 TYR B CA 1
ATOM 3118 C C . TYR B 1 81 ? 10 -14.984 -5.562 1 98.94 81 TYR B C 1
ATOM 3120 O O . TYR B 1 81 ? 10.031 -15.953 -4.797 1 98.94 81 TYR B O 1
ATOM 3128 N N . HIS B 1 82 ? 9.367 -13.883 -5.27 1 99 82 HIS B N 1
ATOM 3129 C CA . HIS B 1 82 ? 8.602 -13.758 -4.027 1 99 82 HIS B CA 1
ATOM 3130 C C . HIS B 1 82 ? 7.121 -14.031 -4.266 1 99 82 HIS B C 1
ATOM 3132 O O . HIS B 1 82 ? 6.371 -13.117 -4.617 1 99 82 HIS B O 1
ATOM 3138 N N . LEU B 1 83 ? 6.676 -15.258 -3.947 1 98.88 83 LEU B N 1
ATOM 3139 C CA . LEU B 1 83 ? 5.297 -15.68 -4.172 1 98.88 83 LEU B CA 1
ATOM 3140 C C . LEU B 1 83 ? 4.562 -15.875 -2.848 1 98.88 83 LEU B C 1
ATOM 3142 O O . LEU B 1 83 ? 3.336 -15.992 -2.824 1 98.88 83 LEU B O 1
ATOM 3146 N N . ALA B 1 84 ? 5.309 -15.898 -1.714 1 98.81 84 ALA B N 1
ATOM 3147 C CA . ALA B 1 84 ? 4.703 -16.125 -0.404 1 98.81 84 ALA B CA 1
ATOM 3148 C C . ALA B 1 84 ? 3.672 -15.047 -0.079 1 98.81 84 ALA B C 1
ATOM 3150 O O . ALA B 1 84 ? 3.951 -13.852 -0.207 1 98.81 84 ALA B O 1
ATOM 3151 N N . ALA B 1 85 ? 2.506 -15.477 0.282 1 98.44 85 ALA B N 1
ATOM 3152 C CA . ALA B 1 85 ? 1.433 -14.555 0.652 1 98.44 85 ALA B CA 1
ATOM 3153 C C . ALA B 1 85 ? 0.254 -15.305 1.266 1 98.44 85 ALA B C 1
ATOM 3155 O O . ALA B 1 85 ? 0.131 -16.531 1.103 1 98.44 85 ALA B O 1
ATOM 3156 N N . LEU B 1 86 ? -0.568 -14.609 2.008 1 97.25 86 LEU B N 1
ATOM 3157 C CA . LEU B 1 86 ? -1.933 -15.055 2.268 1 97.25 86 LEU B CA 1
ATOM 3158 C C . LEU B 1 86 ? -2.861 -14.656 1.126 1 97.25 86 LEU B C 1
ATOM 3160 O O . LEU B 1 86 ? -2.973 -13.477 0.796 1 97.25 86 LEU B O 1
ATOM 3164 N N . PRO B 1 87 ? -3.418 -15.672 0.527 1 94.5 87 PRO B N 1
ATOM 3165 C CA . PRO B 1 87 ? -4.266 -15.359 -0.627 1 94.5 87 PRO B CA 1
ATOM 3166 C C . PRO B 1 87 ? -5.734 -15.203 -0.255 1 94.5 87 PRO B C 1
ATOM 3168 O O . PRO B 1 87 ? -6.145 -15.602 0.84 1 94.5 87 PRO B O 1
ATOM 3171 N N . GLY B 1 88 ? -6.516 -14.555 -1.118 1 92 88 GLY B N 1
ATOM 3172 C CA . GLY B 1 88 ? -7.969 -14.641 -1.092 1 92 88 GLY B CA 1
ATOM 3173 C C . GLY B 1 88 ? -8.625 -13.461 -0.406 1 92 88 GLY B C 1
ATOM 3174 O O . GLY B 1 88 ? -8.195 -13.047 0.67 1 92 88 GLY B O 1
ATOM 3175 N N . VAL B 1 89 ? -9.703 -13.016 -0.938 1 91.25 89 VAL B N 1
ATOM 3176 C CA . VAL B 1 89 ? -10.445 -11.836 -0.501 1 91.25 89 VAL B CA 1
ATOM 3177 C C . VAL B 1 89 ? -11.266 -12.164 0.744 1 91.25 89 VAL B C 1
ATOM 3179 O O . VAL B 1 89 ? -11.219 -11.438 1.737 1 91.25 89 VAL B O 1
ATOM 3182 N N . PRO B 1 90 ? -11.891 -13.328 0.798 1 90.88 90 PRO B N 1
ATOM 3183 C CA . PRO B 1 90 ? -12.844 -13.547 1.889 1 90.88 90 PRO B CA 1
ATOM 3184 C C . PRO B 1 90 ? -12.188 -13.516 3.266 1 90.88 90 PRO B C 1
ATOM 3186 O O . PRO B 1 90 ? -12.656 -12.812 4.164 1 90.88 90 PRO B O 1
ATOM 3189 N N . ASN B 1 91 ? -11.078 -14.195 3.369 1 93.69 91 ASN B N 1
ATOM 3190 C CA . ASN B 1 91 ? -10.414 -14.242 4.672 1 93.69 91 ASN B CA 1
ATOM 3191 C C . ASN B 1 91 ? -9.797 -12.898 5.031 1 93.69 91 ASN B C 1
ATOM 3193 O O . ASN B 1 91 ? -9.586 -12.602 6.211 1 93.69 91 ASN B O 1
ATOM 3197 N N . SER B 1 92 ? -9.469 -12.078 4.059 1 96.12 92 SER B N 1
ATOM 3198 C CA . SER B 1 92 ? -8.867 -10.781 4.305 1 96.12 92 SER B CA 1
ATOM 3199 C C . SER B 1 92 ? -9.844 -9.828 4.984 1 96.12 92 SER B C 1
ATOM 3201 O O . SER B 1 92 ? -9.438 -8.883 5.664 1 96.12 92 SER B O 1
ATOM 3203 N N . LEU B 1 93 ? -11.148 -10.07 4.789 1 95.31 93 LEU B N 1
ATOM 3204 C CA . LEU B 1 93 ? -12.188 -9.273 5.426 1 95.31 93 LEU B CA 1
ATOM 3205 C C . LEU B 1 93 ? -12.258 -9.562 6.922 1 95.31 93 LEU B C 1
ATOM 3207 O O . LEU B 1 93 ? -12.555 -8.672 7.719 1 95.31 93 LEU B O 1
ATOM 3211 N N . LEU B 1 94 ? -11.898 -10.812 7.242 1 95.25 94 LEU B N 1
ATOM 3212 C CA . LEU B 1 94 ? -12.008 -11.273 8.625 1 95.25 94 LEU B CA 1
ATOM 3213 C C . LEU B 1 94 ? -10.727 -10.977 9.398 1 95.25 94 LEU B C 1
ATOM 3215 O O . LEU B 1 94 ? -10.773 -10.672 10.586 1 95.25 94 LEU B O 1
ATOM 3219 N N . GLN B 1 95 ? -9.609 -11.062 8.711 1 97.06 95 GLN B N 1
ATOM 3220 C CA . GLN B 1 95 ? -8.312 -10.922 9.367 1 97.06 95 GLN B CA 1
ATOM 3221 C C . GLN B 1 95 ? -7.402 -9.984 8.578 1 97.06 95 GLN B C 1
ATOM 3223 O O . GLN B 1 95 ? -6.293 -10.367 8.195 1 97.06 95 GLN B O 1
ATOM 3228 N N . PRO B 1 96 ? -7.828 -8.742 8.453 1 98.25 96 PRO B N 1
ATOM 3229 C CA . PRO B 1 96 ? -7.07 -7.836 7.59 1 98.25 96 PRO B CA 1
ATOM 3230 C C . PRO B 1 96 ? -5.641 -7.605 8.078 1 98.25 96 PRO B C 1
ATOM 3232 O O . PRO B 1 96 ? -4.723 -7.461 7.27 1 98.25 96 PRO B O 1
ATOM 3235 N N . LEU B 1 97 ? -5.398 -7.555 9.398 1 98.75 97 LEU B N 1
ATOM 3236 C CA . LEU B 1 97 ? -4.078 -7.242 9.938 1 98.75 97 LEU B CA 1
ATOM 3237 C C . LEU B 1 97 ? -3.1 -8.383 9.664 1 98.75 97 LEU B C 1
ATOM 3239 O O . LEU B 1 97 ? -1.901 -8.156 9.5 1 98.75 97 LEU B O 1
ATOM 3243 N N . GLU B 1 98 ? -3.609 -9.625 9.633 1 98.31 98 GLU B N 1
ATOM 3244 C CA . GLU B 1 98 ? -2.762 -10.758 9.266 1 98.31 98 GLU B CA 1
ATOM 3245 C C . GLU B 1 98 ? -2.254 -10.625 7.832 1 98.31 98 GLU B C 1
ATOM 3247 O O . GLU B 1 98 ? -1.126 -11.016 7.531 1 98.31 98 GLU B O 1
ATOM 3252 N N . TYR B 1 99 ? -3.09 -10.125 6.969 1 98.69 99 TYR B N 1
ATOM 3253 C CA . TYR B 1 99 ? -2.691 -9.898 5.582 1 98.69 99 TYR B CA 1
ATOM 3254 C C . TYR B 1 99 ? -1.611 -8.828 5.496 1 98.69 99 TYR B C 1
ATOM 3256 O O . TYR B 1 99 ? -0.733 -8.891 4.629 1 98.69 99 TYR B O 1
ATOM 3264 N N . VAL B 1 100 ? -1.657 -7.801 6.371 1 98.94 100 VAL B N 1
ATOM 3265 C CA . VAL B 1 100 ? -0.586 -6.812 6.434 1 98.94 100 VAL B CA 1
ATOM 3266 C C . VAL B 1 100 ? 0.716 -7.488 6.859 1 98.94 100 VAL B C 1
ATOM 3268 O O . VAL B 1 100 ? 1.779 -7.207 6.301 1 98.94 100 VAL B O 1
ATOM 3271 N N . ASP B 1 101 ? 0.637 -8.359 7.824 1 98.75 101 ASP B N 1
ATOM 3272 C CA . ASP B 1 101 ? 1.831 -9.062 8.297 1 98.75 101 ASP B CA 1
ATOM 3273 C C . ASP B 1 101 ? 2.445 -9.906 7.184 1 98.75 101 ASP B C 1
ATOM 3275 O O . ASP B 1 101 ? 3.604 -9.703 6.812 1 98.75 101 ASP B O 1
ATOM 3279 N N . TYR B 1 102 ? 1.671 -10.711 6.543 1 98.56 102 TYR B N 1
ATOM 3280 C CA . TYR B 1 102 ? 2.219 -11.75 5.668 1 98.56 102 TYR B CA 1
ATOM 3281 C C . TYR B 1 102 ? 2.418 -11.219 4.254 1 98.56 102 TYR B C 1
ATOM 3283 O O . TYR B 1 102 ? 3.305 -11.672 3.531 1 98.56 102 TYR B O 1
ATOM 3291 N N . ASP B 1 103 ? 1.625 -10.234 3.859 1 98.81 103 ASP B N 1
ATOM 3292 C CA . ASP B 1 103 ? 1.711 -9.797 2.471 1 98.81 103 ASP B CA 1
ATOM 3293 C C . ASP B 1 103 ? 2.523 -8.508 2.352 1 98.81 103 ASP B C 1
ATOM 3295 O O . ASP B 1 103 ? 3.002 -8.172 1.268 1 98.81 103 ASP B O 1
ATOM 3299 N N . ILE B 1 104 ? 2.705 -7.793 3.477 1 98.94 104 ILE B N 1
ATOM 3300 C CA . ILE B 1 104 ? 3.475 -6.555 3.4 1 98.94 104 ILE B CA 1
ATOM 3301 C C . ILE B 1 104 ? 4.758 -6.695 4.219 1 98.94 104 ILE B C 1
ATOM 3303 O O . ILE B 1 104 ? 5.859 -6.633 3.67 1 98.94 104 ILE B O 1
ATOM 3307 N N . LYS B 1 105 ? 4.66 -6.988 5.523 1 98.94 105 LYS B N 1
ATOM 3308 C CA . LYS B 1 105 ? 5.855 -7.055 6.359 1 98.94 105 LYS B CA 1
ATOM 3309 C C . LYS B 1 105 ? 6.797 -8.156 5.891 1 98.94 105 LYS B C 1
ATOM 3311 O O . LYS B 1 105 ? 8.008 -7.957 5.816 1 98.94 105 LYS B O 1
ATOM 3316 N N . ALA B 1 106 ? 6.223 -9.312 5.598 1 98.94 106 ALA B N 1
ATOM 3317 C CA . ALA B 1 106 ? 7.043 -10.398 5.074 1 98.94 106 ALA B CA 1
ATOM 3318 C C . ALA B 1 106 ? 7.715 -10 3.766 1 98.94 106 ALA B C 1
ATOM 3320 O O . ALA B 1 106 ? 8.875 -10.336 3.529 1 98.94 106 ALA B O 1
ATOM 3321 N N . THR B 1 107 ? 6.98 -9.305 2.896 1 98.94 107 THR B N 1
ATOM 3322 C CA . THR B 1 107 ? 7.539 -8.82 1.638 1 98.94 107 THR B CA 1
ATOM 3323 C C . THR B 1 107 ? 8.711 -7.879 1.893 1 98.94 107 THR B C 1
ATOM 3325 O O . THR B 1 107 ? 9.75 -7.988 1.247 1 98.94 107 THR B O 1
ATOM 3328 N N . ILE B 1 108 ? 8.578 -6.977 2.855 1 98.94 108 ILE B N 1
ATOM 3329 C CA . ILE B 1 108 ? 9.641 -6.047 3.209 1 98.94 108 ILE B CA 1
ATOM 3330 C C . ILE B 1 108 ? 10.891 -6.824 3.611 1 98.94 108 ILE B C 1
ATOM 3332 O O . ILE B 1 108 ? 11.992 -6.516 3.152 1 98.94 108 ILE B O 1
ATOM 3336 N N . ASN B 1 109 ? 10.719 -7.84 4.449 1 98.94 109 ASN B N 1
ATOM 3337 C CA . ASN B 1 109 ? 11.852 -8.648 4.891 1 98.94 109 ASN B CA 1
ATOM 3338 C C . ASN B 1 109 ? 12.555 -9.32 3.713 1 98.94 109 ASN B C 1
ATOM 3340 O O . ASN B 1 109 ? 13.781 -9.375 3.666 1 98.94 109 ASN B O 1
ATOM 3344 N N . VAL B 1 110 ? 11.781 -9.758 2.746 1 98.94 110 VAL B N 1
ATOM 3345 C CA . VAL B 1 110 ? 12.32 -10.484 1.605 1 98.94 110 VAL B CA 1
ATOM 3346 C C . VAL B 1 110 ? 13.07 -9.523 0.683 1 98.94 110 VAL B C 1
ATOM 3348 O O . VAL B 1 110 ? 14.211 -9.781 0.293 1 98.94 110 VAL B O 1
ATOM 3351 N N . VAL B 1 111 ? 12.422 -8.398 0.328 1 98.94 111 VAL B N 1
ATOM 3352 C CA . VAL B 1 111 ? 13.016 -7.5 -0.653 1 98.94 111 VAL B CA 1
ATOM 3353 C C . VAL B 1 111 ? 14.227 -6.793 -0.042 1 98.94 111 VAL B C 1
ATOM 3355 O O . VAL B 1 111 ? 15.203 -6.504 -0.739 1 98.94 111 VAL B O 1
ATOM 3358 N N . ASN B 1 112 ? 14.18 -6.523 1.29 1 98.88 112 ASN B N 1
ATOM 3359 C CA . ASN B 1 112 ? 15.344 -5.984 1.987 1 98.88 112 ASN B CA 1
ATOM 3360 C C . ASN B 1 112 ? 16.5 -6.977 1.997 1 98.88 112 ASN B C 1
ATOM 3362 O O . ASN B 1 112 ? 17.641 -6.613 1.696 1 98.88 112 ASN B O 1
ATOM 3366 N N . ALA B 1 113 ? 16.219 -8.242 2.326 1 98.94 113 ALA B N 1
ATOM 3367 C CA . ALA B 1 113 ? 17.234 -9.281 2.363 1 98.94 113 ALA B CA 1
ATOM 3368 C C . ALA B 1 113 ? 17.844 -9.508 0.979 1 98.94 113 ALA B C 1
ATOM 3370 O O . ALA B 1 113 ? 19.047 -9.695 0.849 1 98.94 113 ALA B O 1
ATOM 3371 N N . ALA B 1 114 ? 17 -9.508 -0.054 1 98.94 114 ALA B N 1
ATOM 3372 C CA . ALA B 1 114 ? 17.469 -9.664 -1.431 1 98.94 114 ALA B CA 1
ATOM 3373 C C . ALA B 1 114 ? 18.469 -8.57 -1.8 1 98.94 114 ALA B C 1
ATOM 3375 O O . ALA B 1 114 ? 19.531 -8.852 -2.352 1 98.94 114 ALA B O 1
ATOM 3376 N N . GLY B 1 115 ? 18.062 -7.32 -1.521 1 98.75 115 GLY B N 1
ATOM 3377 C CA . GLY B 1 115 ? 18.953 -6.203 -1.808 1 98.75 115 GLY B CA 1
ATOM 3378 C C . GLY B 1 115 ? 20.281 -6.301 -1.09 1 98.75 115 GLY B C 1
ATOM 3379 O O . GLY B 1 115 ? 21.344 -6.117 -1.701 1 98.75 115 GLY B O 1
ATOM 3380 N N . LYS B 1 116 ? 20.234 -6.617 0.217 1 98.62 116 LYS B N 1
ATOM 3381 C CA . LYS B 1 116 ? 21.438 -6.723 1.028 1 98.62 116 LYS B CA 1
ATOM 3382 C C . LYS B 1 116 ? 22.344 -7.848 0.529 1 98.62 116 LYS B C 1
ATOM 3384 O O . LYS B 1 116 ? 23.578 -7.754 0.626 1 98.62 116 LYS B O 1
ATOM 3389 N N . ALA B 1 117 ? 21.719 -8.875 -0.038 1 98.75 117 ALA B N 1
ATOM 3390 C CA . ALA B 1 117 ? 22.484 -10.031 -0.503 1 98.75 117 ALA B CA 1
ATOM 3391 C C . ALA B 1 117 ? 23 -9.812 -1.919 1 98.75 117 ALA B C 1
ATOM 3393 O O . ALA B 1 117 ? 23.734 -10.648 -2.451 1 98.75 117 ALA B O 1
ATOM 3394 N N . GLY B 1 118 ? 22.578 -8.695 -2.561 1 98.56 118 GLY B N 1
ATOM 3395 C CA . GLY B 1 118 ? 23.109 -8.344 -3.867 1 98.56 118 GLY B CA 1
ATOM 3396 C C . GLY B 1 118 ? 22.344 -8.992 -5.012 1 98.56 118 GLY B C 1
ATOM 3397 O O . GLY B 1 118 ? 22.891 -9.156 -6.105 1 98.56 118 GLY B O 1
ATOM 3398 N N . ALA B 1 119 ? 21.109 -9.453 -4.758 1 98.56 119 ALA B N 1
ATOM 3399 C CA . ALA B 1 119 ? 20.297 -9.992 -5.852 1 98.56 119 ALA B CA 1
ATOM 3400 C C . ALA B 1 119 ? 20.188 -9 -7 1 98.56 119 ALA B C 1
ATOM 3402 O O . ALA B 1 119 ? 20.078 -7.793 -6.773 1 98.56 119 ALA B O 1
ATOM 3403 N N . SER B 1 120 ? 20.188 -9.508 -8.227 1 98 120 SER B N 1
ATOM 3404 C CA . SER B 1 120 ? 20.125 -8.648 -9.406 1 98 120 SER B CA 1
ATOM 3405 C C . SER B 1 120 ? 18.688 -8.43 -9.852 1 98 120 SER B C 1
ATOM 3407 O O . SER B 1 120 ? 18.375 -7.426 -10.5 1 98 120 SER B O 1
ATOM 3409 N N . HIS B 1 121 ? 17.828 -9.398 -9.508 1 98.69 121 HIS B N 1
ATOM 3410 C CA . HIS B 1 121 ? 16.453 -9.359 -10 1 98.69 121 HIS B CA 1
ATOM 3411 C C . HIS B 1 121 ? 15.484 -9.93 -8.961 1 98.69 121 HIS B C 1
ATOM 3413 O O . HIS B 1 121 ? 15.711 -11.016 -8.422 1 98.69 121 HIS B O 1
ATOM 3419 N N . VAL B 1 122 ? 14.5 -9.148 -8.602 1 98.88 122 VAL B N 1
ATOM 3420 C CA . VAL B 1 122 ? 13.406 -9.586 -7.742 1 98.88 122 VAL B CA 1
ATOM 3421 C C . VAL B 1 122 ? 12.102 -9.586 -8.523 1 98.88 122 VAL B C 1
ATOM 3423 O O . VAL B 1 122 ? 11.758 -8.594 -9.172 1 98.88 122 VAL B O 1
ATOM 3426 N N . LEU B 1 123 ? 11.398 -10.711 -8.562 1 98.94 123 LEU B N 1
ATOM 3427 C CA . LEU B 1 123 ? 10.117 -10.898 -9.242 1 98.94 123 LEU B CA 1
ATOM 3428 C C . LEU B 1 123 ? 9 -11.156 -8.242 1 98.94 123 LEU B C 1
ATOM 3430 O O . LEU B 1 123 ? 9.039 -12.148 -7.508 1 98.94 123 LEU B O 1
ATOM 3434 N N . PHE B 1 124 ? 8.047 -10.289 -8.164 1 98.94 124 PHE B N 1
ATOM 3435 C CA . PHE B 1 124 ? 7.035 -10.258 -7.113 1 98.94 124 PHE B CA 1
ATOM 3436 C C . PHE B 1 124 ? 5.672 -10.664 -7.656 1 98.94 124 PHE B C 1
ATOM 3438 O O . PHE B 1 124 ? 5.25 -10.188 -8.711 1 98.94 124 PHE B O 1
ATOM 3445 N N . ALA B 1 125 ? 5.02 -11.539 -6.934 1 98.88 125 ALA B N 1
ATOM 3446 C CA . ALA B 1 125 ? 3.672 -11.977 -7.277 1 98.88 125 ALA B CA 1
ATOM 3447 C C . ALA B 1 125 ? 2.619 -11.07 -6.656 1 98.88 125 ALA B C 1
ATOM 3449 O O . ALA B 1 125 ? 2.371 -11.125 -5.449 1 98.88 125 ALA B O 1
ATOM 3450 N N . SER B 1 126 ? 2.031 -10.242 -7.438 1 98.75 126 SER B N 1
ATOM 3451 C CA . SER B 1 126 ? 0.867 -9.461 -7.039 1 98.75 126 SER B CA 1
ATOM 3452 C C . SER B 1 126 ? -0.422 -10.07 -7.578 1 98.75 126 SER B C 1
ATOM 3454 O O . SER B 1 126 ? -0.559 -11.297 -7.637 1 98.75 126 SER B O 1
ATOM 3456 N N . SER B 1 127 ? -1.429 -9.312 -7.707 1 97.75 127 SER B N 1
ATOM 3457 C CA . SER B 1 127 ? -2.75 -9.859 -8.008 1 97.75 127 SER B CA 1
ATOM 3458 C C . SER B 1 127 ? -3.559 -8.906 -8.875 1 97.75 127 SER B C 1
ATOM 3460 O O . SER B 1 127 ? -3.42 -7.688 -8.766 1 97.75 127 SER B O 1
ATOM 3462 N N . SER B 1 128 ? -4.445 -9.516 -9.695 1 96.31 128 SER B N 1
ATOM 3463 C CA . SER B 1 128 ? -5.375 -8.711 -10.477 1 96.31 128 SER B CA 1
ATOM 3464 C C . SER B 1 128 ? -6.379 -8 -9.578 1 96.31 128 SER B C 1
ATOM 3466 O O . SER B 1 128 ? -7.074 -7.082 -10.016 1 96.31 128 SER B O 1
ATOM 3468 N N . SER B 1 129 ? -6.457 -8.375 -8.32 1 95.62 129 SER B N 1
ATOM 3469 C CA . SER B 1 129 ? -7.387 -7.738 -7.391 1 95.62 129 SER B CA 1
ATOM 3470 C C . SER B 1 129 ? -7.059 -6.262 -7.211 1 95.62 129 SER B C 1
ATOM 3472 O O . SER B 1 129 ? -7.906 -5.484 -6.766 1 95.62 129 SER B O 1
ATOM 3474 N N . VAL B 1 130 ? -5.855 -5.793 -7.566 1 97.5 130 VAL B N 1
ATOM 3475 C CA . VAL B 1 130 ? -5.418 -4.422 -7.332 1 97.5 130 VAL B CA 1
ATOM 3476 C C . VAL B 1 130 ? -6.164 -3.475 -8.273 1 97.5 130 VAL B C 1
ATOM 3478 O O . VAL B 1 130 ? -6.141 -2.256 -8.078 1 97.5 130 VAL B O 1
ATOM 3481 N N . TYR B 1 131 ? -6.848 -4.031 -9.297 1 96.31 131 TYR B N 1
ATOM 3482 C CA . TYR B 1 131 ? -7.527 -3.195 -10.281 1 96.31 131 TYR B CA 1
ATOM 3483 C C . TYR B 1 131 ? -8.875 -2.717 -9.75 1 96.31 131 TYR B C 1
ATOM 3485 O O . TYR B 1 131 ? -9.469 -1.779 -10.289 1 96.31 131 TYR B O 1
ATOM 3493 N N . GLY B 1 132 ? -9.32 -3.285 -8.648 1 93.69 132 GLY B N 1
ATOM 3494 C CA . GLY B 1 132 ? -10.664 -2.945 -8.188 1 93.69 132 GLY B CA 1
ATOM 3495 C C . GLY B 1 132 ? -11.742 -3.299 -9.188 1 93.69 132 GLY B C 1
ATOM 3496 O O . GLY B 1 132 ? -11.609 -4.266 -9.938 1 93.69 132 GLY B O 1
ATOM 3497 N N . ASP B 1 133 ? -12.797 -2.592 -9.094 1 88.62 133 ASP B N 1
ATOM 3498 C CA . ASP B 1 133 ? -13.945 -2.869 -9.945 1 88.62 133 ASP B CA 1
ATOM 3499 C C . ASP B 1 133 ? -13.992 -1.908 -11.133 1 88.62 133 ASP B C 1
ATOM 3501 O O . ASP B 1 133 ? -14.633 -0.857 -11.062 1 88.62 133 ASP B O 1
ATOM 3505 N N . GLN B 1 134 ? -13.172 -2.051 -12.156 1 85.19 134 GLN B N 1
ATOM 3506 C CA . GLN B 1 134 ? -13.094 -1.14 -13.297 1 85.19 134 GLN B CA 1
ATOM 3507 C C . GLN B 1 134 ? -13.867 -1.688 -14.492 1 85.19 134 GLN B C 1
ATOM 3509 O O . GLN B 1 134 ? -13.719 -1.188 -15.609 1 85.19 134 GLN B O 1
ATOM 3514 N N . GLY B 1 135 ? -14.617 -2.529 -14.398 1 68.5 135 GLY B N 1
ATOM 3515 C CA . GLY B 1 135 ? -15.617 -3.352 -15.07 1 68.5 135 GLY B CA 1
ATOM 3516 C C . GLY B 1 135 ? -15.422 -3.41 -16.578 1 68.5 135 GLY B C 1
ATOM 3517 O O . GLY B 1 135 ? -14.625 -2.656 -17.125 1 68.5 135 GLY B O 1
ATOM 3518 N N . ASN B 1 136 ? -15.711 -4.09 -17.531 1 77.44 136 ASN B N 1
ATOM 3519 C CA . ASN B 1 136 ? -16.062 -4.785 -18.766 1 77.44 136 ASN B CA 1
ATOM 3520 C C . ASN B 1 136 ? -15.117 -4.426 -19.906 1 77.44 136 ASN B C 1
ATOM 3522 O O . ASN B 1 136 ? -15.562 -4.145 -21.016 1 77.44 136 ASN B O 1
ATOM 3526 N N . MET B 1 137 ? -13.852 -4.293 -19.453 1 88.5 137 MET B N 1
ATOM 3527 C CA . MET B 1 137 ? -12.805 -4.074 -20.453 1 88.5 137 MET B CA 1
ATOM 3528 C C . MET B 1 137 ? -11.5 -4.727 -20.031 1 88.5 137 MET B C 1
ATOM 3530 O O . MET B 1 137 ? -11.312 -5.039 -18.844 1 88.5 137 MET B O 1
ATOM 3534 N N . PRO B 1 138 ? -10.625 -5.031 -21.062 1 94.5 138 PRO B N 1
ATOM 3535 C CA . PRO B 1 138 ? -9.305 -5.523 -20.672 1 94.5 138 PRO B CA 1
ATOM 3536 C C . PRO B 1 138 ? -8.547 -4.555 -19.766 1 94.5 138 PRO B C 1
ATOM 3538 O O . PRO B 1 138 ? -8.523 -3.35 -20.031 1 94.5 138 PRO B O 1
ATOM 3541 N N . LEU B 1 139 ? -8.031 -5.055 -18.75 1 96.94 139 LEU B N 1
ATOM 3542 C CA . LEU B 1 139 ? -7.355 -4.219 -17.766 1 96.94 139 LEU B CA 1
ATOM 3543 C C . LEU B 1 139 ? -5.891 -4.023 -18.125 1 96.94 139 LEU B C 1
ATOM 3545 O O . LEU B 1 139 ? -5.141 -4.996 -18.25 1 96.94 139 LEU B O 1
ATOM 3549 N N . LYS B 1 140 ? -5.555 -2.83 -18.359 1 97.5 140 LYS B N 1
ATOM 3550 C CA . LYS B 1 140 ? -4.164 -2.467 -18.609 1 97.5 140 LYS B CA 1
ATOM 3551 C C . LYS B 1 140 ? -3.445 -2.109 -17.312 1 97.5 140 LYS B C 1
ATOM 3553 O O . LYS B 1 140 ? -4.066 -1.608 -16.359 1 97.5 140 LYS B O 1
ATOM 3558 N N . GLU B 1 141 ? -2.146 -2.334 -17.266 1 97.94 141 GLU B N 1
ATOM 3559 C CA . GLU B 1 141 ? -1.376 -2.213 -16.031 1 97.94 141 GLU B CA 1
ATOM 3560 C C . GLU B 1 141 ? -1.54 -0.829 -15.414 1 97.94 141 GLU B C 1
ATOM 3562 O O . GLU B 1 141 ? -1.62 -0.696 -14.195 1 97.94 141 GLU B O 1
ATOM 3567 N N . GLU B 1 142 ? -1.677 0.232 -16.219 1 96.06 142 GLU B N 1
ATOM 3568 C CA . GLU B 1 142 ? -1.734 1.604 -15.719 1 96.06 142 GLU B CA 1
ATOM 3569 C C . GLU B 1 142 ? -3.105 1.92 -15.133 1 96.06 142 GLU B C 1
ATOM 3571 O O . GLU B 1 142 ? -3.293 2.969 -14.508 1 96.06 142 GLU B O 1
ATOM 3576 N N . MET B 1 143 ? -4.043 0.993 -15.258 1 96.25 143 MET B N 1
ATOM 3577 C CA . MET B 1 143 ? -5.414 1.239 -14.812 1 96.25 143 MET B CA 1
ATOM 3578 C C . MET B 1 143 ? -5.547 1.019 -13.312 1 96.25 143 MET B C 1
ATOM 3580 O O . MET B 1 143 ? -6.566 1.373 -12.719 1 96.25 143 MET B O 1
ATOM 3584 N N . ALA B 1 144 ? -4.57 0.38 -12.656 1 96.5 144 ALA B N 1
ATOM 3585 C CA . ALA B 1 144 ? -4.598 0.249 -11.203 1 96.5 144 ALA B CA 1
ATOM 3586 C C . ALA B 1 144 ? -4.344 1.595 -10.531 1 96.5 144 ALA B C 1
ATOM 3588 O O . ALA B 1 144 ? -3.264 2.172 -10.664 1 96.5 144 ALA B O 1
ATOM 3589 N N . THR B 1 145 ? -5.309 2.078 -9.727 1 94.88 145 THR B N 1
ATOM 3590 C CA . THR B 1 145 ? -5.234 3.432 -9.188 1 94.88 145 THR B CA 1
ATOM 3591 C C . THR B 1 145 ? -5.121 3.396 -7.664 1 94.88 145 THR B C 1
ATOM 3593 O O . THR B 1 145 ? -4.988 4.441 -7.023 1 94.88 145 THR B O 1
ATOM 3596 N N . GLY B 1 146 ? -5.227 2.25 -7.102 1 97.06 146 GLY B N 1
ATOM 3597 C CA . GLY B 1 146 ? -5.266 2.143 -5.652 1 97.06 146 GLY B CA 1
ATOM 3598 C C . GLY B 1 146 ? -6.676 2.098 -5.094 1 97.06 146 GLY B C 1
ATOM 3599 O O . GLY B 1 146 ? -6.875 1.768 -3.922 1 97.06 146 GLY B O 1
ATOM 3600 N N . ASN B 1 147 ? -7.715 2.439 -5.906 1 96.75 147 ASN B N 1
ATOM 3601 C CA . ASN B 1 147 ? -9.117 2.316 -5.5 1 96.75 147 ASN B CA 1
ATOM 3602 C C . ASN B 1 147 ? -9.578 0.863 -5.516 1 96.75 147 ASN B C 1
ATOM 3604 O O . ASN B 1 147 ? -10.375 0.471 -6.367 1 96.75 147 ASN B O 1
ATOM 3608 N N . VAL B 1 148 ? -9.141 0.095 -4.535 1 97.06 148 VAL B N 1
ATOM 3609 C CA . VAL B 1 148 ? -9.398 -1.339 -4.438 1 97.06 148 VAL B CA 1
ATOM 3610 C C . VAL B 1 148 ? -10.633 -1.588 -3.574 1 97.06 148 VAL B C 1
ATOM 3612 O O . VAL B 1 148 ? -11.156 -0.663 -2.951 1 97.06 148 VAL B O 1
ATOM 3615 N N . ILE B 1 149 ? -11.07 -2.904 -3.512 1 95.56 149 ILE B N 1
ATOM 3616 C CA . ILE B 1 149 ? -12.383 -3.109 -2.906 1 95.56 149 ILE B CA 1
ATOM 3617 C C . ILE B 1 149 ? -12.273 -4.16 -1.801 1 95.56 149 ILE B C 1
ATOM 3619 O O . ILE B 1 149 ? -13.297 -4.664 -1.318 1 95.56 149 ILE B O 1
ATOM 3623 N N . SER B 1 150 ? -11.023 -4.574 -1.434 1 97 150 SER B N 1
ATOM 3624 C CA . SER B 1 150 ? -10.828 -5.512 -0.333 1 97 150 SER B CA 1
ATOM 3625 C C . SER B 1 150 ? -9.484 -5.293 0.352 1 97 150 SER B C 1
ATOM 3627 O O . SER B 1 150 ? -8.539 -4.789 -0.265 1 97 150 SER B O 1
ATOM 3629 N N . PRO B 1 151 ? -9.383 -5.738 1.666 1 98.31 151 PRO B N 1
ATOM 3630 C CA . PRO B 1 151 ? -8.086 -5.652 2.348 1 98.31 151 PRO B CA 1
ATOM 3631 C C . PRO B 1 151 ? -7.004 -6.488 1.669 1 98.31 151 PRO B C 1
ATOM 3633 O O . PRO B 1 151 ? -5.832 -6.105 1.668 1 98.31 151 PRO B O 1
ATOM 3636 N N . TYR B 1 152 ? -7.402 -7.637 1.076 1 98.19 152 TYR B N 1
ATOM 3637 C CA . TYR B 1 152 ? -6.445 -8.43 0.313 1 98.19 152 TYR B CA 1
ATOM 3638 C C . TYR B 1 152 ? -5.848 -7.617 -0.826 1 98.19 152 TYR B C 1
ATOM 3640 O O . TYR B 1 152 ? -4.625 -7.562 -0.983 1 98.19 152 TYR B O 1
ATOM 3648 N N . ALA B 1 153 ? -6.738 -7 -1.605 1 98.19 153 ALA B N 1
ATOM 3649 C CA . ALA B 1 153 ? -6.301 -6.184 -2.734 1 98.19 153 ALA B CA 1
ATOM 3650 C C . ALA B 1 153 ? -5.414 -5.031 -2.27 1 98.19 153 ALA B C 1
ATOM 3652 O O . ALA B 1 153 ? -4.398 -4.73 -2.898 1 98.19 153 ALA B O 1
ATOM 3653 N N . ALA B 1 154 ? -5.789 -4.414 -1.154 1 98.81 154 ALA B N 1
ATOM 3654 C CA . ALA B 1 154 ? -5.008 -3.312 -0.599 1 98.81 154 ALA B CA 1
ATOM 3655 C C . ALA B 1 154 ? -3.625 -3.783 -0.16 1 98.81 154 ALA B C 1
ATOM 3657 O O . ALA B 1 154 ? -2.629 -3.086 -0.367 1 98.81 154 ALA B O 1
ATOM 3658 N N . ALA B 1 155 ? -3.586 -4.945 0.472 1 98.88 155 ALA B N 1
ATOM 3659 C CA . ALA B 1 155 ? -2.311 -5.496 0.921 1 98.88 155 ALA B CA 1
ATOM 3660 C C . ALA B 1 155 ? -1.378 -5.754 -0.259 1 98.88 155 ALA B C 1
ATOM 3662 O O . ALA B 1 155 ? -0.194 -5.41 -0.21 1 98.88 155 ALA B O 1
ATOM 3663 N N . LYS B 1 156 ? -1.904 -6.348 -1.313 1 98.88 156 LYS B N 1
ATOM 3664 C CA . LYS B 1 156 ? -1.093 -6.609 -2.498 1 98.88 156 LYS B CA 1
ATOM 3665 C C . LYS B 1 156 ? -0.646 -5.309 -3.158 1 98.88 156 LYS B C 1
ATOM 3667 O O . LYS B 1 156 ? 0.511 -5.176 -3.564 1 98.88 156 LYS B O 1
ATOM 3672 N N . TYR B 1 157 ? -1.582 -4.379 -3.271 1 98.75 157 TYR B N 1
ATOM 3673 C CA . TYR B 1 157 ? -1.257 -3.08 -3.852 1 98.75 157 TYR B CA 1
ATOM 3674 C C . TYR B 1 157 ? -0.185 -2.371 -3.033 1 98.75 157 TYR B C 1
ATOM 3676 O O . TYR B 1 157 ? 0.761 -1.811 -3.59 1 98.75 157 TYR B O 1
ATOM 3684 N N . GLY B 1 158 ? -0.344 -2.373 -1.702 1 98.81 158 GLY B N 1
ATOM 3685 C CA . GLY B 1 158 ? 0.669 -1.819 -0.817 1 98.81 158 GLY B CA 1
ATOM 3686 C C . GLY B 1 158 ? 2.016 -2.506 -0.948 1 98.81 158 GLY B C 1
ATOM 3687 O O . GLY B 1 158 ? 3.057 -1.847 -0.952 1 98.81 158 GLY B O 1
ATOM 3688 N N . ALA B 1 159 ? 2.01 -3.791 -1.063 1 98.94 159 ALA B N 1
ATOM 3689 C CA . ALA B 1 159 ? 3.248 -4.555 -1.195 1 98.94 159 ALA B CA 1
ATOM 3690 C C . ALA B 1 159 ? 4 -4.16 -2.463 1 98.94 159 ALA B C 1
ATOM 3692 O O . ALA B 1 159 ? 5.234 -4.117 -2.473 1 98.94 159 ALA B O 1
ATOM 3693 N N . GLU B 1 160 ? 3.293 -3.918 -3.59 1 98.94 160 GLU B N 1
ATOM 3694 C CA . GLU B 1 160 ? 3.943 -3.453 -4.812 1 98.94 160 GLU B CA 1
ATOM 3695 C C . GLU B 1 160 ? 4.812 -2.229 -4.543 1 98.94 160 GLU B C 1
ATOM 3697 O O . GLU B 1 160 ? 5.949 -2.154 -5.008 1 98.94 160 GLU B O 1
ATOM 3702 N N . SER B 1 161 ? 4.246 -1.271 -3.793 1 98.81 161 SER B N 1
ATOM 3703 C CA . SER B 1 161 ? 4.953 -0.019 -3.545 1 98.81 161 SER B CA 1
ATOM 3704 C C . SER B 1 161 ? 6.211 -0.25 -2.715 1 98.81 161 SER B C 1
ATOM 3706 O O . SER B 1 161 ? 7.242 0.385 -2.949 1 98.81 161 SER B O 1
ATOM 3708 N N . PHE B 1 162 ? 6.168 -1.15 -1.73 1 98.94 162 PHE B N 1
ATOM 3709 C CA . PHE B 1 162 ? 7.363 -1.483 -0.964 1 98.94 162 PHE B CA 1
ATOM 3710 C C . PHE B 1 162 ? 8.414 -2.139 -1.855 1 98.94 162 PHE B C 1
ATOM 3712 O O . PHE B 1 162 ? 9.609 -1.876 -1.712 1 98.94 162 PHE B O 1
ATOM 3719 N N . CYS B 1 163 ? 7.941 -3.002 -2.775 1 98.94 163 CYS B N 1
ATOM 3720 C CA . CYS B 1 163 ? 8.883 -3.586 -3.723 1 98.94 163 CYS B CA 1
ATOM 3721 C C . CYS B 1 163 ? 9.602 -2.502 -4.52 1 98.94 163 CYS B C 1
ATOM 3723 O O . CYS B 1 163 ? 10.82 -2.549 -4.684 1 98.94 163 CYS B O 1
ATOM 3725 N N . TYR B 1 164 ? 8.867 -1.517 -5.016 1 98.75 164 TYR B N 1
ATOM 3726 C CA . TYR B 1 164 ? 9.461 -0.406 -5.746 1 98.75 164 TYR B CA 1
ATOM 3727 C C . TYR B 1 164 ? 10.445 0.362 -4.867 1 98.75 164 TYR B C 1
ATOM 3729 O O . TYR B 1 164 ? 11.539 0.708 -5.309 1 98.75 164 TYR B O 1
ATOM 3737 N N . ALA B 1 165 ? 10.047 0.673 -3.629 1 98.5 165 ALA B N 1
ATOM 3738 C CA . ALA B 1 165 ? 10.898 1.429 -2.717 1 98.5 165 ALA B CA 1
ATOM 3739 C C . ALA B 1 165 ? 12.258 0.756 -2.555 1 98.5 165 ALA B C 1
ATOM 3741 O O . ALA B 1 165 ? 13.297 1.409 -2.666 1 98.5 165 ALA B O 1
ATOM 3742 N N . TYR B 1 166 ? 12.258 -0.538 -2.369 1 98.69 166 TYR B N 1
ATOM 3743 C CA . TYR B 1 166 ? 13.5 -1.243 -2.09 1 98.69 166 TYR B CA 1
ATOM 3744 C C . TYR B 1 166 ? 14.297 -1.478 -3.369 1 98.69 166 TYR B C 1
ATOM 3746 O O . TYR B 1 166 ? 15.531 -1.486 -3.35 1 98.69 166 TYR B O 1
ATOM 3754 N N . ALA B 1 167 ? 13.602 -1.669 -4.48 1 98.62 167 ALA B N 1
ATOM 3755 C CA . ALA B 1 167 ? 14.312 -1.72 -5.754 1 98.62 167 ALA B CA 1
ATOM 3756 C C . ALA B 1 167 ? 15.07 -0.421 -6.008 1 98.62 167 ALA B C 1
ATOM 3758 O O . ALA B 1 167 ? 16.219 -0.444 -6.465 1 98.62 167 ALA B O 1
ATOM 3759 N N . ASN B 1 168 ? 14.43 0.68 -5.727 1 96.88 168 ASN B N 1
ATOM 3760 C CA . ASN B 1 168 ? 15.062 1.983 -5.906 1 96.88 168 ASN B CA 1
ATOM 3761 C C . ASN B 1 168 ? 16.203 2.193 -4.918 1 96.88 168 ASN B C 1
ATOM 3763 O O . ASN B 1 168 ? 17.203 2.85 -5.238 1 96.88 168 ASN B O 1
ATOM 3767 N N . LEU B 1 169 ? 16.078 1.67 -3.723 1 96.31 169 LEU B N 1
ATOM 3768 C CA . LEU B 1 169 ? 17.078 1.814 -2.678 1 96.31 169 LEU B CA 1
ATOM 3769 C C . LEU B 1 169 ? 18.328 1.01 -3.014 1 96.31 169 LEU B C 1
ATOM 3771 O O . LEU B 1 169 ? 19.453 1.488 -2.822 1 96.31 169 LEU B O 1
ATOM 3775 N N . PHE B 1 170 ? 18.141 -0.258 -3.576 1 97.62 170 PHE B N 1
ATOM 3776 C CA . PHE B 1 170 ? 19.25 -1.184 -3.707 1 97.62 170 PHE B CA 1
ATOM 3777 C C . PHE B 1 170 ? 19.734 -1.258 -5.152 1 97.62 170 PHE B C 1
ATOM 3779 O O . PHE B 1 170 ? 20.828 -1.752 -5.43 1 97.62 170 PHE B O 1
ATOM 3786 N N . GLY B 1 171 ? 18.812 -0.847 -6.121 1 97.31 171 GLY B N 1
ATOM 3787 C CA . GLY B 1 171 ? 19.219 -0.76 -7.52 1 97.31 171 GLY B CA 1
ATOM 3788 C C . GLY B 1 171 ? 19 -2.051 -8.281 1 97.31 171 GLY B C 1
ATOM 3789 O O . GLY B 1 171 ? 19.375 -2.156 -9.453 1 97.31 171 GLY B O 1
ATOM 3790 N N . TYR B 1 172 ? 18.453 -3.15 -7.668 1 97.88 172 TYR B N 1
ATOM 3791 C CA . TYR B 1 172 ? 18.156 -4.371 -8.414 1 97.88 172 TYR B CA 1
ATOM 3792 C C . TYR B 1 172 ? 16.953 -4.176 -9.328 1 97.88 172 TYR B C 1
ATOM 3794 O O . TYR B 1 172 ? 16.172 -3.246 -9.133 1 97.88 172 TYR B O 1
ATOM 3802 N N . GLN B 1 173 ? 16.781 -5.023 -10.352 1 98.44 173 GLN B N 1
ATOM 3803 C CA . GLN B 1 173 ? 15.609 -5 -11.234 1 98.44 173 GLN B CA 1
ATOM 3804 C C . GLN B 1 173 ? 14.383 -5.582 -10.539 1 98.44 173 GLN B C 1
ATOM 3806 O O . GLN B 1 173 ? 14.477 -6.609 -9.859 1 98.44 173 GLN B O 1
ATOM 3811 N N . LEU B 1 174 ? 13.273 -4.891 -10.688 1 98.81 174 LEU B N 1
ATOM 3812 C CA . LEU B 1 174 ? 12.008 -5.355 -10.133 1 98.81 174 LEU B CA 1
ATOM 3813 C C . LEU B 1 174 ? 11.016 -5.691 -11.242 1 98.81 174 LEU B C 1
ATOM 3815 O O . LEU B 1 174 ? 10.836 -4.906 -12.172 1 98.81 174 LEU B O 1
ATOM 3819 N N . THR B 1 175 ? 10.469 -6.855 -11.203 1 98.94 175 THR B N 1
ATOM 3820 C CA . THR B 1 175 ? 9.336 -7.258 -12.023 1 98.94 175 THR B CA 1
ATOM 3821 C C . THR B 1 175 ? 8.141 -7.633 -11.156 1 98.94 175 THR B C 1
ATOM 3823 O O . THR B 1 175 ? 8.242 -8.516 -10.305 1 98.94 175 THR B O 1
ATOM 3826 N N . ILE B 1 176 ? 7.078 -6.969 -11.32 1 98.94 176 ILE B N 1
ATOM 3827 C CA . ILE B 1 176 ? 5.84 -7.293 -10.617 1 98.94 176 ILE B CA 1
ATOM 3828 C C . ILE B 1 176 ? 4.875 -7.992 -11.57 1 98.94 176 ILE B C 1
ATOM 3830 O O . ILE B 1 176 ? 4.641 -7.523 -12.68 1 98.94 176 ILE B O 1
ATOM 3834 N N . PHE B 1 177 ? 4.344 -9.133 -11.117 1 98.94 177 PHE B N 1
ATOM 3835 C CA . PHE B 1 177 ? 3.324 -9.859 -11.867 1 98.94 177 PHE B CA 1
ATOM 3836 C C . PHE B 1 177 ? 1.952 -9.672 -11.234 1 98.94 177 PHE B C 1
ATOM 3838 O O . PHE B 1 177 ? 1.783 -9.906 -10.031 1 98.94 177 PHE B O 1
ATOM 3845 N N . ARG B 1 178 ? 1.051 -9.258 -11.984 1 98.75 178 ARG B N 1
ATOM 3846 C CA . ARG B 1 178 ? -0.345 -9.328 -11.57 1 98.75 178 ARG B CA 1
ATOM 3847 C C . ARG B 1 178 ? -1.061 -10.492 -12.242 1 98.75 178 ARG B C 1
ATOM 3849 O O . ARG B 1 178 ? -1.348 -10.438 -13.445 1 98.75 178 ARG B O 1
ATOM 3856 N N . TYR B 1 179 ? -1.284 -11.523 -11.43 1 98.38 179 TYR B N 1
ATOM 3857 C CA . TYR B 1 179 ? -1.874 -12.75 -11.945 1 98.38 179 TYR B CA 1
ATOM 3858 C C . TYR B 1 179 ? -3.387 -12.625 -12.07 1 98.38 179 TYR B C 1
ATOM 3860 O O . TYR B 1 179 ? -4.039 -12.023 -11.211 1 98.38 179 TYR B O 1
ATOM 3868 N N . PHE B 1 180 ? -3.928 -13.203 -13.148 1 97.19 180 PHE B N 1
ATOM 3869 C CA . PHE B 1 180 ? -5.371 -13.289 -13.336 1 97.19 180 PHE B CA 1
ATOM 3870 C C . PHE B 1 180 ? -5.867 -14.719 -13.141 1 97.19 180 PHE B C 1
ATOM 3872 O O . PHE B 1 180 ? -5.633 -15.578 -13.992 1 97.19 180 PHE B O 1
ATOM 3879 N N . THR B 1 181 ? -6.582 -15.055 -12.172 1 95.56 181 THR B N 1
ATOM 3880 C CA . THR B 1 181 ? -7.254 -16.266 -11.719 1 95.56 181 THR B CA 1
ATOM 3881 C C . THR B 1 181 ? -6.535 -17.516 -12.227 1 95.56 181 THR B C 1
ATOM 3883 O O . THR B 1 181 ? -7.027 -18.188 -13.133 1 95.56 181 THR B O 1
ATOM 3886 N N . VAL B 1 182 ? -5.492 -17.906 -11.586 1 98.38 182 VAL B N 1
ATOM 3887 C CA . VAL B 1 182 ? -4.672 -19.047 -11.977 1 98.38 182 VAL B CA 1
ATOM 3888 C C . VAL B 1 182 ? -5.355 -20.344 -11.57 1 98.38 182 VAL B C 1
ATOM 3890 O O . VAL B 1 182 ? -5.902 -20.438 -10.461 1 98.38 182 VAL B O 1
ATOM 3893 N N . TYR B 1 183 ? -5.426 -21.297 -12.5 1 98.19 183 TYR B N 1
ATOM 3894 C CA . TYR B 1 183 ? -6 -22.594 -12.195 1 98.19 183 TYR B CA 1
ATOM 3895 C C . TYR B 1 183 ? -5.16 -23.719 -12.805 1 98.19 183 TYR B C 1
ATOM 3897 O O . TYR B 1 183 ? -4.277 -23.453 -13.625 1 98.19 183 TYR B O 1
ATOM 3905 N N . GLY B 1 184 ? -5.379 -24.891 -12.398 1 98.62 184 GLY B N 1
ATOM 3906 C CA . GLY B 1 184 ? -4.668 -26.047 -12.906 1 98.62 184 GLY B CA 1
ATOM 3907 C C . GLY B 1 184 ? -4.477 -27.141 -11.859 1 98.62 184 GLY B C 1
ATOM 3908 O O . GLY B 1 184 ? -5.016 -27.047 -10.758 1 98.62 184 GLY B O 1
ATOM 3909 N N . PRO B 1 185 ? -3.707 -28.203 -12.211 1 98.31 185 PRO B N 1
ATOM 3910 C CA . PRO B 1 185 ? -3.387 -29.266 -11.25 1 98.31 185 PRO B CA 1
ATOM 3911 C C . PRO B 1 185 ? -2.785 -28.734 -9.953 1 98.31 185 PRO B C 1
ATOM 3913 O O . PRO B 1 185 ? -1.927 -27.844 -9.992 1 98.31 185 PRO B O 1
ATOM 3916 N N . TRP B 1 186 ? -3.283 -29.203 -8.805 1 97.5 186 TRP B N 1
ATOM 3917 C CA . TRP B 1 186 ? -2.826 -28.844 -7.469 1 97.5 186 TRP B CA 1
ATOM 3918 C C . TRP B 1 186 ? -3.271 -27.438 -7.102 1 97.5 186 TRP B C 1
ATOM 3920 O O . TRP B 1 186 ? -2.742 -26.828 -6.164 1 97.5 186 TRP B O 1
ATOM 3930 N N . GLY B 1 187 ? -4.25 -26.891 -7.887 1 97.62 187 GLY B N 1
ATOM 3931 C CA . GLY B 1 187 ? -4.785 -25.594 -7.531 1 97.62 187 GLY B CA 1
ATOM 3932 C C . GLY B 1 187 ? -5.277 -25.516 -6.098 1 97.62 187 GLY B C 1
ATOM 3933 O O . GLY B 1 187 ? -5.684 -26.531 -5.523 1 97.62 187 GLY B O 1
ATOM 3934 N N . ARG B 1 188 ? -5.27 -24.297 -5.5 1 95.5 188 ARG B N 1
ATOM 3935 C CA . ARG B 1 188 ? -5.754 -24.156 -4.129 1 95.5 188 ARG B CA 1
ATOM 3936 C C . ARG B 1 188 ? -7.18 -24.672 -3.994 1 95.5 188 ARG B C 1
ATOM 3938 O O . ARG B 1 188 ? -8.023 -24.406 -4.855 1 95.5 188 ARG B O 1
ATOM 3945 N N . PRO B 1 189 ? -7.461 -25.312 -2.908 1 94.62 189 PRO B N 1
ATOM 3946 C CA . PRO B 1 189 ? -8.766 -25.953 -2.754 1 94.62 189 PRO B CA 1
ATOM 3947 C C . PRO B 1 189 ? -9.906 -24.953 -2.588 1 94.62 189 PRO B C 1
ATOM 3949 O O . PRO B 1 189 ? -11.07 -25.312 -2.793 1 94.62 189 PRO B O 1
ATOM 3952 N N . ASP B 1 190 ? -9.586 -23.766 -2.215 1 91.62 190 ASP B N 1
ATOM 3953 C CA . ASP B 1 190 ? -10.641 -22.797 -1.914 1 91.62 190 ASP B CA 1
ATOM 3954 C C . ASP B 1 190 ? -11.047 -22.031 -3.166 1 91.62 190 ASP B C 1
ATOM 3956 O O . ASP B 1 190 ? -12 -21.234 -3.135 1 91.62 190 ASP B O 1
ATOM 3960 N N . MET B 1 191 ? -10.422 -22.281 -4.297 1 92.81 191 MET B N 1
ATOM 3961 C CA . MET B 1 191 ? -10.742 -21.562 -5.535 1 92.81 191 MET B CA 1
ATOM 3962 C C . MET B 1 191 ? -11.906 -22.234 -6.258 1 92.81 191 MET B C 1
ATOM 3964 O O . MET B 1 191 ? -12.109 -23.453 -6.125 1 92.81 191 MET B O 1
ATOM 3968 N N . ALA B 1 192 ? -12.586 -21.531 -7.023 1 91.69 192 ALA B N 1
ATOM 3969 C CA . ALA B 1 192 ? -13.867 -21.938 -7.609 1 91.69 192 ALA B CA 1
ATOM 3970 C C . ALA B 1 192 ? -13.727 -23.234 -8.406 1 91.69 192 ALA B C 1
ATOM 3972 O O . ALA B 1 192 ? -14.43 -24.203 -8.141 1 91.69 192 ALA B O 1
ATOM 3973 N N . ILE B 1 193 ? -12.758 -23.297 -9.328 1 96.06 193 ILE B N 1
ATOM 3974 C CA . ILE B 1 193 ? -12.609 -24.453 -10.203 1 96.06 193 ILE B CA 1
ATOM 3975 C C . ILE B 1 193 ? -12.266 -25.688 -9.383 1 96.06 193 ILE B C 1
ATOM 3977 O O . ILE B 1 193 ? -12.836 -26.75 -9.586 1 96.06 193 ILE B O 1
ATOM 3981 N N . SER B 1 194 ? -11.352 -25.531 -8.445 1 96 194 SER B N 1
ATOM 3982 C CA . SER B 1 194 ? -10.977 -26.641 -7.566 1 96 194 SER B CA 1
ATOM 3983 C C . SER B 1 194 ? -12.164 -27.109 -6.742 1 96 194 SER B C 1
ATOM 3985 O O . SER B 1 194 ? -12.398 -28.312 -6.617 1 96 194 SER B O 1
ATOM 3987 N N . LYS B 1 195 ? -12.922 -26.188 -6.215 1 94.75 195 LYS B N 1
ATOM 3988 C CA . LYS B 1 195 ? -14.102 -26.5 -5.41 1 94.75 195 LYS B CA 1
ATOM 3989 C C . LYS B 1 195 ? -15.148 -27.234 -6.246 1 94.75 195 LYS B C 1
ATOM 3991 O O . LYS B 1 195 ? -15.711 -28.234 -5.809 1 94.75 195 LYS B O 1
ATOM 3996 N N . PHE B 1 196 ? -15.414 -26.719 -7.402 1 96.69 196 PHE B N 1
ATOM 3997 C CA . PHE B 1 196 ? -16.422 -27.297 -8.281 1 96.69 196 PHE B CA 1
ATOM 3998 C C . PHE B 1 196 ? -16.047 -28.734 -8.656 1 96.69 196 PHE B C 1
ATOM 4000 O O . PHE B 1 196 ? -16.859 -29.641 -8.531 1 96.69 196 PHE B O 1
ATOM 4007 N N . ILE B 1 197 ? -14.844 -28.906 -9.102 1 97.5 197 ILE B N 1
ATOM 4008 C CA . ILE B 1 197 ? -14.398 -30.219 -9.562 1 97.5 197 ILE B CA 1
ATOM 4009 C C . ILE B 1 197 ? -14.477 -31.219 -8.414 1 97.5 197 ILE B C 1
ATOM 4011 O O . ILE B 1 197 ? -14.977 -32.344 -8.586 1 97.5 197 ILE B O 1
ATOM 4015 N N . ARG B 1 198 ? -14.008 -30.828 -7.227 1 96.19 198 ARG B N 1
ATOM 4016 C CA . ARG B 1 198 ? -14.031 -31.719 -6.066 1 96.19 198 ARG B CA 1
ATOM 4017 C C . ARG B 1 198 ? -15.453 -32.125 -5.723 1 96.19 198 ARG B C 1
ATOM 4019 O O . ARG B 1 198 ? -15.719 -33.312 -5.484 1 96.19 198 ARG B O 1
ATOM 4026 N N . ARG B 1 199 ? -16.359 -31.203 -5.723 1 96.12 199 ARG B N 1
ATOM 4027 C CA . ARG B 1 199 ? -17.766 -31.5 -5.406 1 96.12 199 ARG B CA 1
ATOM 4028 C C . ARG B 1 199 ? -18.375 -32.406 -6.457 1 96.12 199 ARG B C 1
ATOM 4030 O O . ARG B 1 199 ? -19.094 -33.344 -6.117 1 96.12 199 ARG B O 1
ATOM 4037 N N . LEU B 1 200 ? -18.109 -32.156 -7.652 1 96.88 200 LEU B N 1
ATOM 4038 C CA . LEU B 1 200 ? -18.688 -32.906 -8.75 1 96.88 200 LEU B CA 1
ATOM 4039 C C . LEU B 1 200 ? -18.156 -34.344 -8.758 1 96.88 200 LEU B C 1
ATOM 4041 O O . LEU B 1 200 ? -18.891 -35.281 -9.039 1 96.88 200 LEU B O 1
ATOM 4045 N N . LEU B 1 201 ? -16.891 -34.469 -8.484 1 96.25 201 LEU B N 1
ATOM 4046 C CA . LEU B 1 201 ? -16.297 -35.812 -8.398 1 96.25 201 LEU B CA 1
ATOM 4047 C C . LEU B 1 201 ? -16.953 -36.625 -7.293 1 96.25 201 LEU B C 1
ATOM 4049 O O . LEU B 1 201 ? -17.016 -37.844 -7.379 1 96.25 201 LEU B O 1
ATOM 4053 N N . ASN B 1 202 ? -17.469 -35.938 -6.293 1 95.06 202 ASN B N 1
ATOM 4054 C CA . ASN B 1 202 ? -18.125 -36.594 -5.168 1 95.06 202 ASN B CA 1
ATOM 4055 C C . ASN B 1 202 ? -19.625 -36.688 -5.379 1 95.06 202 ASN B C 1
ATOM 4057 O O . ASN B 1 202 ? -20.359 -37.062 -4.461 1 95.06 202 ASN B O 1
ATOM 4061 N N . GLY B 1 203 ? -20.062 -36.281 -6.473 1 94.12 203 GLY B N 1
ATOM 4062 C CA . GLY B 1 203 ? -21.484 -36.344 -6.781 1 94.12 203 GLY B CA 1
ATOM 4063 C C . GLY B 1 203 ? -22.297 -35.281 -6.062 1 94.12 203 GLY B C 1
ATOM 4064 O O . GLY B 1 203 ? -23.5 -35.438 -5.887 1 94.12 203 GLY B O 1
ATOM 4065 N N . GLU B 1 204 ? -21.625 -34.25 -5.656 1 96.19 204 GLU B N 1
ATOM 4066 C CA . GLU B 1 204 ? -22.281 -33.188 -4.922 1 96.19 204 GLU B CA 1
ATOM 4067 C C . GLU B 1 204 ? -22.672 -32.031 -5.852 1 96.19 204 GLU B C 1
ATOM 4069 O O . GLU B 1 204 ? -22.078 -31.875 -6.926 1 96.19 204 GLU B O 1
ATOM 4074 N N . GLU B 1 205 ? -23.641 -31.266 -5.426 1 96.25 205 GLU B N 1
ATOM 4075 C CA . GLU B 1 205 ? -24.031 -30.078 -6.188 1 96.25 205 GLU B CA 1
ATOM 4076 C C . GLU B 1 205 ? -23.016 -28.953 -6.035 1 96.25 205 GLU B C 1
ATOM 4078 O O . GLU B 1 205 ? -22.328 -28.875 -5.016 1 96.25 205 GLU B O 1
ATOM 4083 N N . ILE B 1 206 ? -22.922 -28.141 -7.023 1 94.69 206 ILE B N 1
ATOM 4084 C CA . ILE B 1 206 ? -22.062 -26.969 -6.914 1 94.69 206 ILE B CA 1
ATOM 4085 C C . ILE B 1 206 ? -22.922 -25.719 -6.715 1 94.69 206 ILE B C 1
ATOM 4087 O O . ILE B 1 206 ? -24.062 -25.656 -7.18 1 94.69 206 ILE B O 1
ATOM 4091 N N . VAL B 1 207 ? -22.359 -24.766 -6.008 1 92.25 207 VAL B N 1
ATOM 4092 C CA . VAL B 1 207 ? -23.047 -23.5 -5.719 1 92.25 207 VAL B CA 1
ATOM 4093 C C . VAL B 1 207 ? -22.406 -22.375 -6.516 1 92.25 207 VAL B C 1
ATOM 4095 O O . VAL B 1 207 ? -21.188 -22.172 -6.453 1 92.25 207 VAL B O 1
ATOM 4098 N N . VAL B 1 208 ? -23.141 -21.703 -7.25 1 90.19 208 VAL B N 1
ATOM 4099 C CA . VAL B 1 208 ? -22.688 -20.578 -8.062 1 90.19 208 VAL B CA 1
ATOM 4100 C C . VAL B 1 208 ? -23.219 -19.281 -7.484 1 90.19 208 VAL B C 1
ATOM 4102 O O . VAL B 1 208 ? -24.422 -19.109 -7.297 1 90.19 208 VAL B O 1
ATOM 4105 N N . TYR B 1 209 ? -22.234 -18.453 -7.191 1 82.06 209 TYR B N 1
ATOM 4106 C CA . TYR B 1 209 ? -22.609 -17.156 -6.617 1 82.06 209 TYR B CA 1
ATOM 4107 C C . TYR B 1 209 ? -22.703 -16.094 -7.699 1 82.06 209 TYR B C 1
ATOM 4109 O O . TYR B 1 209 ? -21.766 -15.867 -8.453 1 82.06 209 TYR B O 1
ATOM 4117 N N . GLY B 1 210 ? -23.766 -15.398 -7.793 1 76.5 210 GLY B N 1
ATOM 4118 C CA . GLY B 1 210 ? -23.969 -14.312 -8.742 1 76.5 210 GLY B CA 1
ATOM 4119 C C . GLY B 1 210 ? -24.188 -14.797 -10.164 1 76.5 210 GLY B C 1
ATOM 4120 O O . GLY B 1 210 ? -24.141 -16 -10.43 1 76.5 210 GLY B O 1
ATOM 4121 N N . THR B 1 211 ? -24.594 -13.805 -11.023 1 76.19 211 THR B N 1
ATOM 4122 C CA . THR B 1 211 ? -24.781 -14.102 -12.438 1 76.19 211 THR B CA 1
ATOM 4123 C C . THR B 1 211 ? -24 -13.125 -13.305 1 76.19 211 THR B C 1
ATOM 4125 O O . THR B 1 211 ? -23.531 -12.086 -12.828 1 76.19 211 THR B O 1
ATOM 4128 N N . LYS B 1 212 ? -23.703 -13.477 -14.43 1 79.38 212 LYS B N 1
ATOM 4129 C CA . LYS B 1 212 ? -23.062 -12.625 -15.43 1 79.38 212 LYS B CA 1
ATOM 4130 C C . LYS B 1 212 ? -21.641 -12.242 -14.992 1 79.38 212 LYS B C 1
ATOM 4132 O O . LYS B 1 212 ? -21.25 -11.07 -15.094 1 79.38 212 LYS B O 1
ATOM 4137 N N . THR B 1 213 ? -20.953 -13.188 -14.344 1 86 213 THR B N 1
ATOM 4138 C CA . THR B 1 213 ? -19.562 -12.977 -13.953 1 86 213 THR B CA 1
ATOM 4139 C C . THR B 1 213 ? -18.609 -13.602 -14.961 1 86 213 THR B C 1
ATOM 4141 O O . THR B 1 213 ? -18.969 -14.539 -15.672 1 86 213 THR B O 1
ATOM 4144 N N . ALA B 1 214 ? -17.547 -12.984 -15.148 1 90.56 214 ALA B N 1
ATOM 4145 C CA . ALA B 1 214 ? -16.484 -13.523 -16 1 90.56 214 ALA B CA 1
ATOM 4146 C C . ALA B 1 214 ? -15.117 -13.352 -15.359 1 90.56 214 ALA B C 1
ATOM 4148 O O . ALA B 1 214 ? -14.867 -12.367 -14.656 1 90.56 214 ALA B O 1
ATOM 4149 N N . ARG B 1 215 ? -14.289 -14.312 -15.57 1 93.19 215 ARG B N 1
ATOM 4150 C CA . ARG B 1 215 ? -12.914 -14.266 -15.07 1 93.19 215 ARG B CA 1
ATOM 4151 C C . ARG B 1 215 ? -11.922 -14.641 -16.156 1 93.19 215 ARG B C 1
ATOM 4153 O O . ARG B 1 215 ? -12.258 -15.391 -17.078 1 93.19 215 ARG B O 1
ATOM 4160 N N . ASP B 1 216 ? -10.812 -14.039 -16.078 1 96 216 ASP B N 1
ATOM 4161 C CA . ASP B 1 216 ? -9.672 -14.438 -16.891 1 96 216 ASP B CA 1
ATOM 4162 C C . ASP B 1 216 ? -8.93 -15.617 -16.266 1 96 216 ASP B C 1
ATOM 4164 O O . ASP B 1 216 ? -7.859 -15.438 -15.688 1 96 216 ASP B O 1
ATOM 4168 N N . TYR B 1 217 ? -9.469 -16.844 -16.5 1 97.06 217 TYR B N 1
ATOM 4169 C CA . TYR B 1 217 ? -8.82 -18.062 -16 1 97.06 217 TYR B CA 1
ATOM 4170 C C . TYR B 1 217 ? -7.551 -18.359 -16.781 1 97.06 217 TYR B C 1
ATOM 4172 O O . TYR B 1 217 ? -7.598 -18.562 -18 1 97.06 217 TYR B O 1
ATOM 4180 N N . THR B 1 218 ? -6.43 -18.422 -16.109 1 98.44 218 THR B N 1
ATOM 4181 C CA . THR B 1 218 ? -5.141 -18.656 -16.75 1 98.44 218 THR B CA 1
ATOM 4182 C C . THR B 1 218 ? -4.508 -19.953 -16.234 1 98.44 218 THR B C 1
ATOM 4184 O O . THR B 1 218 ? -4.305 -20.125 -15.031 1 98.44 218 THR B O 1
ATOM 4187 N N . PHE B 1 219 ? -4.219 -20.828 -17.172 1 98.81 219 PHE B N 1
ATOM 4188 C CA . PHE B 1 219 ? -3.654 -22.125 -16.797 1 98.81 219 PHE B CA 1
ATOM 4189 C C . PHE B 1 219 ? -2.273 -21.953 -16.172 1 98.81 219 PHE B C 1
ATOM 4191 O O . PHE B 1 219 ? -1.475 -21.141 -16.641 1 98.81 219 PHE B O 1
ATOM 4198 N N . VAL B 1 220 ? -1.932 -22.703 -15.141 1 98.81 220 VAL B N 1
ATOM 4199 C CA . VAL B 1 220 ? -0.759 -22.516 -14.297 1 98.81 220 VAL B CA 1
ATOM 4200 C C . VAL B 1 220 ? 0.51 -22.609 -15.141 1 98.81 220 VAL B C 1
ATOM 4202 O O . VAL B 1 220 ? 1.479 -21.891 -14.906 1 98.81 220 VAL B O 1
ATOM 4205 N N . ASP B 1 221 ? 0.558 -23.469 -16.141 1 98.69 221 ASP B N 1
ATOM 4206 C CA . ASP B 1 221 ? 1.744 -23.594 -16.984 1 98.69 221 ASP B CA 1
ATOM 4207 C C . ASP B 1 221 ? 2.047 -22.297 -17.719 1 98.69 221 ASP B C 1
ATOM 4209 O O . ASP B 1 221 ? 3.211 -21.922 -17.891 1 98.69 221 ASP B O 1
ATOM 4213 N N . ASP B 1 222 ? 0.986 -21.656 -18.188 1 98.81 222 ASP B N 1
ATOM 4214 C CA . ASP B 1 222 ? 1.165 -20.391 -18.875 1 98.81 222 ASP B CA 1
ATOM 4215 C C . ASP B 1 222 ? 1.695 -19.312 -17.938 1 98.81 222 ASP B C 1
ATOM 4217 O O . ASP B 1 222 ? 2.529 -18.484 -18.328 1 98.81 222 ASP B O 1
ATOM 4221 N N . ILE B 1 223 ? 1.182 -19.266 -16.703 1 98.81 223 ILE B N 1
ATOM 4222 C CA . ILE B 1 223 ? 1.665 -18.344 -15.688 1 98.81 223 ILE B CA 1
ATOM 4223 C C . ILE B 1 223 ? 3.154 -18.578 -15.438 1 98.81 223 ILE B C 1
ATOM 4225 O O . ILE B 1 223 ? 3.951 -17.641 -15.477 1 98.81 223 ILE B O 1
ATOM 4229 N N . VAL B 1 224 ? 3.525 -19.812 -15.219 1 98.81 224 VAL B N 1
ATOM 4230 C CA . VAL B 1 224 ? 4.898 -20.203 -14.906 1 98.81 224 VAL B CA 1
ATOM 4231 C C . VAL B 1 224 ? 5.809 -19.859 -16.094 1 98.81 224 VAL B C 1
ATOM 4233 O O . VAL B 1 224 ? 6.906 -19.328 -15.898 1 98.81 224 VAL B O 1
ATOM 4236 N N . ASN B 1 225 ? 5.328 -20.141 -17.281 1 98.56 225 ASN B N 1
ATOM 4237 C CA . ASN B 1 225 ? 6.098 -19.797 -18.484 1 98.56 225 ASN B CA 1
ATOM 4238 C C . ASN B 1 225 ? 6.34 -18.297 -18.578 1 98.56 225 ASN B C 1
ATOM 4240 O O . ASN B 1 225 ? 7.422 -17.859 -18.969 1 98.56 225 ASN B O 1
ATOM 4244 N N . GLY B 1 226 ? 5.305 -17.531 -18.281 1 98.81 226 GLY B N 1
ATOM 4245 C CA . GLY B 1 226 ? 5.469 -16.094 -18.25 1 98.81 226 GLY B CA 1
ATOM 4246 C C . GLY B 1 226 ? 6.488 -15.633 -17.219 1 98.81 226 GLY B C 1
ATOM 4247 O O . GLY B 1 226 ? 7.309 -14.758 -17.5 1 98.81 226 GLY B O 1
ATOM 4248 N N . MET B 1 227 ? 6.469 -16.188 -16.016 1 98.81 227 MET B N 1
ATOM 4249 C CA . MET B 1 227 ? 7.418 -15.867 -14.961 1 98.81 227 MET B CA 1
ATOM 4250 C C . MET B 1 227 ? 8.852 -16.141 -15.406 1 98.81 227 MET B C 1
ATOM 4252 O O . MET B 1 227 ? 9.742 -15.32 -15.203 1 98.81 227 MET B O 1
ATOM 4256 N N . VAL B 1 228 ? 9.055 -17.312 -16 1 98.69 228 VAL B N 1
ATOM 4257 C CA . VAL B 1 228 ? 10.383 -17.719 -16.438 1 98.69 228 VAL B CA 1
ATOM 4258 C C . VAL B 1 228 ? 10.859 -16.812 -17.562 1 98.69 228 VAL B C 1
ATOM 4260 O O . VAL B 1 228 ? 12.031 -16.422 -17.609 1 98.69 228 VAL B O 1
ATOM 4263 N N . ALA B 1 229 ? 9.93 -16.484 -18.484 1 98.38 229 ALA B N 1
ATOM 4264 C CA . ALA B 1 229 ? 10.281 -15.625 -19.609 1 98.38 229 ALA B CA 1
ATOM 4265 C C . ALA B 1 229 ? 10.766 -14.258 -19.141 1 98.38 229 ALA B C 1
ATOM 4267 O O . ALA B 1 229 ? 11.617 -13.633 -19.766 1 98.38 229 ALA B O 1
ATOM 4268 N N . ALA B 1 230 ? 10.258 -13.805 -18.031 1 98.56 230 ALA B N 1
ATOM 4269 C CA . ALA B 1 230 ? 10.562 -12.469 -17.5 1 98.56 230 ALA B CA 1
ATOM 4270 C C . ALA B 1 230 ? 11.93 -12.453 -16.828 1 98.56 230 ALA B C 1
ATOM 4272 O O . ALA B 1 230 ? 12.477 -11.375 -16.562 1 98.56 230 ALA B O 1
ATOM 4273 N N . LEU B 1 231 ? 12.5 -13.586 -16.5 1 97 231 LEU B N 1
ATOM 4274 C CA . LEU B 1 231 ? 13.75 -13.711 -15.758 1 97 231 LEU B CA 1
ATOM 4275 C C . LEU B 1 231 ? 14.859 -12.891 -16.422 1 97 231 LEU B C 1
ATOM 4277 O O . LEU B 1 231 ? 15.648 -12.242 -15.727 1 97 231 LEU B O 1
ATOM 4281 N N . HIS B 1 232 ? 14.844 -12.828 -17.703 1 92.62 232 HIS B N 1
ATOM 4282 C CA . HIS B 1 232 ? 15.953 -12.172 -18.391 1 92.62 232 HIS B CA 1
ATOM 4283 C C . HIS B 1 232 ? 15.477 -10.938 -19.156 1 92.62 232 HIS B C 1
ATOM 4285 O O . HIS B 1 232 ? 16.156 -10.461 -20.062 1 92.62 232 HIS B O 1
ATOM 4291 N N . ARG B 1 233 ? 14.25 -10.523 -18.766 1 94.69 233 ARG B N 1
ATOM 4292 C CA . ARG B 1 233 ? 13.75 -9.352 -19.469 1 94.69 233 ARG B CA 1
ATOM 4293 C C . ARG B 1 233 ? 14.688 -8.164 -19.281 1 94.69 233 ARG B C 1
ATOM 4295 O O . ARG B 1 233 ? 15.414 -8.086 -18.297 1 94.69 233 ARG B O 1
ATOM 4302 N N . ARG B 1 234 ? 14.68 -7.312 -20.25 1 90.19 234 ARG B N 1
ATOM 4303 C CA . ARG B 1 234 ? 15.414 -6.055 -20.188 1 90.19 234 ARG B CA 1
ATOM 4304 C C . ARG B 1 234 ? 14.484 -4.887 -19.875 1 90.19 234 ARG B C 1
ATOM 4306 O O . ARG B 1 234 ? 13.281 -4.961 -20.141 1 90.19 234 ARG B O 1
ATOM 4313 N N . GLY B 1 235 ? 15.047 -3.924 -19.203 1 89.81 235 GLY B N 1
ATOM 4314 C CA . GLY B 1 235 ? 14.25 -2.752 -18.875 1 89.81 235 GLY B CA 1
ATOM 4315 C C . GLY B 1 235 ? 14.266 -2.428 -17.391 1 89.81 235 GLY B C 1
ATOM 4316 O O . GLY B 1 235 ? 14.836 -3.174 -16.594 1 89.81 235 GLY B O 1
ATOM 4317 N N . GLY B 1 236 ? 13.617 -1.287 -16.953 1 94 236 GLY B N 1
ATOM 4318 C CA . GLY B 1 236 ? 13.57 -0.844 -15.578 1 94 236 GLY B CA 1
ATOM 4319 C C . GLY B 1 236 ? 12.516 -1.553 -14.75 1 94 236 GLY B C 1
ATOM 4320 O O . GLY B 1 236 ? 11.961 -2.566 -15.188 1 94 236 GLY B O 1
ATOM 4321 N N . ASN B 1 237 ? 12.359 -1.181 -13.508 1 98 237 ASN B N 1
ATOM 4322 C CA . ASN B 1 237 ? 11.297 -1.684 -12.641 1 98 237 ASN B CA 1
ATOM 4323 C C . ASN B 1 237 ? 9.922 -1.512 -13.273 1 98 237 ASN B C 1
ATOM 4325 O O . ASN B 1 237 ? 9.609 -0.441 -13.797 1 98 237 ASN B O 1
ATOM 4329 N N . ASP B 1 238 ? 9.164 -2.619 -13.352 1 98.12 238 ASP B N 1
ATOM 4330 C CA . ASP B 1 238 ? 7.906 -2.535 -14.086 1 98.12 238 ASP B CA 1
ATOM 4331 C C . ASP B 1 238 ? 6.914 -3.592 -13.609 1 98.12 238 ASP B C 1
ATOM 4333 O O . ASP B 1 238 ? 7.262 -4.453 -12.797 1 98.12 238 ASP B O 1
ATOM 4337 N N . VAL B 1 239 ? 5.688 -3.449 -14.016 1 98.69 239 VAL B N 1
ATOM 4338 C CA . VAL B 1 239 ? 4.578 -4.328 -13.664 1 98.69 239 VAL B CA 1
ATOM 4339 C C . VAL B 1 239 ? 3.969 -4.922 -14.93 1 98.69 239 VAL B C 1
ATOM 4341 O O . VAL B 1 239 ? 3.848 -4.234 -15.953 1 98.69 239 VAL B O 1
ATOM 4344 N N . PHE B 1 240 ? 3.578 -6.223 -14.898 1 98.81 240 PHE B N 1
ATOM 4345 C CA . PHE B 1 240 ? 3.023 -6.898 -16.062 1 98.81 240 PHE B CA 1
ATOM 4346 C C . PHE B 1 240 ? 1.831 -7.766 -15.672 1 98.81 240 PHE B C 1
ATOM 4348 O O . PHE B 1 240 ? 1.87 -8.453 -14.648 1 98.81 240 PHE B O 1
ATOM 4355 N N . ASN B 1 241 ? 0.808 -7.707 -16.469 1 98.69 241 ASN B N 1
ATOM 4356 C CA . ASN B 1 241 ? -0.293 -8.656 -16.375 1 98.69 241 ASN B CA 1
ATOM 4357 C C . ASN B 1 241 ? 0.094 -10.023 -16.938 1 98.69 241 ASN B C 1
ATOM 4359 O O . ASN B 1 241 ? 0.631 -10.117 -18.031 1 98.69 241 ASN B O 1
ATOM 4363 N N . LEU B 1 242 ? -0.125 -11.023 -16.141 1 98.75 242 LEU B N 1
ATOM 4364 C CA . LEU B 1 242 ? -0.081 -12.383 -16.656 1 98.75 242 LEU B CA 1
ATOM 4365 C C . LEU B 1 242 ? -1.461 -13.031 -16.609 1 98.75 242 LEU B C 1
ATOM 4367 O O . LEU B 1 242 ? -1.869 -13.555 -15.57 1 98.75 242 LEU B O 1
ATOM 4371 N N . GLY B 1 243 ? -2.164 -12.977 -17.656 1 98.25 243 GLY B N 1
ATOM 4372 C CA . GLY B 1 243 ? -3.479 -13.57 -17.844 1 98.25 243 GLY B CA 1
ATOM 4373 C C . GLY B 1 243 ? -3.621 -14.273 -19.188 1 98.25 243 GLY B C 1
ATOM 4374 O O . GLY B 1 243 ? -2.672 -14.328 -19.969 1 98.25 243 GLY B O 1
ATOM 4375 N N . SER B 1 244 ? -4.727 -14.875 -19.375 1 97.19 244 SER B N 1
ATOM 4376 C CA . SER B 1 244 ? -5.023 -15.5 -20.656 1 97.19 244 SER B CA 1
ATOM 4377 C C . SER B 1 244 ? -5.461 -14.461 -21.688 1 97.19 244 SER B C 1
ATOM 4379 O O . SER B 1 244 ? -5.301 -14.672 -22.891 1 97.19 244 SER B O 1
ATOM 4381 N N . GLY B 1 245 ? -6.027 -13.391 -21.188 1 95.06 245 GLY B N 1
ATOM 4382 C CA . GLY B 1 245 ? -6.555 -12.344 -22.047 1 95.06 245 GLY B CA 1
ATOM 4383 C C . GLY B 1 245 ? -7.895 -12.695 -22.656 1 95.06 245 GLY B C 1
ATOM 4384 O O . GLY B 1 245 ? -8.406 -11.961 -23.516 1 95.06 245 GLY B O 1
ATOM 4385 N N . ARG B 1 246 ? -8.445 -13.805 -22.266 1 93.19 246 ARG B N 1
ATOM 4386 C CA . ARG B 1 246 ? -9.711 -14.312 -22.781 1 93.19 246 ARG B CA 1
ATOM 4387 C C . ARG B 1 246 ? -10.672 -14.641 -21.641 1 93.19 246 ARG B C 1
ATOM 4389 O O . ARG B 1 246 ? -10.672 -15.766 -21.141 1 93.19 246 ARG B O 1
ATOM 4396 N N . PRO B 1 247 ? -11.5 -13.75 -21.328 1 93.38 247 PRO B N 1
ATOM 4397 C CA . PRO B 1 247 ? -12.383 -14.008 -20.203 1 93.38 247 PRO B CA 1
ATOM 4398 C C . PRO B 1 247 ? -13.359 -15.156 -20.469 1 93.38 247 PRO B C 1
ATOM 4400 O O . PRO B 1 247 ? -13.836 -15.32 -21.594 1 93.38 247 PRO B O 1
ATOM 4403 N N . VAL B 1 248 ? -13.617 -15.922 -19.438 1 95.12 248 VAL B N 1
ATOM 4404 C CA . VAL B 1 248 ? -14.562 -17.031 -19.422 1 95.12 248 VAL B CA 1
ATOM 4405 C C . VAL B 1 248 ? -15.719 -16.719 -18.484 1 95.12 248 VAL B C 1
ATOM 4407 O O . VAL B 1 248 ? -15.5 -16.422 -17.312 1 95.12 248 VAL B O 1
ATOM 4410 N N . THR B 1 249 ? -16.891 -16.766 -19.047 1 93.25 249 THR B N 1
ATOM 4411 C CA . THR B 1 249 ? -18.062 -16.516 -18.203 1 93.25 249 THR B CA 1
ATOM 4412 C C . THR B 1 249 ? -18.359 -17.734 -17.328 1 93.25 249 THR B C 1
ATOM 4414 O O . THR B 1 249 ? -17.906 -18.828 -17.609 1 93.25 249 THR B O 1
ATOM 4417 N N . MET B 1 250 ? -19.094 -17.453 -16.281 1 92.94 250 MET B N 1
ATOM 4418 C CA . MET B 1 250 ? -19.531 -18.562 -15.43 1 92.94 250 MET B CA 1
ATOM 4419 C C . MET B 1 250 ? -20.344 -19.578 -16.234 1 92.94 250 MET B C 1
ATOM 4421 O O . MET B 1 250 ? -20.188 -20.781 -16.031 1 92.94 250 MET B O 1
ATOM 4425 N N . GLU B 1 251 ? -21.141 -19.078 -17.141 1 92.69 251 GLU B N 1
ATOM 4426 C CA . GLU B 1 251 ? -21.938 -19.953 -18 1 92.69 251 GLU B CA 1
ATOM 4427 C C . GLU B 1 251 ? -21.047 -20.844 -18.844 1 92.69 251 GLU B C 1
ATOM 4429 O O . GLU B 1 251 ? -21.312 -22.047 -19 1 92.69 251 GLU B O 1
ATOM 4434 N N . GLU B 1 252 ? -20.031 -20.25 -19.359 1 95.06 252 GLU B N 1
ATOM 4435 C CA . GLU B 1 252 ? -19.094 -21.031 -20.156 1 95.06 252 GLU B CA 1
ATOM 4436 C C . GLU B 1 252 ? -18.375 -22.062 -19.297 1 95.06 252 GLU B C 1
ATOM 4438 O O . GLU B 1 252 ? -18.188 -23.203 -19.734 1 95.06 252 GLU B O 1
ATOM 4443 N N . LEU B 1 253 ? -17.922 -21.656 -18.156 1 96.25 253 LEU B N 1
ATOM 4444 C CA . LEU B 1 253 ? -17.281 -22.578 -17.219 1 96.25 253 LEU B CA 1
ATOM 4445 C C . LEU B 1 253 ? -18.188 -23.766 -16.922 1 96.25 253 LEU B C 1
ATOM 4447 O O . LEU B 1 253 ? -17.75 -24.922 -17 1 96.25 253 LEU B O 1
ATOM 4451 N N . LEU B 1 254 ? -19.453 -23.5 -16.641 1 95 254 LEU B N 1
ATOM 4452 C CA . LEU B 1 254 ? -20.422 -24.547 -16.312 1 95 254 LEU B CA 1
ATOM 4453 C C . LEU B 1 254 ? -20.656 -25.469 -17.516 1 95 254 LEU B C 1
ATOM 4455 O O . LEU B 1 254 ? -20.797 -26.672 -17.344 1 95 254 LEU B O 1
ATOM 4459 N N . HIS B 1 255 ? -20.688 -24.859 -18.625 1 95.75 255 HIS B N 1
ATOM 4460 C CA . HIS B 1 255 ? -20.875 -25.641 -19.844 1 95.75 255 HIS B CA 1
ATOM 4461 C C . HIS B 1 255 ? -19.734 -26.625 -20.031 1 95.75 255 HIS B C 1
ATOM 4463 O O . HIS B 1 255 ? -19.969 -27.797 -20.344 1 95.75 255 HIS B O 1
ATOM 4469 N N . HIS B 1 256 ? -18.531 -26.188 -19.859 1 96.75 256 HIS B N 1
ATOM 4470 C CA . HIS B 1 256 ? -17.359 -27.062 -19.984 1 96.75 256 HIS B CA 1
ATOM 4471 C C . HIS B 1 256 ? -17.375 -28.141 -18.922 1 96.75 256 HIS B C 1
ATOM 4473 O O . HIS B 1 256 ? -17.031 -29.297 -19.203 1 96.75 256 HIS B O 1
ATOM 4479 N N . LEU B 1 257 ? -17.766 -27.812 -17.703 1 97.38 257 LEU B N 1
ATOM 4480 C CA . LEU B 1 257 ? -17.844 -28.781 -16.625 1 97.38 257 LEU B CA 1
ATOM 4481 C C . LEU B 1 257 ? -18.875 -29.859 -16.938 1 97.38 257 LEU B C 1
ATOM 4483 O O . LEU B 1 257 ? -18.672 -31.031 -16.641 1 97.38 257 LEU B O 1
ATOM 4487 N N . GLN B 1 258 ? -19.953 -29.453 -17.547 1 96.69 258 GLN B N 1
ATOM 4488 C CA . GLN B 1 258 ? -21.047 -30.359 -17.859 1 96.69 258 GLN B CA 1
ATOM 4489 C C . GLN B 1 258 ? -20.609 -31.438 -18.844 1 96.69 258 GLN B C 1
ATOM 4491 O O . GLN B 1 258 ? -21.078 -32.562 -18.781 1 96.69 258 GLN B O 1
ATOM 4496 N N . LYS B 1 259 ? -19.734 -31.094 -19.688 1 96.88 259 LYS B N 1
ATOM 4497 C CA . LYS B 1 259 ? -19.188 -32.062 -20.641 1 96.88 259 LYS B CA 1
ATOM 4498 C C . LYS B 1 259 ? -18.484 -33.219 -19.922 1 96.88 259 LYS B C 1
ATOM 4500 O O . LYS B 1 259 ? -18.484 -34.344 -20.391 1 96.88 259 LYS B O 1
ATOM 4505 N N . HIS B 1 260 ? -17.891 -32.938 -18.812 1 96.62 260 HIS B N 1
ATOM 4506 C CA . HIS B 1 260 ? -17.141 -33.906 -18.047 1 96.62 260 HIS B CA 1
ATOM 4507 C C . HIS B 1 260 ? -18 -34.562 -16.969 1 96.62 260 HIS B C 1
ATOM 4509 O O . HIS B 1 260 ? -17.719 -35.656 -16.5 1 96.62 260 HIS B O 1
ATOM 4515 N N . PHE B 1 261 ? -19 -33.75 -16.578 1 97.25 261 PHE B N 1
ATOM 4516 C CA . PHE B 1 261 ? -19.938 -34.188 -15.562 1 97.25 261 PHE B CA 1
ATOM 4517 C C . PHE B 1 261 ? -21.375 -34.031 -16.047 1 97.25 261 PHE B C 1
ATOM 4519 O O . PHE B 1 261 ? -22.094 -33.125 -15.594 1 97.25 261 PHE B O 1
ATOM 4526 N N . PRO B 1 262 ? -21.891 -34.875 -16.766 1 96.12 262 PRO B N 1
ATOM 4527 C CA . PRO B 1 262 ? -23.188 -34.719 -17.422 1 96.12 262 PRO B CA 1
ATOM 4528 C C . PRO B 1 262 ? -24.344 -34.625 -16.422 1 96.12 262 PRO B C 1
ATOM 4530 O O . PRO B 1 262 ? -25.406 -34.094 -16.75 1 96.12 262 PRO B O 1
ATOM 4533 N N . THR B 1 263 ? -24.219 -35.156 -15.258 1 95.31 263 THR B N 1
ATOM 4534 C CA . THR B 1 263 ? -25.312 -35.188 -14.289 1 95.31 263 THR B CA 1
ATOM 4535 C C . THR B 1 263 ? -25.125 -34.062 -13.242 1 95.31 263 THR B C 1
ATOM 4537 O O . THR B 1 263 ? -25.734 -34.125 -12.172 1 95.31 263 THR B O 1
ATOM 4540 N N . MET B 1 264 ? -24.219 -33.125 -13.516 1 95.69 264 MET B N 1
ATOM 4541 C CA . MET B 1 264 ? -23.922 -32.094 -12.523 1 95.69 264 MET B CA 1
ATOM 4542 C C . MET B 1 264 ? -25.172 -31.312 -12.156 1 95.69 264 MET B C 1
ATOM 4544 O O . MET B 1 264 ? -26 -31.031 -13.016 1 95.69 264 MET B O 1
ATOM 4548 N N . LYS B 1 265 ? -25.328 -30.969 -10.914 1 95.81 265 LYS B N 1
ATOM 4549 C CA . LYS B 1 265 ? -26.375 -30.125 -10.367 1 95.81 265 LYS B CA 1
ATOM 4550 C C . LYS B 1 265 ? -25.812 -28.781 -9.906 1 95.81 265 LYS B C 1
ATOM 4552 O O . LYS B 1 265 ? -24.75 -28.734 -9.266 1 95.81 265 LYS B O 1
ATOM 4557 N N . VAL B 1 266 ? -26.516 -27.734 -10.297 1 94.31 266 VAL B N 1
ATOM 4558 C CA . VAL B 1 266 ? -26.062 -26.375 -9.984 1 94.31 266 VAL B CA 1
ATOM 4559 C C . VAL B 1 266 ? -27.109 -25.672 -9.133 1 94.31 266 VAL B C 1
ATOM 4561 O O . VAL B 1 266 ? -28.297 -25.688 -9.453 1 94.31 266 VAL B O 1
ATOM 4564 N N . ARG B 1 267 ? -26.703 -25.141 -8.031 1 93.75 267 ARG B N 1
ATOM 4565 C CA . ARG B 1 267 ? -27.516 -24.25 -7.199 1 93.75 267 ARG B CA 1
ATOM 4566 C C . ARG B 1 267 ? -27 -22.812 -7.258 1 93.75 267 ARG B C 1
ATOM 4568 O O . ARG B 1 267 ? -25.797 -22.578 -7.082 1 93.75 267 ARG B O 1
ATOM 4575 N N . TYR B 1 268 ? -27.891 -21.859 -7.477 1 90.5 268 TYR B N 1
ATOM 4576 C CA . TYR B 1 268 ? -27.5 -20.469 -7.57 1 90.5 268 TYR B CA 1
ATOM 4577 C C . TYR B 1 268 ? -27.734 -19.75 -6.246 1 90.5 268 TYR B C 1
ATOM 4579 O O . TYR B 1 268 ? -28.734 -19.969 -5.578 1 90.5 268 TYR B O 1
ATOM 4587 N N . ALA B 1 269 ? -26.719 -18.984 -5.816 1 87.25 269 ALA B N 1
ATOM 4588 C CA . ALA B 1 269 ? -26.766 -18.203 -4.594 1 87.25 269 ALA B CA 1
ATOM 4589 C C . ALA B 1 269 ? -26.5 -16.719 -4.887 1 87.25 269 ALA B C 1
ATOM 4591 O O . ALA B 1 269 ? -26.016 -16.375 -5.969 1 87.25 269 ALA B O 1
ATOM 4592 N N . PRO B 1 270 ? -26.891 -15.742 -3.918 1 81.06 270 PRO B N 1
ATOM 4593 C CA . PRO B 1 270 ? -26.672 -14.312 -4.117 1 81.06 270 PRO B CA 1
ATOM 4594 C C . PRO B 1 270 ? -25.188 -13.953 -4.219 1 81.06 270 PRO B C 1
ATOM 4596 O O . PRO B 1 270 ? -24.328 -14.711 -3.76 1 81.06 270 PRO B O 1
ATOM 4599 N N . GLU B 1 271 ? -24.875 -12.781 -4.766 1 77.38 271 GLU B N 1
ATOM 4600 C CA . GLU B 1 271 ? -23.516 -12.273 -4.945 1 77.38 271 GLU B CA 1
ATOM 4601 C C . GLU B 1 271 ? -22.828 -12.07 -3.602 1 77.38 271 GLU B C 1
ATOM 4603 O O . GLU B 1 271 ? -23.469 -11.711 -2.613 1 77.38 271 GLU B O 1
ATOM 4608 N N . ARG B 1 272 ? -21.469 -12.266 -3.643 1 71 272 ARG B N 1
ATOM 4609 C CA . ARG B 1 272 ? -20.641 -12.078 -2.447 1 71 272 ARG B CA 1
ATOM 4610 C C . ARG B 1 272 ? -20.062 -10.664 -2.398 1 71 272 ARG B C 1
ATOM 4612 O O . ARG B 1 272 ? -19.703 -10.109 -3.432 1 71 272 ARG B O 1
ATOM 4619 N N . VAL B 1 273 ? -20.031 -10.07 -1.243 1 71.75 273 VAL B N 1
ATOM 4620 C CA . VAL B 1 273 ? -19.469 -8.742 -1.021 1 71.75 273 VAL B CA 1
ATOM 4621 C C . VAL B 1 273 ? -17.984 -8.727 -1.393 1 71.75 273 VAL B C 1
ATOM 4623 O O . VAL B 1 273 ? -17.25 -9.656 -1.057 1 71.75 273 VAL B O 1
ATOM 4626 N N . GLY B 1 274 ? -17.578 -7.84 -2.24 1 68.69 274 GLY B N 1
ATOM 4627 C CA . GLY B 1 274 ? -16.172 -7.656 -2.562 1 68.69 274 GLY B CA 1
ATOM 4628 C C . GLY B 1 274 ? -15.766 -8.344 -3.85 1 68.69 274 GLY B C 1
ATOM 4629 O O . GLY B 1 274 ? -14.625 -8.203 -4.301 1 68.69 274 GLY B O 1
ATOM 4630 N N . ASP B 1 275 ? -16.797 -9.016 -4.391 1 71.19 275 ASP B N 1
ATOM 4631 C CA . ASP B 1 275 ? -16.453 -9.68 -5.645 1 71.19 275 ASP B CA 1
ATOM 4632 C C . ASP B 1 275 ? -16.625 -8.734 -6.832 1 71.19 275 ASP B C 1
ATOM 4634 O O . ASP B 1 275 ? -17.578 -7.949 -6.875 1 71.19 275 ASP B O 1
ATOM 4638 N N . VAL B 1 276 ? -15.625 -8.828 -7.727 1 73 276 VAL B N 1
ATOM 4639 C CA . VAL B 1 276 ? -15.703 -8.086 -8.977 1 73 276 VAL B CA 1
ATOM 4640 C C . VAL B 1 276 ? -16.484 -8.891 -10.016 1 73 276 VAL B C 1
ATOM 4642 O O . VAL B 1 276 ? -16.453 -10.117 -10 1 73 276 VAL B O 1
ATOM 4645 N N . LYS B 1 277 ? -17.188 -8.227 -10.938 1 77.44 277 LYS B N 1
ATOM 4646 C CA . LYS B 1 277 ? -18.062 -8.891 -11.898 1 77.44 277 LYS B CA 1
ATOM 4647 C C . LYS B 1 277 ? -17.25 -9.508 -13.039 1 77.44 277 LYS B C 1
ATOM 4649 O O . LYS B 1 277 ? -17.406 -10.688 -13.359 1 77.44 277 LYS B O 1
ATOM 4654 N N . ALA B 1 278 ? -16.391 -8.695 -13.602 1 81.06 278 ALA B N 1
ATOM 4655 C CA . ALA B 1 278 ? -15.586 -9.203 -14.703 1 81.06 278 ALA B CA 1
ATOM 4656 C C . ALA B 1 278 ? -14.18 -8.602 -14.68 1 81.06 278 ALA B C 1
ATOM 4658 O O . ALA B 1 278 ? -14.023 -7.398 -14.477 1 81.06 278 ALA B O 1
ATOM 4659 N N . THR B 1 279 ? -13.211 -9.477 -14.812 1 86.81 279 THR B N 1
ATOM 4660 C CA . THR B 1 279 ? -11.82 -9.039 -14.859 1 86.81 279 THR B CA 1
ATOM 4661 C C . THR B 1 279 ? -11.039 -9.844 -15.891 1 86.81 279 THR B C 1
ATOM 4663 O O . THR B 1 279 ? -11.141 -11.07 -15.938 1 86.81 279 THR B O 1
ATOM 4666 N N . TRP B 1 280 ? -10.414 -9.133 -16.844 1 93.69 280 TRP B N 1
ATOM 4667 C CA . TRP B 1 280 ? -9.484 -9.852 -17.703 1 93.69 280 TRP B CA 1
ATOM 4668 C C . TRP B 1 280 ? -8.336 -8.945 -18.141 1 93.69 280 TRP B C 1
ATOM 4670 O O . TRP B 1 280 ? -8.453 -7.719 -18.094 1 93.69 280 TRP B O 1
ATOM 4680 N N . ALA B 1 281 ? -7.297 -9.547 -18.516 1 97.19 281 ALA B N 1
ATOM 4681 C CA . ALA B 1 281 ? -6.012 -8.875 -18.672 1 97.19 281 ALA B CA 1
ATOM 4682 C C . ALA B 1 281 ? -5.812 -8.383 -20.109 1 97.19 281 ALA B C 1
ATOM 4684 O O . ALA B 1 281 ? -6.16 -9.086 -21.062 1 97.19 281 ALA B O 1
ATOM 4685 N N . ASP B 1 282 ? -5.406 -7.148 -20.266 1 98.25 282 ASP B N 1
ATOM 4686 C CA . ASP B 1 282 ? -4.602 -6.809 -21.438 1 98.25 282 ASP B CA 1
ATOM 4687 C C . ASP B 1 282 ? -3.16 -7.285 -21.281 1 98.25 282 ASP B C 1
ATOM 4689 O O . ASP B 1 282 ? -2.449 -6.836 -20.375 1 98.25 282 ASP B O 1
ATOM 4693 N N . ILE B 1 283 ? -2.672 -8.227 -22.141 1 98.44 283 ILE B N 1
ATOM 4694 C CA . ILE B 1 283 ? -1.383 -8.875 -21.922 1 98.44 283 ILE B CA 1
ATOM 4695 C C . ILE B 1 283 ? -0.351 -8.32 -22.891 1 98.44 283 ILE B C 1
ATOM 4697 O O . ILE B 1 283 ? 0.733 -8.891 -23.047 1 98.44 283 ILE B O 1
ATOM 4701 N N . THR B 1 284 ? -0.649 -7.246 -23.594 1 98.5 284 THR B N 1
ATOM 4702 C CA . THR B 1 284 ? 0.196 -6.664 -24.625 1 98.5 284 THR B CA 1
ATOM 4703 C C . THR B 1 284 ? 1.571 -6.312 -24.062 1 98.5 284 THR B C 1
ATOM 4705 O O . THR B 1 284 ? 2.594 -6.594 -24.703 1 98.5 284 THR B O 1
ATOM 4708 N N . LYS B 1 285 ? 1.618 -5.68 -22.938 1 98.19 285 LYS B N 1
ATOM 4709 C CA . LYS B 1 285 ? 2.869 -5.219 -22.344 1 98.19 285 LYS B CA 1
ATOM 4710 C C . LYS B 1 285 ? 3.828 -6.383 -22.109 1 98.19 285 LYS B C 1
ATOM 4712 O O . LYS B 1 285 ? 5.012 -6.293 -22.438 1 98.19 285 LYS B O 1
ATOM 4717 N N . ALA B 1 286 ? 3.363 -7.477 -21.5 1 98.56 286 ALA B N 1
ATOM 4718 C CA . ALA B 1 286 ? 4.188 -8.656 -21.234 1 98.56 286 ALA B CA 1
ATOM 4719 C C . ALA B 1 286 ? 4.637 -9.312 -22.531 1 98.56 286 ALA B C 1
ATOM 4721 O O . ALA B 1 286 ? 5.773 -9.781 -22.641 1 98.56 286 ALA B O 1
ATOM 4722 N N . GLN B 1 287 ? 3.721 -9.383 -23.484 1 98.25 287 GLN B N 1
ATOM 4723 C CA . GLN B 1 287 ? 4.062 -9.93 -24.797 1 98.25 287 GLN B CA 1
ATOM 4724 C C . GLN B 1 287 ? 5.219 -9.156 -25.422 1 98.25 287 GLN B C 1
ATOM 4726 O O . GLN B 1 287 ? 6.164 -9.766 -25.953 1 98.25 287 GLN B O 1
ATOM 4731 N N . GLN B 1 288 ? 5.152 -7.902 -25.391 1 97.94 288 GLN B N 1
ATOM 4732 C CA . GLN B 1 288 ? 6.164 -7.051 -26.016 1 97.94 288 GLN B CA 1
ATOM 4733 C C . GLN B 1 288 ? 7.477 -7.105 -25.234 1 97.94 288 GLN B C 1
ATOM 4735 O O . GLN B 1 288 ? 8.555 -7.105 -25.828 1 97.94 288 GLN B O 1
ATOM 4740 N N . ALA B 1 289 ? 7.418 -7.188 -23.922 1 98 289 ALA B N 1
ATOM 4741 C CA . ALA B 1 289 ? 8.602 -7.062 -23.062 1 98 289 ALA B CA 1
ATOM 4742 C C . ALA B 1 289 ? 9.406 -8.352 -23.062 1 98 289 ALA B C 1
ATOM 4744 O O . ALA B 1 289 ? 10.641 -8.32 -23.062 1 98 289 ALA B O 1
ATOM 4745 N N . PHE B 1 290 ? 8.672 -9.484 -23 1 97.94 290 PHE B N 1
ATOM 4746 C CA . PHE B 1 290 ? 9.453 -10.711 -22.859 1 97.94 290 PHE B CA 1
ATOM 4747 C C . PHE B 1 290 ? 8.758 -11.883 -23.531 1 97.94 290 PHE B C 1
ATOM 4749 O O . PHE B 1 290 ? 9 -13.039 -23.188 1 97.94 290 PHE B O 1
ATOM 4756 N N . GLY B 1 291 ? 7.762 -11.68 -24.422 1 97.75 291 GLY B N 1
ATOM 4757 C CA . GLY B 1 291 ? 7.199 -12.695 -25.297 1 97.75 291 GLY B CA 1
ATOM 4758 C C . GLY B 1 291 ? 6.148 -13.555 -24.625 1 97.75 291 GLY B C 1
ATOM 4759 O O . GLY B 1 291 ? 5.93 -14.703 -25.016 1 97.75 291 GLY B O 1
ATOM 4760 N N . TYR B 1 292 ? 5.527 -13.062 -23.578 1 98.38 292 TYR B N 1
ATOM 4761 C CA . TYR B 1 292 ? 4.477 -13.805 -22.891 1 98.38 292 TYR B CA 1
ATOM 4762 C C . TYR B 1 292 ? 3.334 -14.133 -23.844 1 98.38 292 TYR B C 1
ATOM 4764 O O . TYR B 1 292 ? 2.793 -13.25 -24.516 1 98.38 292 TYR B O 1
ATOM 4772 N N . LYS B 1 293 ? 2.988 -15.383 -23.953 1 97.19 293 LYS B N 1
ATOM 4773 C CA . LYS B 1 293 ? 1.909 -15.875 -24.797 1 97.19 293 LYS B CA 1
ATOM 4774 C C . LYS B 1 293 ? 1.264 -17.125 -24.203 1 97.19 293 LYS B C 1
ATOM 4776 O O . LYS B 1 293 ? 1.778 -18.234 -24.359 1 97.19 293 LYS B O 1
ATOM 4781 N N . PRO B 1 294 ? 0.12 -16.906 -23.578 1 97.88 294 PRO B N 1
ATOM 4782 C CA . PRO B 1 294 ? -0.572 -18.109 -23.094 1 97.88 294 PRO B CA 1
ATOM 4783 C C . PRO B 1 294 ? -0.938 -19.078 -24.219 1 97.88 294 PRO B C 1
ATOM 4785 O O . PRO B 1 294 ? -1.4 -18.656 -25.281 1 97.88 294 PRO B O 1
ATOM 4788 N N . THR B 1 295 ? -0.75 -20.391 -24 1 98.06 295 THR B N 1
ATOM 4789 C CA . THR B 1 295 ? -0.9 -21.344 -25.078 1 98.06 295 THR B CA 1
ATOM 4790 C C . THR B 1 295 ? -1.981 -22.375 -24.75 1 98.06 295 THR B C 1
ATOM 4792 O O . THR B 1 295 ? -2.465 -23.078 -25.641 1 98.06 295 THR B O 1
ATOM 4795 N N . VAL B 1 296 ? -2.381 -22.531 -23.547 1 98.31 296 VAL B N 1
ATOM 4796 C CA . VAL B 1 296 ? -3.34 -23.547 -23.141 1 98.31 296 VAL B CA 1
ATOM 4797 C C . VAL B 1 296 ? -4.754 -22.969 -23.156 1 98.31 296 VAL B C 1
ATOM 4799 O O . VAL B 1 296 ? -5.047 -22 -22.453 1 98.31 296 VAL B O 1
ATOM 4802 N N . SER B 1 297 ? -5.625 -23.531 -24 1 97.62 297 SER B N 1
ATOM 4803 C CA . SER B 1 297 ? -7.02 -23.094 -24 1 97.62 297 SER B CA 1
ATOM 4804 C C . SER B 1 297 ? -7.715 -23.438 -22.688 1 97.62 297 SER B C 1
ATOM 4806 O O . SER B 1 297 ? -7.25 -24.297 -21.938 1 97.62 297 SER B O 1
ATOM 4808 N N . PHE B 1 298 ? -8.836 -22.734 -22.438 1 97.81 298 PHE B N 1
ATOM 4809 C CA . PHE B 1 298 ? -9.578 -23.016 -21.203 1 97.81 298 PHE B CA 1
ATOM 4810 C C . PHE B 1 298 ? -10.055 -24.453 -21.188 1 97.81 298 PHE B C 1
ATOM 4812 O O . PHE B 1 298 ? -9.969 -25.141 -20.156 1 97.81 298 PHE B O 1
ATOM 4819 N N . GLU B 1 299 ? -10.539 -24.906 -22.312 1 97.44 299 GLU B N 1
ATOM 4820 C CA . GLU B 1 299 ? -11.047 -26.266 -22.438 1 97.44 299 GLU B CA 1
ATOM 4821 C C . GLU B 1 299 ? -9.953 -27.297 -22.125 1 97.44 299 GLU B C 1
ATOM 4823 O O . GLU B 1 299 ? -10.156 -28.219 -21.344 1 97.44 299 GLU B O 1
ATOM 4828 N N . GLU B 1 300 ? -8.797 -27.109 -22.734 1 98.12 300 GLU B N 1
ATOM 4829 C CA . GLU B 1 300 ? -7.668 -28.016 -22.531 1 98.12 300 GLU B CA 1
ATOM 4830 C C . GLU B 1 300 ? -7.199 -27.984 -21.078 1 98.12 300 GLU B C 1
ATOM 4832 O O . GLU B 1 300 ? -6.957 -29.031 -20.469 1 98.12 300 GLU B O 1
ATOM 4837 N N . GLY B 1 301 ? -7.055 -26.781 -20.516 1 98.56 301 GLY B N 1
ATOM 4838 C CA . GLY B 1 301 ? -6.617 -26.641 -19.141 1 98.56 301 GLY B CA 1
ATOM 4839 C C . GLY B 1 301 ? -7.57 -27.266 -18.141 1 98.56 301 GLY B C 1
ATOM 4840 O O . GLY B 1 301 ? -7.141 -27.906 -17.188 1 98.56 301 GLY B O 1
ATOM 4841 N N . LEU B 1 302 ? -8.875 -27.062 -18.406 1 98.44 302 LEU B N 1
ATOM 4842 C CA . LEU B 1 302 ? -9.875 -27.641 -17.516 1 98.44 302 LEU B CA 1
ATOM 4843 C C . LEU B 1 302 ? -9.836 -29.156 -17.562 1 98.44 302 LEU B C 1
ATOM 4845 O O . LEU B 1 302 ? -9.93 -29.812 -16.531 1 98.44 302 LEU B O 1
ATOM 4849 N N . ALA B 1 303 ? -9.68 -29.703 -18.766 1 98.31 303 ALA B N 1
ATOM 4850 C CA . ALA B 1 303 ? -9.586 -31.156 -18.922 1 98.31 303 ALA B CA 1
ATOM 4851 C C . ALA B 1 303 ? -8.391 -31.719 -18.156 1 98.31 303 ALA B C 1
ATOM 4853 O O . ALA B 1 303 ? -8.508 -32.75 -17.484 1 98.31 303 ALA B O 1
ATOM 4854 N N . LYS B 1 304 ? -7.254 -31.062 -18.281 1 98.38 304 LYS B N 1
ATOM 4855 C CA . LYS B 1 304 ? -6.051 -31.469 -17.562 1 98.38 304 LYS B CA 1
ATOM 4856 C C . LYS B 1 304 ? -6.266 -31.406 -16.062 1 98.38 304 LYS B C 1
ATOM 4858 O O . LYS B 1 304 ? -5.793 -32.281 -15.32 1 98.38 304 LYS B O 1
ATOM 4863 N N . THR B 1 305 ? -6.965 -30.375 -15.609 1 98.56 305 THR B N 1
ATOM 4864 C CA . THR B 1 305 ? -7.227 -30.188 -14.188 1 98.56 305 THR B CA 1
ATOM 4865 C C . THR B 1 305 ? -8.141 -31.281 -13.656 1 98.56 305 THR B C 1
ATOM 4867 O O . THR B 1 305 ? -7.91 -31.812 -12.57 1 98.56 305 THR B O 1
ATOM 4870 N N . ILE B 1 306 ? -9.172 -31.625 -14.43 1 98.06 306 ILE B N 1
ATOM 4871 C CA . ILE B 1 306 ? -10.117 -32.656 -14.039 1 98.06 306 ILE B CA 1
ATOM 4872 C C . ILE B 1 306 ? -9.414 -34 -14 1 98.06 306 ILE B C 1
ATOM 4874 O O . ILE B 1 306 ? -9.602 -34.812 -13.07 1 98.06 306 ILE B O 1
ATOM 4878 N N . ALA B 1 307 ? -8.562 -34.312 -15.039 1 97.94 307 ALA B N 1
ATOM 4879 C CA . ALA B 1 307 ? -7.805 -35.562 -15.078 1 97.94 307 ALA B CA 1
ATOM 4880 C C . ALA B 1 307 ? -6.914 -35.688 -13.844 1 97.94 307 ALA B C 1
ATOM 4882 O O . ALA B 1 307 ? -6.844 -36.781 -13.242 1 97.94 307 ALA B O 1
ATOM 4883 N N . TRP B 1 308 ? -6.223 -34.625 -13.5 1 97.88 308 TRP B N 1
ATOM 4884 C CA . TRP B 1 308 ? -5.41 -34.594 -12.289 1 97.88 308 TRP B CA 1
ATOM 4885 C C . TRP B 1 308 ? -6.258 -34.875 -11.055 1 97.88 308 TRP B C 1
ATOM 4887 O O . TRP B 1 308 ? -5.871 -35.688 -10.203 1 97.88 308 TRP B O 1
ATOM 4897 N N . ALA B 1 309 ? -7.395 -34.25 -10.945 1 97.44 309 ALA B N 1
ATOM 4898 C CA . ALA B 1 309 ? -8.242 -34.344 -9.758 1 97.44 309 ALA B CA 1
ATOM 4899 C C . ALA B 1 309 ? -8.766 -35.781 -9.586 1 97.44 309 ALA B C 1
ATOM 4901 O O . ALA B 1 309 ? -8.922 -36.25 -8.461 1 97.44 309 ALA B O 1
ATOM 4902 N N . LYS B 1 310 ? -9.047 -36.438 -10.688 1 96.25 310 LYS B N 1
ATOM 4903 C CA . LYS B 1 310 ? -9.516 -37.812 -10.641 1 96.25 310 LYS B CA 1
ATOM 4904 C C . LYS B 1 310 ? -8.461 -38.75 -10.031 1 96.25 310 LYS B C 1
ATOM 4906 O O . LYS B 1 310 ? -8.797 -39.719 -9.367 1 96.25 310 LYS B O 1
ATOM 4911 N N . ASN B 1 311 ? -7.211 -38.312 -10.203 1 94.75 311 ASN B N 1
ATOM 4912 C CA . ASN B 1 311 ? -6.105 -39.156 -9.711 1 94.75 311 ASN B CA 1
ATOM 4913 C C . ASN B 1 311 ? -5.734 -38.781 -8.273 1 94.75 311 ASN B C 1
ATOM 4915 O O . ASN B 1 311 ? -5.32 -39.656 -7.5 1 94.75 311 ASN B O 1
ATOM 4919 N N . TYR B 1 312 ? -5.945 -37.5 -7.895 1 92.19 312 TYR B N 1
ATOM 4920 C CA . TYR B 1 312 ? -5.348 -37.031 -6.645 1 92.19 312 TYR B CA 1
ATOM 4921 C C . TYR B 1 312 ? -6.422 -36.562 -5.664 1 92.19 312 TYR B C 1
ATOM 4923 O O . TYR B 1 312 ? -6.164 -36.438 -4.465 1 92.19 312 TYR B O 1
ATOM 4931 N N . GLU B 1 313 ? -7.574 -36.188 -6.133 1 84.31 313 GLU B N 1
ATOM 4932 C CA . GLU B 1 313 ? -8.602 -35.625 -5.273 1 84.31 313 GLU B CA 1
ATOM 4933 C C . GLU B 1 313 ? -9.766 -36.562 -5.078 1 84.31 313 GLU B C 1
ATOM 4935 O O . GLU B 1 313 ? -10.672 -36.312 -4.281 1 84.31 313 GLU B O 1
ATOM 4940 N N . ALA B 1 314 ? -9.844 -37.75 -5.871 1 72.44 314 ALA B N 1
ATOM 4941 C CA . ALA B 1 314 ? -10.953 -38.688 -5.793 1 72.44 314 ALA B CA 1
ATOM 4942 C C . ALA B 1 314 ? -10.781 -39.656 -4.609 1 72.44 314 ALA B C 1
ATOM 4944 O O . ALA B 1 314 ? -9.656 -39.938 -4.199 1 72.44 314 ALA B O 1
#

Nearest PDB structures (foldseek):
  7xpo-assembly1_B  TM=9.210E-01  e=1.261E-26  Zea mays
  8wop-assembly1_A  TM=9.199E-01  e=2.250E-25  Arabidopsis thaliana
  8wov-assembly1_B  TM=9.020E-01  e=5.326E-26  Arabidopsis thaliana
  7xpq-assembly1_B  TM=9.055E-01  e=1.264E-25  Zea mays
  8wov-assembly1_A  TM=8.888E-01  e=5.340E-25  Arabidopsis thaliana

Organism: NCBI:txid247480

Foldseek 3Di:
DEEEEEVLLADLNLLLLLVVVVVVYQYEYEYQLDPPDDSVLSVVSNCVRNDVDPHHYHNDDLLPLVVLLVVCQVRLGQEYEYEWADDDFPVCQVPVVVRLSGLASSLLSNLLSNLVSPHQEYEYEAALQQLAAPDDDADEPVNRDNPGFGSNSNSRVNNLVSNVVSCVVRVHAYEYEHEWAEDFASHDCVGQLNVQLLQLVVVHAHEAEDAQAKTQYAYSNLVSVLVVLCPPWDDHHDYFYRTQQDIDGPVRVVVLVCVVRVPHHYHYDYHDRRDHRYYHHDGVVSCVGRNRHGDADPSRRSVNRSVSCVVPVD/DEEEEEVLLADLNLLLLLVVVVVVYQYEYEYQLDPPDDSVLSVVSNCVRNDVDPHHYHNDQLLPLVVLLVVCQVRLGQEYEYEWADDDFPVCQVPLVVRLSGLASSLLSNLQSNLVSPHQEYEYEAALQQLAAPDDDADEPVNRDNPGFGSNSNSRVNNLVSNVVSCVVRVHAYEYEHEWAEDFASHDCVGQLNVQLLQLVVVHAHEAEDAQAKTQYAYSVLVSVLVVLCPPWDDHHDYFYRTQQDIDGPVRVVVLVCVVRVPHHYHYDYHDRRDHRYYHHDGVVSCVGRNRHGDADPSRRSVNRSVSCVVPVD

Solvent-accessible surface area (backbone atoms only — not comparable to full-atom values): 31945 Å² total; per-residue (Å²): 95,41,34,36,26,32,25,21,43,41,55,68,28,19,55,38,51,27,53,42,47,74,70,66,35,47,59,38,32,32,27,59,62,65,69,90,51,64,47,66,55,30,52,49,52,31,43,68,55,45,40,96,54,87,61,51,72,44,78,46,57,47,75,40,47,67,63,44,32,51,51,30,57,74,66,40,35,47,30,35,39,44,55,51,59,72,77,60,56,74,61,16,72,76,40,44,65,59,34,41,43,42,31,29,48,17,44,50,34,49,51,50,23,37,43,76,35,60,23,52,34,42,38,37,61,46,43,51,51,29,42,32,78,73,54,91,51,67,44,47,74,84,64,47,77,43,61,11,44,30,48,37,21,12,24,40,49,21,28,51,12,41,51,32,8,43,25,64,70,60,65,32,38,33,41,35,34,26,43,27,58,74,38,41,71,72,40,57,66,88,40,67,70,45,41,41,51,53,30,48,76,67,72,36,66,37,78,40,63,47,76,88,33,30,37,9,58,16,39,45,66,42,49,41,50,38,56,59,41,48,71,75,45,76,74,72,70,46,69,33,39,45,34,51,52,53,62,42,36,55,68,55,52,51,52,59,48,34,74,79,33,77,82,68,44,81,41,81,45,75,68,61,90,71,63,66,52,42,50,30,29,40,38,60,68,30,28,74,58,43,61,43,69,64,76,69,49,68,68,59,37,49,50,52,24,50,56,41,36,63,73,73,70,104,95,42,34,36,26,31,24,20,43,41,55,68,28,19,55,38,50,26,53,42,47,75,70,67,34,48,56,39,30,32,29,59,63,65,70,94,52,63,45,66,55,29,52,48,52,30,42,68,57,44,40,95,54,89,60,51,72,43,79,47,58,48,74,41,46,65,65,46,30,51,52,31,59,72,67,41,34,46,29,36,39,44,54,50,58,74,77,61,55,73,60,16,71,77,41,42,64,59,35,40,44,42,31,29,48,17,46,51,36,48,50,50,22,37,42,76,32,60,22,51,35,40,37,37,61,45,43,51,51,28,44,32,78,73,55,91,51,65,43,46,74,85,64,46,77,43,62,11,43,30,47,37,20,12,25,40,49,21,28,52,12,41,50,32,8,43,26,63,70,59,67,32,38,34,40,35,34,24,41,27,58,72,37,39,70,73,41,58,67,87,39,68,70,45,40,42,51,52,30,48,76,69,72,39,66,35,77,40,64,49,75,88,33,32,37,10,58,16,39,45,68,42,50,39,49,38,56,60,41,48,72,75,44,76,76,71,70,48,71,32,38,46,35,51,51,54,62,41,36,54,66,55,53,50,52,59,48,35,75,79,35,78,82,67,47,80,43,82,44,76,66,61,90,70,64,65,51,42,50,28,30,38,39,62,67,29,28,73,58,42,60,43,67,64,77,71,48,67,69,57,37,49,50,53,24,51,57,43,37,62,72,72,68,104

Sequence (628 aa):
MKIFITGGAGFIGSHLAAKLLSLQHDVIVIDNFHPYYSTERKRQQFRELTGSSSVPVYEIDLLDGEKTEALFRRYQPDCVYHLAALPGVPNSLLQPLEYVDYDIKATINVVNAAGKAGASHVLFASSSSVYGDQGNMPLKEEMATGNVISPYAAAKYGAESFCYAYANLFGYQLTIFRYFTVYGPWGRPDMAISKFIRRLLNGEEIVVYGTKTARDYTFVDDIVNGMVAALHRRGGNDVFNLGSGRPVTMEELLHHLQKHFPTMKVRYAPERVGDVKATWADITKAQQAFGYKPTVSFEEGLAKTIAWAKNYEAMKIFITGGAGFIGSHLAAKLLSLQHDVIVIDNFHPYYSTERKRQQFRELTGSSSVPVYEIDLLDGEKTEALFRRYQPDCVYHLAALPGVPNSLLQPLEYVDYDIKATINVVNAAGKAGASHVLFASSSSVYGDQGNMPLKEEMATGNVISPYAAAKYGAESFCYAYANLFGYQLTIFRYFTVYGPWGRPDMAISKFIRRLLNGEEIVVYGTKTARDYTFVDDIVNGMVAALHRRGGNDVFNLGSGRPVTMEELLHHLQKHFPTMKVRYAPERVGDVKATWADITKAQQAFGYKPTVSFEEGLAKTIAWAKNYEA

Radius of gyration: 26.17 Å; Cα contacts (8 Å, |Δi|>4): 1345; chains: 2; bounding box: 55×78×54 Å

Secondary structure (DSSP, 8-state):
-EEEEETTTSHHHHHHHHHHHHTT-EEEEE----TTS-HHHHHHHHHHHH-S----EE---TT-HHHHHHHHHHH--SEEEE------HHHHHH-HHHHHIIIIIHHHHHHHHHHHTT-SEEEEEEEGGGG-S--SSEEPGGG--S--SSHHHHHHHHHHHHHHHHHHHH--EEEEEEE--EESTT--TTSHHHHHHHHHHTT--EEEESSS-EE--EEHHHHHHHHHHHTT--SSSEEEEES-S--EEHHHHHHHHHHH-TT--EEEEPPPTT--SEEEE--HHHHHHH-------HHHHHHHHHHHHHHHT-/-EEEEETTTSHHHHHHHHHHHHTT-EEEEE----TTS-HHHHHHHHHHHH-S----EE---TT-HHHHHHHHHHH--SEEEE------HHHHHH-HHHHHIIIIIHHHHHHHHHHHTT-SEEEEEEEGGGG-S--SSEEPGGG--S--SSHHHHHHHHHHHHHHHHHHHH--EEEEEEE--EESTT--TTSHHHHHHHHHHTT--EEEESSS-EE--EEHHHHHHHHHHHTT--SSSEEEEES-S--EEHHHHHHHHHHH-TT--EEEEPPPTT--SEEEE--HHHHHHH-------HHHHHHHHHHHHHHHT-

pLDDT: mean 95.43, std 6.11, range [62.22, 99.0]

=== Feature glossary ===
The record interleaves many kinds of information about one protein. Here is each kind framed as the question it answers.

Q: What does the local fold look like, residue by residue?
A: The Foldseek 3Di string encodes local tertiary geometry as a 20-letter alphabet — one character per residue — derived from the relative positions of nearby Cα atoms. Unlike the amino-acid sequence, 3Di is a direct function of the 3D structure, so two proteins with the same fold have similar 3Di strings even at low sequence identity.

Q: Which residues are in helices, strands, or loops?
A: The SS8 string is DSSP's per-residue secondary-structure call. α-helix (H) means an i→i+4 H-bond ladder; β-strand (E) means the residue participates in a β-sheet; 3₁₀ (G) and π (I) are tighter and wider helices; T/S are turns/bends; '-' is loop.

Q: How big and how compact is the whole molecule?
A: Radius of gyration (Rg) is the root-mean-square distance of Cα atoms from their centroid — a single number for overall size and compactness. A globular domain of N residues has Rg ≈ 2.2·N^0.38 Å; an extended or disordered chain has a much larger Rg. The Cα contact count is the number of residue pairs whose Cα atoms are within 8 Å and are more than four positions apart in sequence — a standard proxy for tertiary packing density. The bounding box is the smallest axis-aligned box enclosing all Cα atoms.

Q: Where is each backbone atom in 3D?
A: Structure coordinates are given as an mmCIF _atom_site loop: one row per atom with element, residue name, chain id, sequence number, and x/y/z position in Å. Only the four main-chain atoms per residue are included here; side chains are omitted to keep the record compact.

Q: What is the amino-acid chain?
A: Primary structure: the covalent order of the twenty standard amino acids along the backbone. Two proteins with the same sequence will (almost always) fold to the same structure; two with 30% identity often share a fold but not the details.

Q: What if only a Cα trace is available?
A: Three-state secondary structure (P-SEA) collapses the eight DSSP classes into helix (a), strand (b), and coil (c). P-SEA assigns these from Cα geometry alone — distances and angles — without requiring backbone oxygens, so it works on any Cα trace.

Q: What family and function is it annotated with?
A: Database cross-references. InterPro integrates a dozen domain/family signature databases into unified entries with residue-range hits. GO terms attach function/process/location labels with evidence codes. CATH codes position the fold in a four-level structural taxonomy. Organism is the NCBI-taxonomy species name.

Q: How confident is the AlphaFold model at each residue?
A: pLDDT is the predicted lDDT-Cα score: AlphaFold's confidence that the local environment of each residue (all inter-atomic distances within 15 Å) is correctly placed. It is a per-residue number between 0 and 100, with higher meaning more reliable.

Q: How mobile is each atom in the crystal?
A: B-factor (Debye–Waller factor) reflects atomic displacement in the crystal lattice. It is an experimental observable (units Å²), not a prediction; low values mean the atom is pinned down, high values mean it moves or is heterogeneous across the crystal.

Q: Which residues are buried vs exposed?
A: SASA measures how much of the protein is reachable by solvent. It is computed by rolling a water-sized probe over the atomic surface and summing the exposed area (Å²). Per-residue SASA distinguishes core (buried, low SASA) from surface (exposed, high SASA) residues; total SASA is a whole-molecule size measure.

Q: What do the diagnostic plots show?
A: Plot images: a contact map (which residues are close in 3D, as an N×N binary image), a Ramachandran scatter (backbone torsion angles, revealing secondary-structure composition at a glance), and — for AlphaFold structures — a PAE heatmap (pairwise prediction confidence).

Q: What known structures does this most resemble?
A: The Foldseek neighbor list gives the closest experimentally determined structures in the PDB, ranked by structural alignment. TM-score near 1 means near-identical fold; near 0.3 means only rough topology match. This is how one finds what a novel AlphaFold prediction most resembles in the solved-structure universe.

Q: Are the domains correctly placed relative to each other?
A: Predicted aligned error is AlphaFold's pairwise confidence. Unlike pLDDT (per-residue), PAE is per-residue-pair and captures whether two parts of the structure are correctly placed relative to each other. Units are ångströms of expected positional error.

Q: What do the rendered images show?
A: Structure images are PyMOL renders from six orthogonal camera directions. Cartoon representation draws helices as coils and strands as arrows; sticks shows the backbone as bonds; surface shows the solvent-excluded envelope. Rainbow coloring maps sequence position to hue (blue→red, N→C); chain coloring assigns a distinct color per polypeptide.

Q: What are the backbone torsion angles?
A: φ (phi) and ψ (psi) are the two rotatable backbone dihedrals per residue: φ is the C(i-1)–N–Cα–C torsion, ψ is the N–Cα–C–N(i+1) torsion, both in degrees on (−180°, 180°]. α-helical residues cluster near (−60°, −45°); β-strand residues near (−120°, +130°). A Ramachandran plot is simply a scatter of (φ, ψ) for every residue.